Protein AF-A0A3D4RYB7-F1 (afdb_monomer_lite)

Structure (mmCIF, N/CA/C/O backbone):
data_AF-A0A3D4RYB7-F1
#
_entry.id   AF-A0A3D4RYB7-F1
#
loop_
_atom_site.group_PDB
_atom_site.id
_atom_site.type_symbol
_atom_site.label_atom_id
_atom_site.label_alt_id
_atom_site.label_comp_id
_atom_site.label_asym_id
_atom_site.label_entity_id
_atom_site.label_seq_id
_atom_site.pdbx_PDB_ins_code
_atom_site.Cartn_x
_atom_site.Cartn_y
_atom_site.Cartn_z
_atom_site.occupancy
_atom_site.B_iso_or_equiv
_atom_site.auth_seq_id
_atom_site.auth_comp_id
_atom_site.auth_asym_id
_atom_site.auth_atom_id
_atom_site.pdbx_PDB_model_num
ATOM 1 N N . MET A 1 1 ? 25.931 -13.405 -27.107 1.00 57.38 1 MET A N 1
ATOM 2 C CA . MET A 1 1 ? 25.883 -11.993 -26.668 1.00 57.38 1 MET A CA 1
ATOM 3 C C . MET A 1 1 ? 24.471 -11.765 -26.204 1.00 57.38 1 MET A C 1
ATOM 5 O O . MET A 1 1 ? 23.577 -12.276 -26.868 1.00 57.38 1 MET A O 1
ATOM 9 N N . GLU A 1 2 ? 24.285 -11.085 -25.084 1.00 76.81 2 GLU A N 1
ATOM 10 C CA . GLU A 1 2 ? 22.947 -10.789 -24.580 1.00 76.81 2 GLU A CA 1
ATOM 11 C C . GLU A 1 2 ? 22.240 -9.802 -25.528 1.00 76.81 2 GLU A C 1
ATOM 13 O O . GLU A 1 2 ? 22.889 -8.862 -26.001 1.00 76.81 2 GLU A O 1
ATOM 18 N N . PRO A 1 3 ? 20.942 -10.000 -25.831 1.00 80.25 3 PRO A N 1
ATOM 19 C CA . PRO A 1 3 ? 20.140 -9.098 -26.670 1.00 80.25 3 PRO A CA 1
ATOM 20 C C . PRO A 1 3 ? 20.241 -7.623 -26.254 1.00 80.25 3 PRO A C 1
ATOM 22 O O . PRO A 1 3 ? 20.214 -6.730 -27.097 1.00 80.25 3 PRO A O 1
ATOM 25 N N . GLN A 1 4 ? 20.473 -7.387 -24.963 1.00 81.94 4 GLN A N 1
ATOM 26 C CA . GLN A 1 4 ? 20.643 -6.072 -24.350 1.00 81.94 4 GLN A CA 1
ATOM 27 C C . GLN A 1 4 ? 21.801 -5.265 -24.965 1.00 81.94 4 GLN A C 1
ATOM 29 O O . GLN A 1 4 ? 21.706 -4.049 -25.099 1.00 81.94 4 GLN A O 1
ATOM 34 N N . VAL A 1 5 ? 22.880 -5.913 -25.424 1.00 79.75 5 VAL A N 1
ATOM 35 C CA . VAL A 1 5 ? 24.018 -5.196 -26.032 1.00 79.75 5 VAL A CA 1
ATOM 36 C C . VAL A 1 5 ? 23.663 -4.644 -27.416 1.00 79.75 5 VAL A C 1
ATOM 38 O O . VAL A 1 5 ? 24.052 -3.527 -27.752 1.00 79.75 5 VAL A O 1
ATOM 41 N N . LEU A 1 6 ? 22.900 -5.395 -28.218 1.00 78.38 6 LEU A N 1
ATOM 42 C CA . LEU A 1 6 ? 22.401 -4.931 -29.521 1.00 78.38 6 LEU A CA 1
ATOM 43 C C . LEU A 1 6 ? 21.431 -3.760 -29.359 1.00 78.38 6 LEU A C 1
ATOM 45 O O . LEU A 1 6 ? 21.460 -2.826 -30.157 1.00 78.38 6 LEU A O 1
ATOM 49 N N . GLU A 1 7 ? 20.611 -3.797 -28.313 1.00 80.94 7 GLU A N 1
ATOM 50 C CA . GLU A 1 7 ? 19.672 -2.730 -27.988 1.00 80.94 7 GLU A CA 1
ATOM 51 C C . GLU A 1 7 ? 20.396 -1.441 -27.584 1.00 80.94 7 GLU A C 1
ATOM 53 O O . GLU A 1 7 ? 20.100 -0.377 -28.123 1.00 80.94 7 GLU A O 1
ATOM 58 N N . ILE A 1 8 ? 21.396 -1.529 -26.701 1.00 82.94 8 ILE A N 1
ATOM 59 C CA . ILE A 1 8 ? 22.187 -0.370 -26.262 1.00 82.94 8 ILE A CA 1
ATOM 60 C C . ILE A 1 8 ? 22.947 0.245 -27.444 1.00 82.94 8 ILE A C 1
ATOM 62 O O . ILE A 1 8 ? 22.911 1.459 -27.648 1.00 82.94 8 ILE A O 1
ATOM 66 N N . VAL A 1 9 ? 23.597 -0.582 -28.267 1.00 77.75 9 VAL A N 1
ATOM 67 C CA . VAL A 1 9 ? 24.344 -0.105 -29.440 1.00 77.75 9 VAL A CA 1
ATOM 68 C C . VAL A 1 9 ? 23.402 0.485 -30.498 1.00 77.75 9 VAL A C 1
ATOM 70 O O . VAL A 1 9 ? 23.731 1.506 -31.106 1.00 77.75 9 VAL A O 1
ATOM 73 N N . GLY A 1 10 ? 22.215 -0.100 -30.684 1.00 79.62 10 GLY A N 1
ATOM 74 C CA . GLY A 1 10 ? 21.172 0.435 -31.560 1.00 79.62 10 GLY A CA 1
ATOM 75 C C . GLY A 1 10 ? 20.596 1.765 -31.068 1.00 79.62 10 GLY A C 1
ATOM 76 O O . GLY A 1 10 ? 20.387 2.669 -31.873 1.00 79.62 10 GLY A O 1
ATOM 77 N N . LYS A 1 11 ? 20.404 1.927 -29.753 1.00 79.31 11 LYS A N 1
ATOM 78 C CA . LYS A 1 11 ? 19.910 3.170 -29.139 1.00 79.31 11 LYS A CA 1
ATOM 79 C C . LYS A 1 11 ? 20.924 4.313 -29.229 1.00 79.31 11 LYS A C 1
ATOM 81 O O . LYS A 1 11 ? 20.533 5.441 -29.504 1.00 79.31 11 LYS A O 1
ATOM 86 N N . ILE A 1 12 ? 22.215 4.033 -29.031 1.00 80.75 12 ILE A N 1
ATOM 87 C CA . ILE A 1 12 ? 23.261 5.072 -28.992 1.00 80.75 12 ILE A CA 1
ATOM 88 C C . ILE A 1 12 ? 23.711 5.488 -30.397 1.00 80.75 12 ILE A C 1
ATOM 90 O O . ILE A 1 12 ? 23.893 6.673 -30.660 1.00 80.75 12 ILE A O 1
ATOM 94 N N . ALA A 1 13 ? 23.910 4.531 -31.305 1.00 80.75 13 ALA A N 1
ATOM 95 C CA . ALA A 1 13 ? 24.503 4.788 -32.620 1.00 80.75 13 ALA A CA 1
ATOM 96 C C . ALA A 1 13 ? 23.501 4.647 -33.785 1.00 80.75 13 ALA A C 1
ATOM 98 O O . ALA A 1 13 ? 23.887 4.702 -34.958 1.00 80.75 13 ALA A O 1
ATOM 99 N N . GLY A 1 14 ? 22.213 4.471 -33.476 1.00 81.31 14 GLY A N 1
ATOM 100 C CA . GLY A 1 14 ? 21.137 4.353 -34.454 1.00 81.31 14 GLY A CA 1
ATOM 101 C C . GLY A 1 14 ? 21.316 3.160 -35.397 1.00 81.31 14 GLY A C 1
ATOM 102 O O . GLY A 1 14 ? 21.902 2.129 -35.055 1.00 81.31 14 GLY A O 1
ATOM 103 N N . ILE A 1 15 ? 20.844 3.317 -36.637 1.00 75.38 15 ILE A N 1
ATOM 104 C CA . ILE A 1 15 ? 20.946 2.287 -37.688 1.00 75.38 15 ILE A CA 1
ATOM 105 C C . ILE A 1 15 ? 22.419 1.942 -37.997 1.00 75.38 15 ILE A C 1
ATOM 107 O O . ILE A 1 15 ? 22.744 0.788 -38.293 1.00 75.38 15 ILE A O 1
ATOM 111 N N . GLY A 1 16 ? 23.332 2.913 -37.864 1.00 74.88 16 GLY A N 1
ATOM 112 C CA . GLY A 1 16 ? 24.773 2.690 -38.013 1.00 74.88 16 GLY A CA 1
ATOM 113 C C . GLY A 1 16 ? 25.332 1.769 -36.926 1.00 74.88 16 GLY A C 1
ATOM 114 O O . GLY A 1 16 ? 26.042 0.811 -37.230 1.00 74.88 16 GLY A O 1
ATOM 115 N N . GLY A 1 17 ? 24.936 1.998 -35.673 1.00 78.06 17 GLY A N 1
ATOM 116 C CA . GLY A 1 17 ? 25.278 1.145 -34.534 1.00 78.06 17 GLY A CA 1
ATOM 117 C C . GLY A 1 17 ? 24.810 -0.292 -34.705 1.00 78.06 17 GLY A C 1
ATOM 118 O O . GLY A 1 17 ? 25.594 -1.225 -34.537 1.00 78.06 17 GLY A O 1
ATOM 119 N N . LEU A 1 18 ? 23.551 -0.470 -35.108 1.00 77.50 18 LEU A N 1
ATOM 120 C CA . LEU A 1 18 ? 22.979 -1.788 -35.391 1.00 77.50 18 LEU A CA 1
ATOM 121 C C . LEU A 1 18 ? 23.767 -2.534 -36.475 1.00 77.50 18 LEU A C 1
ATOM 123 O O . LEU A 1 18 ? 24.083 -3.712 -36.309 1.00 77.50 18 LEU A O 1
ATOM 127 N N . SER A 1 19 ? 24.159 -1.836 -37.541 1.00 78.19 19 SER A N 1
ATOM 128 C CA . SER A 1 19 ? 24.955 -2.409 -38.635 1.00 78.19 19 SER A CA 1
ATOM 129 C C . SER A 1 19 ? 26.329 -2.891 -38.152 1.00 78.19 19 SER A C 1
ATOM 131 O O . SER A 1 19 ? 26.753 -4.002 -38.479 1.00 78.19 19 SER A O 1
ATOM 133 N N . VAL A 1 20 ? 27.004 -2.097 -37.312 1.00 78.75 20 VAL A N 1
ATOM 134 C CA . VAL A 1 20 ? 28.292 -2.465 -36.698 1.00 78.75 20 VAL A CA 1
ATOM 135 C C . VAL A 1 20 ? 28.127 -3.630 -35.717 1.00 78.75 20 VAL A C 1
ATOM 137 O O . VAL A 1 20 ? 28.936 -4.558 -35.721 1.00 78.75 20 VAL A O 1
ATOM 140 N N . GLY A 1 21 ? 27.063 -3.627 -34.911 1.00 82.12 21 GLY A N 1
ATOM 141 C CA . GLY A 1 21 ? 26.754 -4.701 -33.968 1.00 82.12 21 GLY A CA 1
ATOM 142 C C . GLY A 1 21 ? 26.536 -6.045 -34.667 1.00 82.12 21 GLY A C 1
ATOM 143 O O . GLY A 1 21 ? 27.146 -7.046 -34.287 1.00 82.12 21 GLY A O 1
ATOM 144 N N . VAL A 1 22 ? 25.735 -6.067 -35.737 1.00 82.62 22 VAL A N 1
ATOM 145 C CA . VAL A 1 22 ? 25.503 -7.272 -36.553 1.00 82.62 22 VAL A CA 1
ATOM 146 C C . VAL A 1 22 ? 26.794 -7.740 -37.226 1.00 82.62 22 VAL A C 1
ATOM 148 O O . VAL A 1 22 ? 27.094 -8.935 -37.212 1.00 82.62 22 VAL A O 1
ATOM 151 N N . PHE A 1 23 ? 27.601 -6.816 -37.753 1.00 81.12 23 PHE A N 1
ATOM 152 C CA . PHE A 1 23 ? 28.894 -7.150 -38.346 1.00 81.12 23 PHE A CA 1
ATOM 153 C C . PHE A 1 23 ? 29.835 -7.830 -37.338 1.00 81.12 23 PHE A C 1
ATOM 155 O O . PHE A 1 23 ? 30.382 -8.896 -37.627 1.00 81.12 23 PHE A O 1
ATOM 162 N N . LEU A 1 24 ? 29.979 -7.273 -36.131 1.00 83.00 24 LEU A N 1
ATOM 163 C CA . LEU A 1 24 ? 30.813 -7.855 -35.074 1.00 83.00 24 LEU A CA 1
ATOM 164 C C . LEU A 1 24 ? 30.310 -9.230 -34.620 1.00 83.00 24 LEU A C 1
ATOM 166 O O . LEU A 1 24 ? 31.121 -10.105 -34.312 1.00 83.00 24 LEU A O 1
ATOM 170 N N . LEU A 1 25 ? 28.992 -9.448 -34.604 1.00 84.56 25 LEU A N 1
ATOM 171 C CA . LEU A 1 25 ? 28.405 -10.749 -34.282 1.00 84.56 25 LEU A CA 1
ATOM 172 C C . LEU A 1 25 ? 28.756 -11.807 -35.324 1.00 84.56 25 LEU A C 1
ATOM 174 O O . LEU A 1 25 ? 29.249 -12.876 -34.959 1.00 84.56 25 LEU A O 1
ATOM 178 N N . LEU A 1 26 ? 28.574 -11.488 -36.607 1.00 82.06 26 LEU A N 1
ATOM 179 C CA . LEU A 1 26 ? 28.946 -12.387 -37.698 1.00 82.06 26 LEU A CA 1
ATOM 180 C C . LEU A 1 26 ? 30.447 -12.688 -37.668 1.00 82.06 26 LEU A C 1
ATOM 182 O O . LEU A 1 26 ? 30.847 -13.847 -37.770 1.00 82.06 26 LEU A O 1
ATOM 186 N N . PHE A 1 27 ? 31.280 -11.668 -37.457 1.00 81.94 27 PHE A N 1
ATOM 187 C CA . PHE A 1 27 ? 32.730 -11.832 -37.414 1.00 81.94 27 PHE A CA 1
ATOM 188 C C . PHE A 1 27 ? 33.175 -12.694 -36.227 1.00 81.94 27 PHE A C 1
ATOM 190 O O . PHE A 1 27 ? 34.000 -13.596 -36.387 1.00 81.94 27 PHE A O 1
ATOM 197 N N . ARG A 1 28 ? 32.579 -12.490 -35.045 1.00 83.56 28 ARG A N 1
ATOM 198 C CA . ARG A 1 28 ? 32.852 -13.312 -33.861 1.00 83.56 28 ARG A CA 1
ATOM 199 C C . ARG A 1 28 ? 32.491 -14.773 -34.101 1.00 83.56 28 ARG A C 1
ATOM 201 O O . ARG A 1 28 ? 33.277 -15.651 -33.753 1.00 83.56 28 ARG A O 1
ATOM 208 N N . ASP A 1 29 ? 31.328 -15.044 -34.680 1.00 82.50 29 ASP A N 1
ATOM 209 C CA . ASP A 1 29 ? 30.861 -16.416 -34.875 1.00 82.50 29 ASP A CA 1
ATOM 210 C C . ASP A 1 29 ? 31.656 -17.136 -35.978 1.00 82.50 29 ASP A C 1
ATOM 212 O O . ASP A 1 29 ? 31.912 -18.337 -35.870 1.00 82.50 29 ASP A O 1
ATOM 216 N N . VAL A 1 30 ? 32.136 -16.405 -36.990 1.00 78.19 30 VAL A N 1
ATOM 217 C CA . VAL A 1 30 ? 33.059 -16.928 -38.010 1.00 78.19 30 VAL A CA 1
ATOM 218 C C . VAL A 1 30 ? 34.447 -17.212 -37.424 1.00 78.19 30 VAL A C 1
ATOM 220 O O . VAL A 1 30 ? 34.991 -18.282 -37.684 1.00 78.19 30 VAL A O 1
ATOM 223 N N . ILE A 1 31 ? 34.998 -16.322 -36.587 1.00 76.94 31 ILE A N 1
ATOM 224 C CA . ILE A 1 31 ? 36.290 -16.535 -35.903 1.00 76.94 31 ILE A CA 1
ATOM 225 C C . ILE A 1 31 ? 36.221 -17.689 -34.903 1.00 76.94 31 ILE A C 1
ATOM 227 O O . ILE A 1 31 ? 37.175 -18.453 -34.763 1.00 76.94 31 ILE A O 1
ATOM 231 N N . ARG A 1 32 ? 35.097 -17.827 -34.193 1.00 78.31 32 ARG A N 1
ATOM 232 C CA . ARG A 1 32 ? 34.934 -18.857 -33.161 1.00 78.31 32 ARG A CA 1
ATOM 233 C C . ARG A 1 32 ? 34.784 -20.257 -33.752 1.00 78.31 32 ARG A C 1
ATOM 235 O O . ARG A 1 32 ? 35.137 -21.238 -33.095 1.00 78.31 32 ARG A O 1
ATOM 242 N N . LYS A 1 33 ? 34.281 -20.379 -34.982 1.00 77.06 33 LYS A N 1
ATOM 243 C CA . LYS A 1 33 ? 34.305 -21.654 -35.703 1.00 77.06 33 LYS A CA 1
ATOM 244 C C . LYS A 1 33 ? 35.766 -22.001 -36.015 1.00 77.06 33 LYS A C 1
ATOM 246 O O . LYS A 1 33 ? 36.517 -21.176 -36.523 1.00 77.06 33 LYS A O 1
ATOM 251 N N . LYS A 1 34 ? 36.184 -23.244 -35.743 1.00 73.94 34 LYS A N 1
ATOM 252 C CA . LYS A 1 34 ? 37.563 -23.745 -35.962 1.00 73.94 34 LYS A CA 1
ATOM 253 C C . LYS A 1 34 ? 37.965 -23.856 -37.448 1.00 73.94 34 LYS A C 1
ATOM 255 O O . LYS A 1 34 ? 38.830 -24.652 -37.794 1.00 73.94 34 LYS A O 1
ATOM 260 N N . ILE A 1 35 ? 37.358 -23.069 -38.333 1.00 75.25 35 ILE A N 1
ATOM 261 C CA . ILE A 1 35 ? 37.630 -23.058 -39.775 1.00 75.25 35 ILE A CA 1
ATOM 262 C C . ILE A 1 35 ? 39.085 -22.647 -40.036 1.00 75.25 35 ILE A C 1
ATOM 264 O O . ILE A 1 35 ? 39.760 -23.230 -40.876 1.00 75.25 35 ILE A O 1
ATOM 268 N N . PHE A 1 36 ? 39.607 -21.715 -39.232 1.00 67.69 36 PHE A N 1
ATOM 269 C CA . PHE A 1 36 ? 40.999 -21.265 -39.312 1.00 67.69 36 PHE A CA 1
ATOM 270 C C . PHE A 1 36 ? 42.022 -22.322 -38.885 1.00 67.69 36 PHE A C 1
ATOM 272 O O . PHE A 1 36 ? 43.172 -22.246 -39.299 1.00 67.69 36 PHE A O 1
ATOM 279 N N . ALA A 1 37 ? 41.625 -23.330 -38.101 1.00 77.75 37 ALA A N 1
ATOM 280 C CA . ALA A 1 37 ? 42.531 -24.412 -37.716 1.00 77.75 37 ALA A CA 1
ATOM 281 C C . ALA A 1 37 ? 42.775 -25.416 -38.858 1.00 77.75 37 ALA A C 1
ATOM 283 O O . ALA A 1 37 ? 43.719 -26.195 -38.784 1.00 77.75 37 ALA A O 1
ATOM 284 N N . GLN A 1 38 ? 41.930 -25.410 -39.897 1.00 86.00 38 GLN A N 1
ATOM 285 C CA . GLN A 1 38 ? 42.027 -26.318 -41.046 1.00 86.00 38 GLN A CA 1
ATOM 286 C C . GLN A 1 38 ? 42.657 -25.665 -42.286 1.00 86.00 38 GLN A C 1
ATOM 288 O O . GLN A 1 38 ? 42.946 -26.357 -43.258 1.00 86.00 38 GLN A O 1
ATOM 293 N N . LEU A 1 39 ? 42.874 -24.348 -42.262 1.00 86.44 39 LEU A N 1
ATOM 294 C CA . LEU A 1 39 ? 43.415 -23.580 -43.382 1.00 86.44 39 LEU A CA 1
ATOM 295 C C . LEU A 1 39 ? 44.903 -23.305 -43.167 1.00 86.44 39 LEU A C 1
ATOM 297 O O . LEU A 1 39 ? 45.350 -23.027 -42.054 1.00 86.44 39 LEU A O 1
ATOM 301 N N . THR A 1 40 ? 45.687 -23.328 -44.244 1.00 93.69 40 THR A N 1
ATOM 302 C CA . THR A 1 40 ? 47.087 -22.896 -44.159 1.00 93.69 40 THR A CA 1
ATOM 303 C C . THR A 1 40 ? 47.158 -21.393 -43.849 1.00 93.69 40 THR A C 1
ATOM 305 O O . THR A 1 40 ? 46.203 -20.640 -44.079 1.00 93.69 40 THR A O 1
ATOM 308 N N . LYS A 1 41 ? 48.293 -20.920 -43.315 1.00 90.94 41 LYS A N 1
ATOM 309 C CA . LYS A 1 41 ? 48.488 -19.490 -42.995 1.00 90.94 41 LYS A CA 1
ATOM 310 C C . LYS A 1 41 ? 48.241 -18.587 -44.210 1.00 90.94 41 LYS A C 1
ATOM 312 O O . LYS A 1 41 ? 47.644 -17.523 -44.073 1.00 90.94 41 LYS A O 1
ATOM 317 N N . GLU A 1 42 ? 48.648 -19.042 -45.391 1.00 94.75 42 GLU A N 1
ATOM 318 C CA . GLU A 1 42 ? 48.470 -18.326 -46.656 1.00 94.75 42 GLU A CA 1
ATOM 319 C C . GLU A 1 42 ? 46.993 -18.252 -47.072 1.00 94.75 42 GLU A C 1
ATOM 321 O O . GLU A 1 42 ? 46.484 -17.176 -47.386 1.00 94.75 42 GLU A O 1
ATOM 326 N N . GLN A 1 43 ? 46.259 -19.364 -46.969 1.00 91.06 43 GLN A N 1
ATOM 327 C CA . GLN A 1 43 ? 44.821 -19.391 -47.252 1.00 91.06 43 GLN A CA 1
ATOM 328 C C . GLN A 1 43 ? 44.025 -18.518 -46.277 1.00 91.06 43 GLN A C 1
ATOM 330 O O . GLN A 1 43 ? 43.112 -17.803 -46.689 1.00 91.06 43 GLN A O 1
ATOM 335 N N . SER A 1 44 ? 44.403 -18.525 -44.997 1.00 86.94 44 SER A N 1
ATOM 336 C CA . SER A 1 44 ? 43.775 -17.686 -43.970 1.00 86.94 44 SER A CA 1
ATOM 337 C C . SER A 1 44 ? 43.980 -16.196 -44.253 1.00 86.94 44 SER A C 1
ATOM 339 O O . SER A 1 44 ? 43.043 -15.409 -44.119 1.00 86.94 44 SER A O 1
ATOM 341 N N . TYR A 1 45 ? 45.178 -15.811 -44.706 1.00 90.81 45 TYR A N 1
ATOM 342 C CA . TYR A 1 45 ? 45.472 -14.439 -45.116 1.00 90.81 45 TYR A CA 1
ATOM 343 C C . TYR A 1 45 ? 44.637 -14.012 -46.331 1.00 90.81 45 TYR A C 1
ATOM 345 O O . TYR A 1 45 ? 44.015 -12.947 -46.309 1.00 90.81 45 TYR A O 1
ATOM 353 N N . HIS A 1 46 ? 44.562 -14.852 -47.369 1.00 92.56 46 HIS A N 1
ATOM 354 C CA . HIS A 1 46 ? 43.744 -14.561 -48.548 1.00 92.56 46 HIS A CA 1
ATOM 355 C C . HIS A 1 46 ? 42.257 -14.442 -48.210 1.00 92.56 46 HIS A C 1
ATOM 357 O O . HIS A 1 46 ? 41.601 -13.511 -48.675 1.00 92.56 46 HIS A O 1
ATOM 363 N N . LEU A 1 47 ? 41.734 -15.336 -47.371 1.00 88.06 47 LEU A N 1
ATOM 364 C CA . LEU A 1 47 ? 40.345 -15.294 -46.925 1.00 88.06 47 LEU A CA 1
ATOM 365 C C . LEU A 1 47 ? 40.042 -14.002 -46.154 1.00 88.06 47 LEU A C 1
ATOM 367 O O . LEU A 1 47 ? 39.065 -13.321 -46.461 1.00 88.06 47 LEU A O 1
ATOM 371 N N . LEU A 1 48 ? 40.908 -13.617 -45.211 1.00 87.44 48 LEU A N 1
ATOM 372 C CA . LEU A 1 48 ? 40.751 -12.373 -44.455 1.00 87.44 48 LEU A CA 1
ATOM 373 C C . LEU A 1 48 ? 40.773 -11.145 -45.378 1.00 87.44 48 LEU A C 1
ATOM 375 O O . LEU A 1 48 ? 39.947 -10.244 -45.229 1.00 87.44 48 LEU A O 1
ATOM 379 N N . LYS A 1 49 ? 41.670 -11.133 -46.372 1.00 92.31 49 LYS A N 1
ATOM 380 C CA . LYS A 1 49 ? 41.755 -10.066 -47.376 1.00 92.31 49 LYS A CA 1
ATOM 381 C C . LYS A 1 49 ? 40.461 -9.944 -48.188 1.00 92.31 49 LYS A C 1
ATOM 383 O O . LYS A 1 49 ? 39.986 -8.829 -48.391 1.00 92.31 49 LYS A O 1
ATOM 388 N N . TRP A 1 50 ? 39.863 -11.059 -48.612 1.00 93.62 50 TRP A N 1
ATOM 389 C CA . TRP A 1 50 ? 38.588 -11.047 -49.340 1.00 93.62 50 TRP A CA 1
ATOM 390 C C . TRP A 1 50 ? 37.426 -10.541 -48.487 1.00 93.62 50 TRP A C 1
ATOM 392 O O . TRP A 1 50 ? 36.649 -9.713 -48.957 1.00 93.62 50 TRP A O 1
ATOM 402 N N . VAL A 1 51 ? 37.330 -10.979 -47.229 1.00 85.38 51 VAL A N 1
ATOM 403 C CA . VAL A 1 51 ? 36.289 -10.505 -46.302 1.00 85.38 51 VAL A CA 1
ATOM 404 C C . VAL A 1 51 ? 36.410 -9.000 -46.068 1.00 85.38 51 VAL A C 1
ATOM 406 O O . VAL A 1 51 ? 35.400 -8.294 -46.083 1.00 85.38 51 VAL A O 1
ATOM 409 N N . LEU A 1 52 ? 37.635 -8.490 -45.912 1.00 86.56 52 LEU A N 1
ATOM 410 C CA . LEU A 1 52 ? 37.882 -7.061 -45.732 1.00 86.56 52 LEU A CA 1
ATOM 411 C C . LEU A 1 52 ? 37.437 -6.248 -46.957 1.00 86.56 52 LEU A C 1
ATOM 413 O O . LEU A 1 52 ? 36.731 -5.253 -46.804 1.00 86.56 52 LEU A O 1
ATOM 417 N N . ILE A 1 53 ? 37.798 -6.698 -48.165 1.00 93.12 53 ILE A N 1
ATOM 418 C CA . ILE A 1 53 ? 37.408 -6.037 -49.421 1.00 93.12 53 ILE A CA 1
ATOM 419 C C . ILE A 1 53 ? 35.883 -6.049 -49.588 1.00 93.12 53 ILE A C 1
ATOM 421 O O . ILE A 1 53 ? 35.300 -5.005 -49.862 1.00 93.12 53 ILE A O 1
ATOM 425 N N . LEU A 1 54 ? 35.227 -7.193 -49.363 1.00 87.31 54 LEU A N 1
ATOM 426 C CA . LEU A 1 54 ? 33.768 -7.307 -49.470 1.00 87.31 54 LEU A CA 1
ATOM 427 C C . LEU A 1 54 ? 33.043 -6.390 -48.482 1.00 87.31 54 LEU A C 1
ATOM 429 O O . LEU A 1 54 ? 32.090 -5.710 -48.857 1.00 87.31 54 LEU A O 1
ATOM 433 N N . THR A 1 55 ? 33.517 -6.337 -47.236 1.00 82.75 55 THR A N 1
ATOM 434 C CA . THR A 1 55 ? 32.937 -5.473 -46.197 1.00 82.75 55 THR A CA 1
ATOM 435 C C . THR A 1 55 ? 33.071 -4.000 -46.576 1.00 82.75 55 THR A C 1
ATOM 437 O O . THR A 1 55 ? 32.108 -3.241 -46.481 1.00 82.75 55 THR A O 1
ATOM 440 N N . TRP A 1 56 ? 34.249 -3.599 -47.056 1.00 89.00 56 TRP A N 1
ATOM 441 C CA . TRP A 1 56 ? 34.504 -2.234 -47.505 1.00 89.00 56 TRP A CA 1
ATOM 442 C C . TRP A 1 56 ? 33.626 -1.844 -48.703 1.00 89.00 56 TRP A C 1
ATOM 444 O O . TRP A 1 56 ? 33.020 -0.773 -48.700 1.00 89.00 56 TRP A O 1
ATOM 454 N N . SER A 1 57 ? 33.476 -2.729 -49.694 1.00 90.81 57 SER A N 1
ATOM 455 C CA . SER A 1 57 ? 32.591 -2.494 -50.840 1.00 90.81 57 SER A CA 1
ATOM 456 C C . SER A 1 57 ? 31.126 -2.358 -50.422 1.00 90.81 57 SER A C 1
ATOM 458 O O . SER A 1 57 ? 30.435 -1.464 -50.908 1.00 90.81 57 SER A O 1
ATOM 460 N N . LEU A 1 58 ? 30.658 -3.194 -49.492 1.00 86.00 58 LEU A N 1
ATOM 461 C CA . LEU A 1 58 ? 29.289 -3.125 -48.985 1.00 86.00 58 LEU A CA 1
ATOM 462 C C . LEU A 1 58 ? 29.022 -1.800 -48.254 1.00 86.00 58 LEU A C 1
ATOM 464 O O . LEU A 1 58 ? 27.969 -1.194 -48.444 1.00 86.00 58 LEU A O 1
ATOM 468 N N . ALA A 1 59 ? 29.995 -1.315 -47.477 1.00 82.31 59 ALA A N 1
ATOM 469 C CA . ALA A 1 59 ? 29.900 -0.025 -46.800 1.00 82.31 59 ALA A CA 1
ATOM 470 C C . ALA A 1 59 ? 29.770 1.140 -47.797 1.00 82.31 59 ALA A C 1
ATOM 472 O O . ALA A 1 59 ? 28.921 2.011 -47.612 1.00 82.31 59 ALA A O 1
ATOM 473 N N . ILE A 1 60 ? 30.546 1.133 -48.887 1.00 90.31 60 ILE A N 1
ATOM 474 C CA . ILE A 1 60 ? 30.453 2.163 -49.935 1.00 90.31 60 ILE A CA 1
ATOM 475 C C . ILE A 1 60 ? 29.090 2.138 -50.624 1.00 90.31 60 ILE A C 1
ATOM 477 O O . ILE A 1 60 ? 28.503 3.198 -50.834 1.00 90.31 60 ILE A O 1
ATOM 481 N N . VAL A 1 61 ? 28.561 0.953 -50.943 1.00 91.12 61 VAL A N 1
ATOM 482 C CA . VAL A 1 61 ? 27.222 0.826 -51.541 1.00 91.12 61 VAL A CA 1
ATOM 483 C C . VAL A 1 61 ? 26.150 1.354 -50.587 1.00 91.12 61 VAL A C 1
ATOM 485 O O . VAL A 1 61 ? 25.259 2.079 -51.023 1.00 91.12 61 VAL A O 1
ATOM 488 N N . GLY A 1 62 ? 26.260 1.062 -49.288 1.00 84.44 62 GLY A N 1
ATOM 489 C CA . GLY A 1 62 ? 25.348 1.586 -48.269 1.00 84.44 62 GLY A CA 1
ATOM 490 C C . GLY A 1 62 ? 25.369 3.114 -48.179 1.00 84.44 62 GLY A C 1
ATOM 491 O O . GLY A 1 62 ? 24.314 3.748 -48.212 1.00 84.44 62 GLY A O 1
ATOM 492 N N . ILE A 1 63 ? 26.561 3.719 -48.139 1.00 85.31 63 ILE A N 1
ATOM 493 C CA . ILE A 1 63 ? 26.719 5.183 -48.131 1.00 85.31 63 ILE A CA 1
ATOM 494 C C . ILE A 1 63 ? 26.174 5.789 -49.432 1.00 85.31 63 ILE A C 1
ATOM 496 O O . ILE A 1 63 ? 25.427 6.765 -49.391 1.00 85.31 63 ILE A O 1
ATOM 500 N N . GLY A 1 64 ? 26.483 5.188 -50.585 1.00 91.12 64 GLY A N 1
ATOM 501 C CA . GLY A 1 64 ? 25.987 5.634 -51.887 1.00 91.12 64 GLY A CA 1
ATOM 502 C C . GLY A 1 64 ? 24.461 5.588 -51.988 1.00 91.12 64 GLY A C 1
ATOM 503 O O . GLY A 1 64 ? 23.846 6.555 -52.435 1.00 91.12 64 GLY A O 1
ATOM 504 N N . ALA A 1 65 ? 23.834 4.512 -51.506 1.00 89.19 65 ALA A N 1
ATOM 505 C CA . ALA A 1 65 ? 22.380 4.381 -51.452 1.00 89.19 65 ALA A CA 1
ATOM 506 C C . ALA A 1 65 ? 21.739 5.440 -50.540 1.00 89.19 65 ALA A C 1
ATOM 508 O O . ALA A 1 65 ? 20.712 6.022 -50.893 1.00 89.19 65 ALA A O 1
ATOM 509 N N . MET A 1 66 ? 22.365 5.743 -49.397 1.00 86.12 66 MET A N 1
ATOM 510 C CA . MET A 1 66 ? 21.900 6.794 -48.490 1.00 86.12 66 MET A CA 1
ATOM 511 C C . MET A 1 66 ? 21.992 8.184 -49.132 1.00 86.12 66 MET A C 1
ATOM 513 O O . MET A 1 66 ? 21.027 8.945 -49.074 1.00 86.12 66 MET A O 1
ATOM 517 N N . MET A 1 67 ? 23.112 8.508 -49.784 1.00 89.81 67 MET A N 1
ATOM 518 C CA . MET A 1 67 ? 23.273 9.786 -50.489 1.00 89.81 67 MET A CA 1
ATOM 519 C C . MET A 1 67 ? 22.282 9.927 -51.650 1.00 89.81 67 MET A C 1
ATOM 521 O O . MET A 1 67 ? 21.719 11.002 -51.850 1.00 89.81 67 MET A O 1
ATOM 525 N N . TYR A 1 68 ? 22.026 8.839 -52.382 1.00 91.56 68 TYR A N 1
ATOM 526 C CA . TYR A 1 68 ? 21.030 8.816 -53.451 1.00 91.56 68 TYR A CA 1
ATOM 527 C C . TYR A 1 68 ? 19.603 9.023 -52.920 1.00 91.56 68 TYR A C 1
ATOM 529 O O . TYR A 1 68 ? 18.836 9.798 -53.481 1.00 91.56 68 TYR A O 1
ATOM 537 N N . SER A 1 69 ? 19.252 8.391 -51.798 1.00 85.75 69 SER A N 1
ATOM 538 C CA . SER A 1 69 ? 17.952 8.601 -51.149 1.00 85.75 69 SER A CA 1
ATOM 539 C C . SER A 1 69 ? 17.753 10.068 -50.743 1.00 85.75 69 SER A C 1
ATOM 541 O O . SER A 1 69 ? 16.712 10.664 -51.027 1.00 85.75 69 SER A O 1
ATOM 543 N N . GLN A 1 70 ? 18.781 10.702 -50.168 1.00 85.94 70 GLN A N 1
ATOM 544 C CA . GLN A 1 70 ? 18.706 12.111 -49.770 1.00 85.94 70 GLN A CA 1
ATOM 545 C C . GLN A 1 70 ? 18.565 13.067 -50.961 1.00 85.94 70 GLN A C 1
ATOM 547 O O . GLN A 1 70 ? 17.816 14.041 -50.869 1.00 85.94 70 GLN A O 1
ATOM 552 N N . SER A 1 71 ? 19.230 12.801 -52.089 1.00 86.75 71 SER A N 1
ATOM 553 C CA . SER A 1 71 ? 19.129 13.666 -53.273 1.00 86.75 71 SER A CA 1
ATOM 554 C C . SER A 1 71 ? 17.754 13.588 -53.945 1.00 86.75 71 SER A C 1
ATOM 556 O O . SER A 1 71 ? 17.225 14.611 -54.394 1.00 86.75 71 SER A O 1
ATOM 558 N N . VAL A 1 72 ? 17.126 12.407 -53.947 1.00 85.69 72 VAL A N 1
ATOM 559 C CA . VAL A 1 72 ? 15.747 12.223 -54.427 1.00 85.69 72 VAL A CA 1
ATOM 560 C C . VAL A 1 72 ? 14.754 12.973 -53.536 1.00 85.69 72 VAL A C 1
ATOM 562 O O . VAL A 1 72 ? 13.888 13.684 -54.048 1.00 85.69 72 VAL A O 1
ATOM 565 N N . ILE A 1 73 ? 14.914 12.890 -52.212 1.00 79.31 73 ILE A N 1
ATOM 566 C CA . ILE A 1 73 ? 14.050 13.592 -51.249 1.00 79.31 73 ILE A CA 1
ATOM 567 C C . ILE A 1 73 ? 14.195 15.115 -51.389 1.00 79.31 73 ILE A C 1
ATOM 569 O O . ILE A 1 73 ? 13.195 15.834 -51.406 1.00 79.31 73 ILE A O 1
ATOM 573 N N . HIS A 1 74 ? 15.419 15.624 -51.558 1.00 75.62 74 HIS A N 1
ATOM 574 C CA . HIS A 1 74 ? 15.645 17.063 -51.713 1.00 75.62 74 HIS A CA 1
ATOM 575 C C . HIS A 1 74 ? 15.071 17.610 -53.032 1.00 75.62 74 HIS A C 1
ATOM 577 O O . HIS A 1 74 ? 14.556 18.726 -53.068 1.00 75.62 74 HIS A O 1
ATOM 583 N N . SER A 1 75 ? 15.053 16.796 -54.093 1.00 71.69 75 SER A N 1
ATOM 584 C CA . SER A 1 75 ? 14.464 17.170 -55.388 1.00 71.69 75 SER A CA 1
ATOM 585 C C . SER A 1 75 ? 12.929 17.254 -55.354 1.00 71.69 75 SER A C 1
ATOM 587 O O . SER A 1 75 ? 12.337 18.009 -56.123 1.00 71.69 75 SER A O 1
ATOM 589 N N . GLN A 1 76 ? 12.264 16.536 -54.442 1.00 64.75 76 GLN A N 1
ATOM 590 C CA . GLN A 1 76 ? 10.807 16.620 -54.256 1.00 64.75 76 GLN A CA 1
ATOM 591 C C . GLN A 1 76 ? 10.369 17.797 -53.368 1.00 64.75 76 GLN A C 1
ATOM 593 O O . GLN A 1 76 ? 9.206 18.203 -53.412 1.00 64.75 76 GLN A O 1
ATOM 598 N N . ALA A 1 77 ? 11.290 18.399 -52.608 1.00 58.44 77 ALA A N 1
ATOM 599 C CA . ALA A 1 77 ? 10.986 19.510 -51.708 1.00 58.44 77 ALA A CA 1
ATOM 600 C C . ALA A 1 77 ? 10.725 20.849 -52.429 1.00 58.44 77 ALA A C 1
ATOM 602 O O . ALA A 1 77 ? 10.128 21.740 -51.828 1.00 58.44 77 ALA A O 1
ATOM 603 N N . HIS A 1 78 ? 11.119 20.989 -53.701 1.00 58.75 78 HIS A N 1
ATOM 604 C CA . HIS A 1 78 ? 10.959 22.232 -54.469 1.00 58.75 78 HIS A CA 1
ATOM 605 C C . HIS A 1 78 ? 9.720 22.285 -55.380 1.00 58.75 78 HIS A C 1
ATOM 607 O O . HIS A 1 78 ? 9.471 23.330 -55.974 1.00 58.75 78 HIS A O 1
ATOM 613 N N . ASN A 1 79 ? 8.931 21.205 -55.479 1.00 59.22 79 ASN A N 1
ATOM 614 C CA . ASN A 1 79 ? 7.828 21.113 -56.449 1.00 59.22 79 ASN A CA 1
ATOM 615 C C . ASN A 1 79 ? 6.419 20.982 -55.852 1.00 59.22 79 ASN A C 1
ATOM 617 O O . ASN A 1 79 ? 5.462 20.844 -56.607 1.00 59.22 79 ASN A O 1
ATOM 621 N N . ASN A 1 80 ? 6.254 21.050 -54.527 1.00 51.78 80 ASN A N 1
ATOM 622 C CA . ASN A 1 80 ? 4.956 20.798 -53.899 1.00 51.78 80 ASN A CA 1
ATOM 623 C C . ASN A 1 80 ? 4.497 21.951 -52.999 1.00 51.78 80 ASN A C 1
ATOM 625 O O . ASN A 1 80 ? 4.783 21.984 -51.806 1.00 51.78 80 ASN A O 1
ATOM 629 N N . SER A 1 81 ? 3.628 22.801 -53.546 1.00 52.44 81 SER A N 1
ATOM 630 C CA . SER A 1 81 ? 2.652 23.615 -52.803 1.00 52.44 81 SER A CA 1
ATOM 631 C C . SER A 1 81 ? 1.521 22.776 -52.162 1.00 52.44 81 SER A C 1
ATOM 633 O O . SER A 1 81 ? 0.483 23.308 -51.789 1.00 52.44 81 SER A O 1
ATOM 635 N N . GLY A 1 82 ? 1.717 21.458 -52.008 1.00 56.41 82 GLY A N 1
ATOM 636 C CA . GLY A 1 82 ? 0.848 20.531 -51.266 1.00 56.41 82 GLY A CA 1
ATOM 637 C C . GLY A 1 82 ? 1.461 20.004 -49.957 1.00 56.41 82 GLY A C 1
ATOM 638 O O . GLY A 1 82 ? 0.946 19.043 -49.387 1.00 56.41 82 GLY A O 1
ATOM 639 N N . LYS A 1 83 ? 2.574 20.596 -49.498 1.00 50.84 83 LYS A N 1
ATOM 640 C CA . LYS A 1 83 ? 3.412 20.105 -48.387 1.00 50.84 83 LYS A CA 1
ATOM 641 C C . LYS A 1 83 ? 2.729 20.141 -47.011 1.00 50.84 83 LYS A C 1
ATOM 643 O O . LYS A 1 83 ? 2.982 19.254 -46.202 1.00 50.84 83 LYS A O 1
ATOM 648 N N . GLU A 1 84 ? 1.781 21.051 -46.788 1.00 57.00 84 GLU A N 1
ATOM 649 C CA . GLU A 1 84 ? 1.031 21.124 -45.520 1.00 57.00 84 GLU A CA 1
ATOM 650 C C . GLU A 1 84 ? 0.190 19.868 -45.242 1.00 57.00 84 GLU A C 1
ATOM 652 O O . GLU A 1 84 ? -0.064 19.532 -44.090 1.00 57.00 84 GLU A O 1
ATOM 657 N N . ARG A 1 85 ? -0.209 19.112 -46.277 1.00 59.06 85 ARG A N 1
ATOM 658 C CA . ARG A 1 85 ? -1.054 17.924 -46.089 1.00 59.06 85 ARG A CA 1
ATOM 659 C C . ARG A 1 85 ? -0.273 16.650 -45.767 1.00 59.06 85 ARG A C 1
ATOM 661 O O . ARG A 1 85 ? -0.866 15.716 -45.245 1.00 59.06 85 ARG A O 1
ATOM 668 N N . GLN A 1 86 ? 1.021 16.581 -46.087 1.00 59.28 86 GLN A N 1
ATOM 669 C CA . GLN A 1 86 ? 1.848 15.397 -45.808 1.00 59.28 86 GLN A CA 1
ATOM 670 C C . GLN A 1 86 ? 2.600 15.499 -44.480 1.00 59.28 86 GLN A C 1
ATOM 672 O O . GLN A 1 86 ? 2.778 14.481 -43.816 1.00 59.28 86 GLN A O 1
ATOM 677 N N . GLU A 1 87 ? 2.977 16.708 -44.064 1.00 68.62 87 GLU A N 1
ATOM 678 C CA . GLU A 1 87 ? 3.580 16.943 -42.747 1.00 68.62 87 GLU A CA 1
ATOM 679 C C . GLU A 1 87 ? 2.580 16.614 -41.628 1.00 68.62 87 GLU A C 1
ATOM 681 O O . GLU A 1 87 ? 2.906 15.861 -40.714 1.00 68.62 87 GLU A O 1
ATOM 686 N N . HIS A 1 88 ? 1.311 16.996 -41.810 1.00 73.88 88 HIS A N 1
ATOM 687 C CA . HIS A 1 88 ? 0.242 16.649 -40.872 1.00 73.88 88 HIS A CA 1
ATOM 688 C C . HIS A 1 88 ? 0.004 15.130 -40.764 1.00 73.88 88 HIS A C 1
ATOM 690 O O . HIS A 1 88 ? -0.225 14.612 -39.677 1.00 73.88 88 HIS A O 1
ATOM 696 N N . VAL A 1 89 ? 0.116 14.385 -41.873 1.00 80.94 89 VAL A N 1
ATOM 697 C CA . VAL A 1 89 ? -0.067 12.919 -41.870 1.00 80.94 89 VAL A CA 1
ATOM 698 C C . VAL A 1 89 ? 1.096 12.205 -41.173 1.00 80.94 89 VAL A C 1
ATOM 700 O O . VAL A 1 89 ? 0.876 11.207 -40.487 1.00 80.94 89 VAL A O 1
ATOM 703 N N . ALA A 1 90 ? 2.326 12.703 -41.318 1.00 78.81 90 ALA A N 1
ATOM 704 C CA . ALA A 1 90 ? 3.485 12.144 -40.626 1.00 78.81 90 ALA A CA 1
ATOM 705 C C . ALA A 1 90 ? 3.432 12.419 -39.113 1.00 78.81 90 ALA A C 1
ATOM 707 O O . ALA A 1 90 ? 3.692 11.512 -38.321 1.00 78.81 90 ALA A O 1
ATOM 708 N N . GLU A 1 91 ? 3.039 13.629 -38.707 1.00 84.38 91 GLU A N 1
ATOM 709 C CA . GLU A 1 91 ? 2.840 13.971 -37.294 1.00 84.38 91 GLU A CA 1
ATOM 710 C C . GLU A 1 91 ? 1.701 13.161 -36.662 1.00 84.38 91 GLU A C 1
ATOM 712 O O . GLU A 1 91 ? 1.862 12.636 -35.559 1.00 84.38 91 GLU A O 1
ATOM 717 N N . ASP A 1 92 ? 0.585 12.970 -37.373 1.00 88.38 92 ASP A N 1
ATOM 718 C CA . ASP A 1 92 ? -0.529 12.128 -36.917 1.00 88.38 92 ASP A CA 1
ATOM 719 C C . ASP A 1 92 ? -0.111 10.661 -36.746 1.00 88.38 92 ASP A C 1
ATOM 721 O O . ASP A 1 92 ? -0.500 10.007 -35.777 1.00 88.38 92 ASP A O 1
ATOM 725 N N . PHE A 1 93 ? 0.730 10.142 -37.644 1.00 88.62 93 PHE A N 1
ATOM 726 C CA . PHE A 1 93 ? 1.241 8.777 -37.546 1.00 88.62 93 PHE A CA 1
ATOM 727 C C . PHE A 1 93 ? 2.207 8.594 -36.366 1.00 88.62 93 PHE A C 1
ATOM 729 O O . PHE A 1 93 ? 2.079 7.625 -35.617 1.00 88.62 93 PHE A O 1
ATOM 736 N N . ILE A 1 94 ? 3.137 9.533 -36.157 1.00 88.81 94 ILE A N 1
ATOM 737 C CA . ILE A 1 94 ? 4.068 9.497 -35.016 1.00 88.81 94 ILE A CA 1
ATOM 738 C C . ILE A 1 94 ? 3.303 9.618 -33.692 1.00 88.81 94 ILE A C 1
ATOM 740 O O . ILE A 1 94 ? 3.595 8.884 -32.747 1.00 88.81 94 ILE A O 1
ATOM 744 N N . ARG A 1 95 ? 2.294 10.495 -33.630 1.00 88.06 95 ARG A N 1
ATOM 745 C CA . ARG A 1 95 ? 1.414 10.642 -32.463 1.00 88.06 95 ARG A CA 1
ATOM 746 C C . ARG A 1 95 ? 0.687 9.336 -32.145 1.00 88.06 95 ARG A C 1
ATOM 748 O O . ARG A 1 95 ? 0.786 8.860 -31.022 1.00 88.06 95 ARG A O 1
ATOM 755 N N . ASN A 1 96 ? 0.070 8.706 -33.148 1.00 92.31 96 ASN A N 1
ATOM 756 C CA . ASN A 1 96 ? -0.624 7.430 -32.971 1.00 92.31 96 ASN A CA 1
ATOM 757 C C . ASN A 1 96 ? 0.312 6.303 -32.507 1.00 92.31 96 ASN A C 1
ATOM 759 O O . ASN A 1 96 ? -0.088 5.491 -31.679 1.00 92.31 96 ASN A O 1
ATOM 763 N N . ILE A 1 97 ? 1.553 6.237 -33.007 1.00 89.12 97 ILE A N 1
ATOM 764 C CA . ILE A 1 97 ? 2.528 5.242 -32.527 1.00 89.12 97 ILE A CA 1
ATOM 765 C C . ILE A 1 97 ? 2.882 5.492 -31.061 1.00 89.12 97 ILE A C 1
ATOM 767 O O . ILE A 1 97 ? 2.909 4.544 -30.279 1.00 89.12 97 ILE A O 1
ATOM 771 N N . ASN A 1 98 ? 3.135 6.743 -30.673 1.00 87.75 98 ASN A N 1
ATOM 772 C CA . ASN A 1 98 ? 3.433 7.073 -29.281 1.00 87.75 98 ASN A CA 1
ATOM 773 C C . ASN A 1 98 ? 2.247 6.764 -28.360 1.00 87.75 98 ASN A C 1
ATOM 775 O O . ASN A 1 98 ? 2.456 6.219 -27.279 1.00 87.75 98 ASN A O 1
ATOM 779 N N . ASP A 1 99 ? 1.019 7.036 -28.802 1.00 88.56 99 ASP A N 1
ATOM 780 C CA . ASP A 1 99 ? -0.192 6.706 -28.049 1.00 88.56 99 ASP A CA 1
ATOM 781 C C . ASP A 1 99 ? -0.347 5.186 -27.877 1.00 88.56 99 ASP A C 1
ATOM 783 O O . ASP A 1 99 ? -0.639 4.723 -26.775 1.00 88.56 99 ASP A O 1
ATOM 787 N N . LEU A 1 100 ? -0.070 4.394 -28.921 1.00 87.44 100 LEU A N 1
ATOM 788 C CA . LEU A 1 100 ? -0.093 2.927 -28.853 1.00 87.44 100 LEU A CA 1
ATOM 789 C C . LEU A 1 100 ? 0.991 2.367 -27.924 1.00 87.44 100 LEU A C 1
ATOM 791 O O . LEU A 1 100 ? 0.700 1.493 -27.110 1.00 87.44 100 LEU A O 1
ATOM 795 N N . LEU A 1 101 ? 2.221 2.883 -28.005 1.00 85.25 101 LEU A N 1
ATOM 796 C CA . LEU A 1 101 ? 3.318 2.463 -27.127 1.00 85.25 101 LEU A CA 1
ATOM 797 C C . LEU A 1 101 ? 3.029 2.817 -25.663 1.00 85.25 101 LEU A C 1
ATOM 799 O O . LEU A 1 101 ? 3.236 1.991 -24.776 1.00 85.25 101 LEU A O 1
ATOM 803 N N . GLN A 1 102 ? 2.483 4.008 -25.401 1.00 85.19 102 GLN A N 1
ATOM 804 C CA . GLN A 1 102 ? 2.054 4.389 -24.055 1.00 85.19 102 GLN A CA 1
ATOM 805 C C . GLN A 1 102 ? 0.879 3.543 -23.557 1.00 85.19 102 GLN A C 1
ATOM 807 O O . GLN A 1 102 ? 0.770 3.295 -22.355 1.00 85.19 102 GLN A O 1
ATOM 812 N N . GLN A 1 103 ? -0.021 3.117 -24.445 1.00 83.12 103 GLN A N 1
ATOM 813 C CA . GLN A 1 103 ? -1.153 2.273 -24.077 1.00 83.12 103 GLN A CA 1
ATOM 814 C C . GLN A 1 103 ? -0.704 0.857 -23.705 1.00 83.12 103 GLN A C 1
ATOM 816 O O . GLN A 1 103 ? -1.216 0.310 -22.727 1.00 83.12 103 GLN A O 1
ATOM 821 N N . ASP A 1 104 ? 0.266 0.296 -24.427 1.00 80.50 104 ASP A N 1
ATOM 822 C CA . ASP A 1 104 ? 0.823 -1.026 -24.129 1.00 80.50 104 ASP A CA 1
ATOM 823 C C . ASP A 1 104 ? 1.593 -1.014 -22.800 1.00 80.50 104 ASP A C 1
ATOM 825 O O . ASP A 1 104 ? 1.327 -1.831 -21.920 1.00 80.50 104 ASP A O 1
ATOM 829 N N . GLU A 1 105 ? 2.421 0.013 -22.563 1.00 81.25 105 GLU A N 1
ATOM 830 C CA . GLU A 1 105 ? 3.131 0.186 -21.289 1.00 81.25 105 GLU A CA 1
ATOM 831 C C . GLU A 1 105 ? 2.159 0.371 -20.107 1.00 81.25 105 GLU A C 1
ATOM 833 O O . GLU A 1 105 ? 2.346 -0.201 -19.029 1.00 81.25 105 GLU A O 1
ATOM 838 N N . LYS A 1 106 ? 1.076 1.140 -20.296 1.00 78.62 106 LYS A N 1
ATOM 839 C CA . LYS A 1 106 ? 0.020 1.286 -19.280 1.00 78.62 106 LYS A CA 1
ATOM 840 C C . LYS A 1 106 ? -0.721 -0.027 -19.031 1.00 78.62 106 LYS A C 1
ATOM 842 O O . LYS A 1 106 ? -1.059 -0.301 -17.881 1.00 78.62 106 LYS A O 1
ATOM 847 N N . SER A 1 107 ? -0.981 -0.819 -20.071 1.00 77.56 107 SER A N 1
ATOM 848 C CA . SER A 1 107 ? -1.651 -2.122 -19.977 1.00 77.56 107 SER A CA 1
ATOM 849 C C . SER A 1 107 ? -0.788 -3.144 -19.236 1.00 77.56 107 SER A C 1
ATOM 851 O O . SER A 1 107 ? -1.258 -3.807 -18.309 1.00 77.56 107 SER A O 1
ATOM 853 N N . GLU A 1 108 ? 0.501 -3.218 -19.565 1.00 79.75 108 GLU A N 1
ATOM 854 C CA . GLU A 1 108 ? 1.443 -4.118 -18.904 1.00 79.75 108 GLU A CA 1
ATOM 855 C C . GLU A 1 108 ? 1.592 -3.768 -17.416 1.00 79.75 108 GLU A C 1
ATOM 857 O O . GLU A 1 108 ? 1.419 -4.630 -16.550 1.00 79.75 108 GLU A O 1
ATOM 862 N N . LYS A 1 109 ? 1.780 -2.481 -17.091 1.00 75.62 109 LYS A N 1
ATOM 863 C CA . LYS A 1 109 ? 1.830 -2.009 -15.695 1.00 75.62 109 LYS A CA 1
ATOM 864 C C . LYS A 1 109 ? 0.516 -2.234 -14.955 1.00 75.62 109 LYS A C 1
ATOM 866 O O . LYS A 1 109 ? 0.513 -2.587 -13.778 1.00 75.62 109 LYS A O 1
ATOM 871 N N . ALA A 1 110 ? -0.615 -2.061 -15.636 1.00 72.25 110 ALA A N 1
ATOM 872 C CA . ALA A 1 110 ? -1.927 -2.316 -15.063 1.00 72.25 110 ALA A CA 1
ATOM 873 C C . ALA A 1 110 ? -2.114 -3.784 -14.658 1.00 72.25 110 ALA A C 1
ATOM 875 O O . ALA A 1 110 ? -2.714 -4.039 -13.611 1.00 72.25 110 ALA A O 1
ATOM 876 N N . ASN A 1 111 ? -1.595 -4.710 -15.463 1.00 78.56 111 ASN A N 1
ATOM 877 C CA . ASN A 1 111 ? -1.677 -6.146 -15.219 1.00 78.56 111 ASN A CA 1
ATOM 878 C C . ASN A 1 111 ? -0.632 -6.634 -14.209 1.00 78.56 111 ASN A C 1
ATOM 880 O O . ASN A 1 111 ? -0.866 -7.646 -13.546 1.00 78.56 111 ASN A O 1
ATOM 884 N N . PHE A 1 112 ? 0.479 -5.904 -14.041 1.00 81.81 112 PHE A N 1
ATOM 885 C CA . PHE A 1 112 ? 1.556 -6.274 -13.122 1.00 81.81 112 PHE A CA 1
ATOM 886 C C . PHE A 1 112 ? 1.047 -6.531 -11.696 1.00 81.81 112 PHE A C 1
ATOM 888 O O . PHE A 1 112 ? 1.390 -7.541 -11.095 1.00 81.81 112 PHE A O 1
ATOM 895 N N . PHE A 1 113 ? 0.180 -5.671 -11.160 1.00 79.69 113 PHE A N 1
ATOM 896 C CA . PHE A 1 113 ? -0.311 -5.816 -9.783 1.00 79.69 113 PHE A CA 1
ATOM 897 C C . PHE A 1 113 ? -1.430 -6.853 -9.614 1.00 79.69 113 PHE A C 1
ATOM 899 O O . PHE A 1 113 ? -1.631 -7.348 -8.509 1.00 79.69 113 PHE A O 1
ATOM 906 N N . GLN A 1 114 ? -2.172 -7.184 -10.676 1.00 78.25 114 GLN A N 1
ATOM 907 C CA . GLN A 1 114 ? -3.369 -8.033 -10.573 1.00 78.25 114 GLN A CA 1
ATOM 908 C C . GLN A 1 114 ? -3.051 -9.533 -10.550 1.00 78.25 114 GLN A C 1
ATOM 910 O O . GLN A 1 114 ? -3.808 -10.302 -9.967 1.00 78.25 114 GLN A O 1
ATOM 915 N N . ASN A 1 115 ? -1.922 -9.945 -11.134 1.00 86.38 115 ASN A N 1
ATOM 916 C CA . ASN A 1 115 ? -1.548 -11.358 -11.273 1.00 86.38 115 ASN A CA 1
ATOM 917 C C . ASN A 1 115 ? -0.336 -11.749 -10.423 1.00 86.38 115 ASN A C 1
ATOM 919 O O . ASN A 1 115 ? 0.324 -12.755 -10.700 1.00 86.38 115 ASN A O 1
ATOM 923 N N . ARG A 1 116 ? -0.016 -10.944 -9.407 1.00 91.56 116 ARG A N 1
ATOM 924 C CA . ARG A 1 116 ? 1.163 -11.152 -8.573 1.00 91.56 116 ARG A CA 1
ATOM 925 C C . ARG A 1 116 ? 0.812 -11.217 -7.101 1.00 91.56 116 ARG A C 1
ATOM 927 O O . ARG A 1 116 ? -0.010 -10.457 -6.596 1.00 91.56 116 ARG A O 1
ATOM 934 N N . VAL A 1 117 ? 1.492 -12.125 -6.419 1.00 92.31 117 VAL A N 1
ATOM 935 C CA . VAL A 1 117 ? 1.494 -12.241 -4.966 1.00 92.31 117 VAL A CA 1
ATOM 936 C C . VAL A 1 117 ? 2.656 -11.409 -4.453 1.00 92.31 117 VAL A C 1
ATOM 938 O O . VAL A 1 117 ? 3.790 -11.611 -4.885 1.00 92.31 117 VAL A O 1
ATOM 941 N N . PHE A 1 118 ? 2.375 -10.484 -3.541 1.00 93.12 118 PHE A N 1
ATOM 942 C CA . PHE A 1 118 ? 3.393 -9.721 -2.825 1.00 93.12 118 PHE A CA 1
ATOM 943 C C . PHE A 1 118 ? 3.593 -10.335 -1.445 1.00 93.12 118 PHE A C 1
ATOM 945 O O . PHE A 1 118 ? 2.622 -10.688 -0.779 1.00 93.12 118 PHE A O 1
ATOM 952 N N . TYR A 1 119 ? 4.845 -10.482 -1.029 1.00 93.44 119 TYR A N 1
ATOM 953 C CA . TYR A 1 119 ? 5.190 -11.108 0.242 1.00 93.44 119 TYR A CA 1
ATOM 954 C C . TYR A 1 119 ? 6.477 -10.516 0.812 1.00 93.44 119 TYR A C 1
ATOM 956 O O . TYR A 1 119 ? 7.309 -9.970 0.085 1.00 93.44 119 TYR A O 1
ATOM 964 N N . THR A 1 120 ? 6.620 -10.595 2.130 1.00 92.12 120 THR A N 1
ATOM 965 C CA . THR A 1 120 ? 7.844 -10.223 2.827 1.00 92.12 120 THR A CA 1
ATOM 966 C C . THR A 1 120 ? 8.706 -11.462 3.006 1.00 92.12 120 THR A C 1
ATOM 968 O O . THR A 1 120 ? 8.210 -12.538 3.339 1.00 92.12 120 THR A O 1
ATOM 971 N N . ALA A 1 121 ? 10.011 -11.333 2.796 1.00 91.12 121 ALA A N 1
ATOM 972 C CA . ALA A 1 121 ? 10.955 -12.390 3.133 1.00 91.12 121 ALA A CA 1
ATOM 973 C C . ALA A 1 121 ? 12.221 -11.801 3.747 1.00 91.12 121 ALA A C 1
ATOM 975 O O . ALA A 1 121 ? 12.630 -10.686 3.420 1.00 91.12 121 ALA A O 1
ATOM 976 N N . LYS A 1 122 ? 12.832 -12.561 4.657 1.00 88.69 122 LYS A N 1
ATOM 977 C CA . LYS A 1 122 ? 14.135 -12.217 5.226 1.00 88.69 122 LYS A CA 1
ATOM 978 C C . LYS A 1 122 ? 15.194 -12.427 4.149 1.00 88.69 122 LYS A C 1
ATOM 980 O O . LYS A 1 122 ? 15.257 -13.509 3.568 1.00 88.69 122 LYS A O 1
ATOM 985 N N . ALA A 1 123 ? 15.996 -11.404 3.886 1.00 80.38 123 ALA A N 1
ATOM 986 C CA . ALA A 1 123 ? 17.179 -11.552 3.056 1.00 80.38 123 ALA A CA 1
ATOM 987 C C . ALA A 1 123 ? 18.307 -12.138 3.916 1.00 80.38 123 ALA A C 1
ATOM 989 O O . ALA A 1 123 ? 18.612 -11.592 4.979 1.00 80.38 123 ALA A O 1
ATOM 990 N N . ASP A 1 124 ? 18.907 -13.246 3.472 1.00 74.94 124 ASP A N 1
ATOM 991 C CA . ASP A 1 124 ? 20.143 -13.770 4.060 1.00 74.94 124 ASP A CA 1
ATOM 992 C C . ASP A 1 124 ? 21.271 -12.779 3.747 1.00 74.94 124 ASP A C 1
ATOM 994 O O . ASP A 1 124 ? 21.891 -12.826 2.687 1.00 74.94 124 ASP A O 1
ATOM 998 N N . ASN A 1 125 ? 21.501 -11.841 4.662 1.00 72.12 125 ASN A N 1
ATOM 999 C CA . ASN A 1 125 ? 22.730 -11.063 4.716 1.00 72.12 125 ASN A CA 1
ATOM 1000 C C . ASN A 1 125 ? 23.629 -11.690 5.783 1.00 72.12 125 ASN A C 1
ATOM 1002 O O . ASN A 1 125 ? 23.130 -12.080 6.838 1.00 72.12 125 ASN A O 1
ATOM 1006 N N . ASP A 1 126 ? 24.930 -11.784 5.495 1.00 73.88 126 ASP A N 1
ATOM 1007 C CA . ASP A 1 126 ? 25.979 -12.515 6.228 1.00 73.88 126 ASP A CA 1
ATOM 1008 C C . ASP A 1 126 ? 26.204 -12.078 7.701 1.00 73.88 126 ASP A C 1
ATOM 1010 O O . ASP A 1 126 ? 27.306 -11.708 8.101 1.00 73.88 126 ASP A O 1
ATOM 1014 N N . GLY A 1 127 ? 25.179 -12.162 8.548 1.00 68.00 127 GLY A N 1
ATOM 1015 C CA . GLY A 1 127 ? 25.313 -12.171 10.004 1.00 68.00 127 GLY A CA 1
ATOM 1016 C C . GLY A 1 127 ? 24.910 -10.906 10.756 1.00 68.00 127 GLY A C 1
ATOM 1017 O O . GLY A 1 127 ? 24.862 -10.977 11.981 1.00 68.00 127 GLY A O 1
ATOM 1018 N N . GLU A 1 128 ? 24.554 -9.795 10.107 1.00 67.06 128 GLU A N 1
ATOM 1019 C CA . GLU A 1 128 ? 24.102 -8.598 10.833 1.00 67.06 128 GLU A CA 1
ATOM 1020 C C . GLU A 1 128 ? 22.793 -8.025 10.275 1.00 67.06 128 GLU A C 1
ATOM 1022 O O . GLU A 1 128 ? 22.716 -7.548 9.146 1.00 67.06 128 GLU A O 1
ATOM 1027 N N . ASN A 1 129 ? 21.771 -8.079 11.137 1.00 70.12 129 ASN A N 1
ATOM 1028 C CA . ASN A 1 129 ? 20.397 -7.598 10.980 1.00 70.12 129 ASN A CA 1
ATOM 1029 C C . ASN A 1 129 ? 19.563 -8.321 9.908 1.00 70.12 129 ASN A C 1
ATOM 1031 O O . ASN A 1 129 ? 19.792 -8.218 8.706 1.00 70.12 129 ASN A O 1
ATOM 1035 N N . LEU A 1 130 ? 18.529 -9.037 10.371 1.00 69.19 130 LEU A N 1
ATOM 1036 C CA . LEU A 1 130 ? 17.525 -9.691 9.528 1.00 69.19 130 LEU A CA 1
ATOM 1037 C C . LEU A 1 130 ? 16.660 -8.630 8.839 1.00 69.19 130 LEU A C 1
ATOM 1039 O O . LEU A 1 130 ? 15.567 -8.297 9.298 1.00 69.19 130 LEU A O 1
ATOM 1043 N N . LEU A 1 131 ? 17.161 -8.095 7.731 1.00 83.44 131 LEU A N 1
ATOM 1044 C CA . LEU A 1 131 ? 16.407 -7.186 6.887 1.00 83.44 131 LEU A CA 1
ATOM 1045 C C . LEU A 1 131 ? 15.315 -7.973 6.176 1.00 83.44 131 LEU A C 1
ATOM 1047 O O . LEU A 1 131 ? 15.567 -8.978 5.507 1.00 83.44 131 LEU A O 1
ATOM 1051 N N . THR A 1 132 ? 14.082 -7.515 6.344 1.00 88.56 132 THR A N 1
ATOM 1052 C CA . THR A 1 132 ? 12.949 -8.062 5.607 1.00 88.56 132 THR A CA 1
ATOM 1053 C C . THR A 1 132 ? 12.755 -7.212 4.363 1.00 88.56 132 THR A C 1
ATOM 1055 O O . THR A 1 132 ? 12.800 -5.993 4.446 1.00 88.56 132 THR A O 1
ATOM 1058 N N . GLN A 1 133 ? 12.579 -7.834 3.205 1.00 91.31 133 GLN A N 1
ATOM 1059 C CA . GLN A 1 133 ? 12.367 -7.146 1.935 1.00 91.31 133 GLN A CA 1
ATOM 1060 C C . GLN A 1 133 ? 11.014 -7.541 1.351 1.00 91.31 133 GLN A C 1
ATOM 1062 O O . GLN A 1 133 ? 10.500 -8.629 1.620 1.00 91.31 133 GLN A O 1
ATOM 1067 N N . VAL A 1 134 ? 10.442 -6.650 0.548 1.00 92.81 134 VAL A N 1
ATOM 1068 C CA . VAL A 1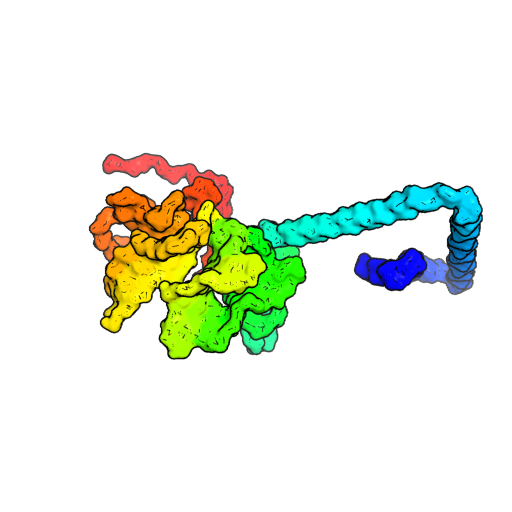 134 ? 9.227 -6.897 -0.222 1.00 92.81 134 VAL A CA 1
ATOM 1069 C C . VAL A 1 134 ? 9.606 -7.538 -1.547 1.00 92.81 134 VAL A C 1
ATOM 1071 O O . VAL A 1 134 ? 10.382 -6.989 -2.335 1.00 92.81 134 VAL A O 1
ATOM 1074 N N . PHE A 1 135 ? 9.009 -8.693 -1.796 1.00 94.06 135 PHE A N 1
ATOM 1075 C CA . PHE A 1 135 ? 9.111 -9.434 -3.038 1.00 94.06 135 PHE A CA 1
ATOM 1076 C C . PHE A 1 135 ? 7.745 -9.519 -3.710 1.00 94.06 135 PHE A C 1
ATOM 1078 O O . PHE A 1 135 ? 6.697 -9.311 -3.095 1.00 94.06 135 PHE A O 1
ATOM 1085 N N . SER A 1 136 ? 7.759 -9.862 -4.991 1.00 94.56 136 SER A N 1
ATOM 1086 C CA . SER A 1 136 ? 6.571 -10.322 -5.696 1.00 94.56 136 SER A CA 1
ATOM 1087 C C . SER A 1 136 ? 6.891 -11.503 -6.590 1.00 94.56 136 SER A C 1
ATOM 1089 O O . SER A 1 136 ? 8.001 -11.598 -7.111 1.00 94.56 136 SER A O 1
ATOM 1091 N N . MET A 1 137 ? 5.897 -12.335 -6.848 1.00 94.75 137 MET A N 1
ATOM 1092 C CA . MET A 1 137 ? 5.966 -13.421 -7.820 1.00 94.75 137 MET A CA 1
ATOM 1093 C C . MET A 1 137 ? 4.629 -13.549 -8.539 1.00 94.75 137 MET A C 1
ATOM 1095 O O . MET A 1 137 ? 3.610 -13.070 -8.041 1.00 94.75 137 MET A O 1
ATOM 1099 N N . ASN A 1 138 ? 4.620 -14.198 -9.696 1.00 91.75 138 ASN A N 1
ATOM 1100 C CA . ASN A 1 138 ? 3.379 -14.613 -10.336 1.00 91.75 138 ASN A CA 1
ATOM 1101 C C . ASN A 1 138 ? 2.616 -15.596 -9.432 1.00 91.75 138 ASN A C 1
ATOM 1103 O O . ASN A 1 138 ? 3.197 -16.248 -8.562 1.00 91.75 138 ASN A O 1
ATOM 1107 N N . THR A 1 139 ? 1.309 -15.735 -9.642 1.00 88.12 139 THR A N 1
ATOM 1108 C CA . THR A 1 139 ? 0.466 -16.670 -8.871 1.00 88.12 139 THR A CA 1
ATOM 1109 C C . THR A 1 139 ? 0.867 -18.143 -9.021 1.00 88.12 139 THR A C 1
ATOM 1111 O O . THR A 1 139 ? 0.525 -18.950 -8.163 1.00 88.12 139 THR A O 1
ATOM 1114 N N . ASP A 1 140 ? 1.623 -18.499 -10.063 1.00 90.50 140 ASP A N 1
ATOM 1115 C CA . ASP A 1 140 ? 2.222 -19.826 -10.262 1.00 90.50 140 ASP A CA 1
ATOM 1116 C C . ASP A 1 140 ? 3.600 -19.999 -9.583 1.00 90.50 140 ASP A C 1
ATOM 1118 O O . ASP A 1 140 ? 4.233 -21.047 -9.713 1.00 90.50 140 ASP A O 1
ATOM 1122 N N . GLY A 1 141 ? 4.071 -18.976 -8.861 1.00 93.19 141 GLY A N 1
ATOM 1123 C CA . GLY A 1 141 ? 5.365 -18.945 -8.179 1.00 93.19 141 GLY A CA 1
ATOM 1124 C C . GLY A 1 141 ? 6.555 -18.555 -9.062 1.00 93.19 141 GLY A C 1
ATOM 1125 O O . GLY A 1 141 ? 7.691 -18.558 -8.585 1.00 93.19 141 GLY A O 1
ATOM 1126 N N . THR A 1 142 ? 6.339 -18.226 -10.339 1.00 93.19 142 THR A N 1
ATOM 1127 C CA . THR A 1 142 ? 7.411 -17.815 -11.260 1.00 93.19 142 THR A CA 1
ATOM 1128 C C . THR A 1 142 ? 7.728 -16.316 -11.170 1.00 93.19 142 THR A C 1
ATOM 1130 O O . THR A 1 142 ? 6.999 -15.543 -10.550 1.00 93.19 142 THR A O 1
ATOM 1133 N N . ASP A 1 143 ? 8.831 -15.895 -11.807 1.00 93.38 143 ASP A N 1
ATOM 1134 C CA . ASP A 1 143 ? 9.247 -14.486 -11.927 1.00 93.38 143 ASP A CA 1
ATOM 1135 C C . ASP A 1 143 ? 9.343 -13.759 -10.575 1.00 93.38 143 ASP A C 1
ATOM 1137 O O . ASP A 1 143 ? 8.739 -12.709 -10.369 1.00 93.38 143 ASP A O 1
ATOM 1141 N N . VAL A 1 144 ? 10.087 -14.329 -9.625 1.00 94.69 144 VAL A N 1
ATOM 1142 C CA . VAL A 1 144 ? 10.332 -13.690 -8.326 1.00 94.69 144 VAL A CA 1
ATOM 1143 C C . VAL A 1 144 ? 11.157 -12.416 -8.523 1.00 94.69 144 VAL A C 1
ATOM 1145 O O . VAL A 1 144 ? 12.251 -12.455 -9.083 1.00 94.69 144 VAL A O 1
ATOM 1148 N N . ARG A 1 145 ? 10.646 -11.284 -8.032 1.00 94.00 145 ARG A N 1
ATOM 1149 C CA . ARG A 1 145 ? 11.304 -9.972 -8.089 1.00 94.00 145 ARG A CA 1
ATOM 1150 C C . ARG A 1 145 ? 11.345 -9.334 -6.713 1.00 94.00 145 ARG A C 1
ATOM 1152 O O . ARG A 1 145 ? 10.330 -9.313 -6.021 1.00 94.00 145 ARG A O 1
ATOM 1159 N N . GLN A 1 146 ? 12.500 -8.793 -6.356 1.00 93.81 146 GLN A N 1
ATOM 1160 C CA . GLN A 1 146 ? 12.687 -7.957 -5.176 1.00 93.81 146 GLN A CA 1
ATOM 1161 C C . GLN A 1 146 ? 12.356 -6.503 -5.524 1.00 93.81 146 GLN A C 1
ATOM 1163 O O . GLN A 1 146 ? 12.819 -6.008 -6.550 1.00 93.81 146 GLN A O 1
ATOM 1168 N N . HIS A 1 147 ? 11.594 -5.825 -4.667 1.00 92.56 147 HIS A N 1
ATOM 1169 C CA . HIS A 1 147 ? 11.173 -4.434 -4.888 1.00 92.56 147 HIS A CA 1
ATOM 1170 C C . HIS A 1 147 ? 11.812 -3.439 -3.928 1.00 92.56 147 HIS A C 1
ATOM 1172 O O . HIS A 1 147 ? 12.013 -2.285 -4.285 1.00 92.56 147 HIS A O 1
ATOM 1178 N N . THR A 1 148 ? 12.164 -3.868 -2.718 1.00 91.69 148 THR A N 1
ATOM 1179 C CA . THR A 1 148 ? 12.763 -2.981 -1.712 1.00 91.69 148 THR A CA 1
ATOM 1180 C C . THR A 1 148 ? 14.182 -3.414 -1.388 1.00 91.69 148 THR A C 1
ATOM 1182 O O . THR A 1 148 ? 14.448 -4.599 -1.172 1.00 91.69 148 THR A O 1
ATOM 1185 N N . THR A 1 149 ? 15.082 -2.447 -1.272 1.00 84.50 149 THR A N 1
ATOM 1186 C CA . THR A 1 149 ? 16.464 -2.645 -0.804 1.00 84.50 149 THR A CA 1
ATOM 1187 C C . THR A 1 149 ? 16.740 -1.921 0.513 1.00 84.50 149 THR A C 1
ATOM 1189 O O . THR A 1 149 ? 17.829 -2.063 1.066 1.00 84.50 149 THR A O 1
ATOM 1192 N N . SER A 1 150 ? 15.774 -1.150 1.027 1.00 79.12 150 SER A N 1
ATOM 1193 C CA . SER A 1 150 ? 15.952 -0.330 2.225 1.00 79.12 150 SER A CA 1
ATOM 1194 C C . SER A 1 150 ? 16.259 -1.188 3.463 1.00 79.12 150 SER A C 1
ATOM 1196 O O . SER A 1 150 ? 15.632 -2.239 3.625 1.00 79.12 150 SER A O 1
ATOM 1198 N N . PRO A 1 151 ? 17.125 -0.725 4.377 1.00 75.50 151 PRO A N 1
ATOM 1199 C CA . PRO A 1 151 ? 17.559 -1.493 5.541 1.00 75.50 151 PRO A CA 1
ATOM 1200 C C . PRO A 1 151 ? 16.594 -1.454 6.742 1.00 75.50 151 PRO A C 1
ATOM 1202 O O . PRO A 1 151 ? 17.044 -1.559 7.877 1.00 75.50 151 PRO A O 1
ATOM 1205 N N . SER A 1 152 ? 15.284 -1.310 6.530 1.00 78.56 152 SER A N 1
ATOM 1206 C CA . SER A 1 152 ? 14.287 -1.340 7.614 1.00 78.56 152 SER A CA 1
ATOM 1207 C C . SER A 1 152 ? 13.553 -2.672 7.684 1.00 78.56 152 SER A C 1
ATOM 1209 O O . SER A 1 152 ? 13.426 -3.385 6.682 1.00 78.56 152 SER A O 1
ATOM 1211 N N . VAL A 1 153 ? 13.061 -3.024 8.874 1.00 78.25 153 VAL A N 1
ATOM 1212 C CA . VAL A 1 153 ? 12.247 -4.229 9.029 1.00 78.25 153 VAL A CA 1
ATOM 1213 C C . VAL A 1 153 ? 10.880 -3.960 8.414 1.00 78.25 153 VAL A C 1
ATOM 1215 O O . VAL A 1 153 ? 10.103 -3.130 8.884 1.00 78.25 153 VAL A O 1
ATOM 1218 N N . LYS A 1 154 ? 10.598 -4.653 7.309 1.00 77.25 154 LYS A N 1
ATOM 1219 C CA . LYS A 1 154 ? 9.296 -4.595 6.652 1.00 77.25 154 LYS A CA 1
ATOM 1220 C C . LYS A 1 154 ? 8.341 -5.579 7.313 1.00 77.25 154 LYS A C 1
ATOM 1222 O O . LYS A 1 154 ? 8.543 -6.790 7.232 1.00 77.25 154 LYS A O 1
ATOM 1227 N N . HIS A 1 155 ? 7.293 -5.064 7.937 1.00 78.75 155 HIS A N 1
ATOM 1228 C CA . HIS A 1 155 ? 6.228 -5.867 8.533 1.00 78.75 155 HIS A CA 1
ATOM 1229 C C . HIS A 1 155 ? 4.953 -5.721 7.711 1.00 78.75 155 HIS A C 1
ATOM 1231 O O . HIS A 1 155 ? 4.645 -4.610 7.297 1.00 78.75 155 HIS A O 1
ATOM 1237 N N . SER A 1 156 ? 4.223 -6.827 7.531 1.00 85.88 156 SER A N 1
ATOM 1238 C CA . SER A 1 156 ? 2.881 -6.913 6.932 1.00 85.88 156 SER A CA 1
ATOM 1239 C C . SER A 1 156 ? 2.705 -6.199 5.583 1.00 85.88 156 SER A C 1
ATOM 1241 O O . SER A 1 156 ? 2.800 -4.983 5.470 1.00 85.88 156 SER A O 1
ATOM 1243 N N . ILE A 1 157 ? 2.372 -6.951 4.537 1.00 88.62 157 ILE A N 1
ATOM 1244 C CA . ILE A 1 157 ? 2.041 -6.371 3.231 1.00 88.62 157 ILE A CA 1
ATOM 1245 C C . ILE A 1 157 ? 0.533 -6.281 3.066 1.00 88.62 157 ILE A C 1
ATOM 1247 O O . ILE A 1 157 ? -0.194 -7.232 3.346 1.00 88.62 157 ILE A O 1
ATOM 1251 N N . TYR A 1 158 ? 0.085 -5.152 2.529 1.00 88.75 158 TYR A N 1
ATOM 1252 C CA . TYR A 1 158 ? -1.313 -4.879 2.248 1.00 88.75 158 TYR A CA 1
ATOM 1253 C C . TYR A 1 158 ? -1.464 -4.519 0.772 1.00 88.75 158 TYR A C 1
ATOM 1255 O O . TYR A 1 158 ? -0.871 -3.554 0.287 1.00 88.75 158 TYR A O 1
ATOM 1263 N N . ASN A 1 159 ? -2.253 -5.306 0.041 1.00 86.62 159 ASN A N 1
ATOM 1264 C CA . ASN A 1 159 ? -2.564 -5.038 -1.359 1.00 86.62 159 ASN A CA 1
ATOM 1265 C C . ASN A 1 159 ? -3.941 -4.380 -1.469 1.00 86.62 159 ASN A C 1
ATOM 1267 O O . ASN A 1 159 ? -4.957 -4.974 -1.099 1.00 86.62 159 ASN A O 1
ATO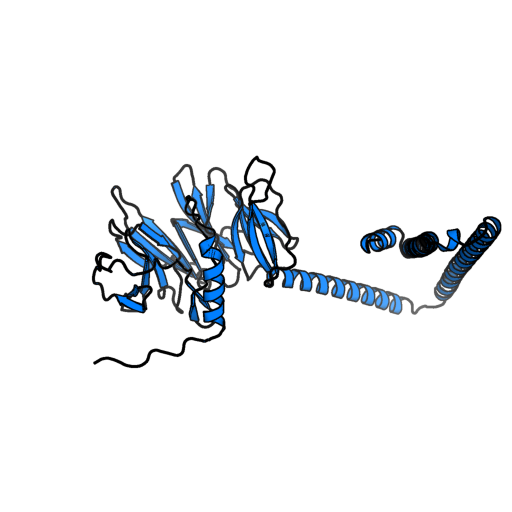M 1271 N N . CYS A 1 160 ? -3.977 -3.164 -2.005 1.00 84.81 160 CYS A N 1
ATOM 1272 C CA . CYS A 1 160 ? -5.216 -2.434 -2.222 1.00 84.81 160 CYS A CA 1
ATOM 1273 C C . CYS A 1 160 ? -5.631 -2.544 -3.686 1.00 84.81 160 CYS A C 1
ATOM 1275 O O . CYS A 1 160 ? -5.192 -1.764 -4.535 1.00 84.81 160 CYS A O 1
ATOM 1277 N N . TYR A 1 161 ? -6.508 -3.514 -3.963 1.00 75.25 161 TYR A N 1
ATOM 1278 C CA . TYR A 1 161 ? -6.942 -3.891 -5.313 1.00 75.25 161 TYR A CA 1
ATOM 1279 C C . TYR A 1 161 ? -7.390 -2.707 -6.183 1.00 75.25 161 TYR A C 1
ATOM 1281 O O . TYR A 1 161 ? -7.104 -2.693 -7.379 1.00 75.25 161 TYR A O 1
ATOM 1289 N N . GLY A 1 162 ? -8.056 -1.705 -5.596 1.00 75.62 162 GLY A N 1
ATOM 1290 C CA . GLY A 1 162 ? -8.567 -0.547 -6.336 1.00 75.62 162 GLY A CA 1
ATOM 1291 C C . GLY A 1 162 ? -7.484 0.392 -6.877 1.00 75.62 162 GLY A C 1
ATOM 1292 O O . GLY A 1 162 ? -7.655 0.941 -7.962 1.00 75.62 162 GLY A O 1
ATOM 1293 N N . ASN A 1 163 ? -6.351 0.538 -6.177 1.00 74.00 163 ASN A N 1
ATOM 1294 C CA . ASN A 1 163 ? -5.336 1.548 -6.509 1.00 74.00 163 ASN A CA 1
ATOM 1295 C C . ASN A 1 163 ? -3.993 0.954 -6.966 1.00 74.00 163 ASN A C 1
ATOM 1297 O O . ASN A 1 163 ? -3.015 1.683 -7.109 1.00 74.00 163 ASN A O 1
ATOM 1301 N N . LYS A 1 164 ? -3.920 -0.373 -7.176 1.00 82.00 164 LYS A N 1
ATOM 1302 C CA . LYS A 1 164 ? -2.698 -1.085 -7.620 1.00 82.00 164 LYS A CA 1
ATOM 1303 C C . LYS A 1 164 ? -1.456 -0.680 -6.819 1.00 82.00 164 LYS A C 1
ATOM 1305 O O . LYS A 1 164 ? -0.372 -0.519 -7.363 1.00 82.00 164 LYS A O 1
ATOM 1310 N N . THR A 1 165 ? -1.652 -0.457 -5.528 1.00 86.75 165 THR A N 1
ATOM 1311 C CA . THR A 1 165 ? -0.620 0.031 -4.622 1.00 86.75 165 THR A CA 1
ATOM 1312 C C . THR A 1 165 ? -0.420 -1.014 -3.540 1.00 86.75 165 THR A C 1
ATOM 1314 O O . THR A 1 165 ? -1.389 -1.554 -2.996 1.00 86.75 165 THR A O 1
ATOM 1317 N N . VAL A 1 166 ? 0.844 -1.306 -3.255 1.00 89.62 166 VAL A N 1
ATOM 1318 C CA . VAL A 1 166 ? 1.241 -2.266 -2.228 1.00 89.62 166 VAL A CA 1
ATOM 1319 C C . VAL A 1 166 ? 1.825 -1.486 -1.074 1.00 89.62 166 VAL A C 1
ATOM 1321 O O . VAL A 1 166 ? 2.853 -0.838 -1.244 1.00 89.62 166 VAL A O 1
ATOM 1324 N N . PHE A 1 167 ? 1.167 -1.550 0.076 1.00 92.06 167 PHE A N 1
ATOM 1325 C CA . PHE A 1 167 ? 1.591 -0.887 1.301 1.00 92.06 167 PHE A CA 1
ATOM 1326 C C . PHE A 1 167 ? 2.311 -1.871 2.211 1.00 92.06 167 PHE A C 1
ATOM 1328 O O . PHE A 1 167 ? 2.018 -3.068 2.209 1.00 92.06 167 PHE A O 1
ATOM 1335 N N . PHE A 1 168 ? 3.244 -1.362 3.001 1.00 92.56 168 PHE A N 1
ATOM 1336 C CA . PHE A 1 168 ? 3.966 -2.144 3.992 1.00 92.56 168 PHE A CA 1
ATOM 1337 C C . PHE A 1 168 ? 4.471 -1.250 5.121 1.00 92.56 168 PHE A C 1
ATOM 1339 O O . PHE A 1 168 ? 4.812 -0.081 4.913 1.00 92.56 168 PHE A O 1
ATOM 1346 N N . ASN A 1 169 ? 4.537 -1.806 6.326 1.00 91.19 169 ASN A N 1
ATOM 1347 C CA . ASN A 1 169 ? 5.036 -1.081 7.488 1.00 91.19 169 ASN A CA 1
ATOM 1348 C C . ASN A 1 169 ? 6.561 -1.153 7.504 1.00 91.19 169 ASN A C 1
ATOM 1350 O O . ASN A 1 169 ? 7.131 -2.211 7.247 1.00 91.19 169 ASN A O 1
ATOM 1354 N N . SER A 1 170 ? 7.220 -0.043 7.819 1.00 89.56 170 SER A N 1
ATOM 1355 C CA . SER A 1 170 ? 8.675 0.046 7.964 1.00 89.56 170 SER A CA 1
ATOM 1356 C C . SER A 1 170 ? 8.992 0.871 9.202 1.00 89.56 170 SER A C 1
ATOM 1358 O O . SER A 1 170 ? 8.738 2.066 9.163 1.00 89.56 170 SER A O 1
ATOM 1360 N N . ASP A 1 171 ? 9.495 0.264 10.277 1.00 87.00 171 ASP A N 1
ATOM 1361 C CA . ASP A 1 171 ? 9.997 0.924 11.502 1.00 87.00 171 ASP A CA 1
ATOM 1362 C C . ASP A 1 171 ? 9.398 2.324 11.795 1.00 87.00 171 ASP A C 1
ATOM 1364 O O . ASP A 1 171 ? 10.045 3.351 11.598 1.00 87.00 171 ASP A O 1
ATOM 1368 N N . GLY A 1 172 ? 8.126 2.378 12.214 1.00 90.38 172 GLY A N 1
ATOM 1369 C CA . GLY A 1 172 ? 7.442 3.644 12.545 1.00 90.38 172 GLY A CA 1
ATOM 1370 C C . GLY A 1 172 ? 6.891 4.438 11.351 1.00 90.38 172 GLY A C 1
ATOM 1371 O O . GLY A 1 172 ? 6.437 5.571 11.501 1.00 90.38 172 GLY A O 1
ATOM 1372 N N . SER A 1 173 ? 6.889 3.856 10.154 1.00 94.56 173 SER A N 1
ATOM 1373 C CA . SER A 1 173 ? 6.337 4.459 8.942 1.00 94.56 173 SER A CA 1
ATOM 1374 C C . SER A 1 173 ? 5.471 3.479 8.150 1.00 94.56 173 SER A C 1
ATOM 1376 O O . SER A 1 173 ? 5.634 2.259 8.231 1.00 94.56 173 SER A O 1
ATOM 1378 N N . ILE A 1 174 ? 4.543 4.022 7.366 1.00 94.88 174 ILE A N 1
ATOM 1379 C CA . ILE A 1 174 ? 3.866 3.293 6.292 1.00 94.88 174 ILE A CA 1
ATOM 1380 C C . ILE A 1 174 ? 4.521 3.710 4.989 1.00 94.88 174 ILE A C 1
ATOM 1382 O O . ILE A 1 174 ? 4.528 4.898 4.661 1.00 94.88 174 ILE A O 1
ATOM 1386 N N . SER A 1 175 ? 5.014 2.740 4.233 1.00 94.94 175 SER A N 1
ATOM 1387 C CA . SER A 1 175 ? 5.533 2.935 2.883 1.00 94.94 175 SER A CA 1
ATOM 1388 C C . SER A 1 175 ? 4.654 2.213 1.866 1.00 94.94 175 SER A C 1
ATOM 1390 O O . SER A 1 175 ? 3.835 1.361 2.218 1.00 94.94 175 SER A O 1
ATOM 1392 N N . TYR A 1 176 ? 4.812 2.562 0.596 1.00 94.06 176 TYR A N 1
ATOM 1393 C CA . TYR A 1 176 ? 4.173 1.884 -0.518 1.00 94.06 176 TYR A CA 1
ATOM 1394 C C . TYR A 1 176 ? 5.093 1.778 -1.731 1.00 94.06 176 TYR A C 1
ATOM 1396 O O . TYR A 1 176 ? 6.034 2.555 -1.871 1.00 94.06 176 TYR A O 1
ATOM 1404 N N . LEU A 1 177 ? 4.813 0.811 -2.605 1.00 92.44 177 LEU A N 1
ATOM 1405 C CA . LEU A 1 177 ? 5.382 0.754 -3.951 1.00 92.44 177 LEU A CA 1
ATOM 1406 C C . LEU A 1 177 ? 4.484 1.542 -4.898 1.00 92.44 177 LEU A C 1
ATOM 1408 O O . LEU A 1 177 ? 3.297 1.226 -5.023 1.00 92.44 177 LEU A O 1
ATOM 1412 N N . ASP A 1 178 ? 5.040 2.555 -5.556 1.00 88.75 178 ASP A N 1
ATOM 1413 C CA . ASP A 1 178 ? 4.315 3.307 -6.575 1.00 88.75 178 ASP A CA 1
ATOM 1414 C C . ASP A 1 178 ? 4.180 2.517 -7.895 1.00 88.75 178 ASP A C 1
ATOM 1416 O O . ASP A 1 178 ? 4.600 1.364 -8.029 1.00 88.75 178 ASP A O 1
ATOM 1420 N N . GLN A 1 179 ? 3.579 3.142 -8.910 1.00 84.06 179 GLN A N 1
ATOM 1421 C CA . GLN A 1 179 ? 3.386 2.536 -10.235 1.00 84.06 179 GLN A CA 1
ATOM 1422 C C . GLN A 1 179 ? 4.696 2.185 -10.971 1.00 84.06 179 GLN A C 1
ATOM 1424 O O . GLN A 1 179 ? 4.664 1.461 -11.968 1.00 84.06 179 GLN A O 1
ATOM 1429 N N . HIS A 1 180 ? 5.831 2.728 -10.524 1.00 86.69 180 HIS A N 1
ATOM 1430 C CA . HIS A 1 180 ? 7.172 2.437 -11.025 1.00 86.69 180 HIS A CA 1
ATOM 1431 C C . HIS A 1 180 ? 7.913 1.427 -10.142 1.00 86.69 180 HIS A C 1
ATOM 1433 O O . HIS A 1 180 ? 9.081 1.152 -10.405 1.00 86.69 180 HIS A O 1
ATOM 1439 N N . LEU A 1 181 ? 7.228 0.840 -9.152 1.00 88.56 181 LEU A N 1
ATOM 1440 C CA . LEU A 1 181 ? 7.800 -0.052 -8.144 1.00 88.56 181 LEU A CA 1
ATOM 1441 C C . LEU A 1 181 ? 8.856 0.633 -7.274 1.00 88.56 181 LEU A C 1
ATOM 1443 O O . LEU A 1 181 ? 9.691 -0.038 -6.670 1.00 88.56 181 LEU A O 1
ATOM 1447 N N . GLU A 1 182 ? 8.815 1.961 -7.190 1.00 90.88 182 GLU A N 1
ATOM 1448 C CA . GLU A 1 182 ? 9.689 2.709 -6.303 1.00 90.88 182 GLU A CA 1
ATOM 1449 C C . GLU A 1 182 ? 9.051 2.800 -4.918 1.00 90.88 182 GLU A C 1
ATOM 1451 O O . GLU A 1 182 ? 7.854 3.064 -4.769 1.00 90.88 182 GLU A O 1
ATOM 1456 N N . GLU A 1 183 ? 9.864 2.578 -3.889 1.00 93.56 183 GLU A N 1
ATOM 1457 C CA . GLU A 1 183 ? 9.438 2.741 -2.507 1.00 93.56 183 GLU A CA 1
ATOM 1458 C C . GLU A 1 183 ? 9.230 4.226 -2.178 1.00 93.56 183 GLU A C 1
ATOM 1460 O O . GLU A 1 183 ? 10.116 5.066 -2.357 1.00 93.56 183 GLU A O 1
ATOM 1465 N N . ARG A 1 184 ? 8.048 4.542 -1.649 1.00 93.38 184 ARG A N 1
ATOM 1466 C CA . ARG A 1 184 ? 7.644 5.874 -1.200 1.00 93.38 184 ARG A CA 1
ATOM 1467 C C . ARG A 1 184 ? 7.115 5.787 0.226 1.00 93.38 184 ARG A C 1
ATOM 1469 O O . ARG A 1 184 ? 6.309 4.916 0.535 1.00 93.38 184 ARG A O 1
ATOM 1476 N N . THR A 1 185 ? 7.510 6.714 1.089 1.00 94.94 185 THR A N 1
ATOM 1477 C CA . THR A 1 185 ? 6.932 6.827 2.435 1.00 94.94 185 THR A CA 1
ATOM 1478 C C . THR A 1 185 ? 5.607 7.582 2.365 1.00 94.94 185 THR A C 1
ATOM 1480 O O . THR A 1 185 ? 5.562 8.714 1.885 1.00 94.94 185 THR A O 1
ATOM 1483 N N . LEU A 1 186 ? 4.529 6.958 2.840 1.00 94.56 186 LEU A N 1
ATOM 1484 C CA . LEU A 1 186 ? 3.200 7.558 2.948 1.00 94.56 186 LEU A CA 1
ATOM 1485 C C . LEU A 1 186 ? 3.053 8.345 4.250 1.00 94.56 186 LEU A C 1
ATOM 1487 O O . LEU A 1 186 ? 2.649 9.504 4.237 1.00 94.56 186 LEU A O 1
ATOM 1491 N N . LEU A 1 187 ? 3.363 7.698 5.375 1.00 95.88 187 LEU A N 1
ATOM 1492 C CA . LEU A 1 187 ? 3.194 8.242 6.719 1.00 95.88 187 LEU A CA 1
ATOM 1493 C C . LEU A 1 187 ? 4.461 7.997 7.516 1.00 95.88 187 LEU A C 1
ATOM 1495 O O . LEU A 1 187 ? 4.959 6.879 7.543 1.00 95.88 187 LEU A O 1
ATOM 1499 N N . SER A 1 188 ? 4.953 9.033 8.180 1.00 96.00 188 SER A N 1
ATOM 1500 C CA . SER A 1 188 ? 6.055 8.944 9.129 1.00 96.00 188 SER A CA 1
ATOM 1501 C C . SER A 1 188 ? 5.886 10.069 10.132 1.00 96.00 188 SER A C 1
ATOM 1503 O O . SER A 1 188 ? 5.717 11.228 9.745 1.00 96.00 188 SER A O 1
ATOM 1505 N N . LYS A 1 189 ? 5.907 9.734 11.417 1.00 96.25 189 LYS A N 1
ATOM 1506 C CA . LYS A 1 189 ? 5.815 10.711 12.496 1.00 96.25 189 LYS A CA 1
ATOM 1507 C C . LYS A 1 189 ? 6.611 10.196 13.682 1.00 96.25 189 LYS A C 1
ATOM 1509 O O . LYS A 1 189 ? 6.456 9.044 14.076 1.00 96.25 189 LYS A O 1
ATOM 1514 N N . ASP A 1 190 ? 7.429 11.069 14.258 1.00 95.88 190 ASP A N 1
ATOM 1515 C CA . ASP A 1 190 ? 8.214 10.735 15.441 1.00 95.88 190 ASP A CA 1
ATOM 1516 C C . ASP A 1 190 ? 7.304 10.235 16.569 1.00 95.88 190 ASP A C 1
ATOM 1518 O O . ASP A 1 190 ? 6.211 10.771 16.794 1.00 95.88 190 ASP A O 1
ATOM 1522 N N . ASN A 1 191 ? 7.769 9.208 17.281 1.00 95.62 191 ASN A N 1
ATOM 1523 C CA . ASN A 1 191 ? 7.044 8.568 18.382 1.00 95.62 191 ASN A CA 1
ATOM 1524 C C . ASN A 1 191 ? 5.657 8.037 17.990 1.00 95.62 191 ASN A C 1
ATOM 1526 O O . ASN A 1 191 ? 4.749 7.987 18.815 1.00 95.62 191 ASN A O 1
ATOM 1530 N N . THR A 1 192 ? 5.450 7.706 16.717 1.00 95.88 192 THR A N 1
ATOM 1531 C CA . THR A 1 192 ? 4.204 7.106 16.245 1.00 95.88 192 THR A CA 1
ATOM 1532 C C . THR A 1 192 ? 4.523 5.817 15.508 1.00 95.88 192 THR A C 1
ATOM 1534 O O . THR A 1 192 ? 5.244 5.817 14.516 1.00 95.88 192 THR A O 1
ATOM 1537 N N . GLU A 1 193 ? 3.962 4.715 15.983 1.00 95.00 193 GLU A N 1
ATOM 1538 C CA . GLU A 1 193 ? 3.984 3.439 15.284 1.00 95.00 193 GLU A CA 1
ATOM 1539 C C . GLU A 1 193 ? 2.710 3.294 14.461 1.00 95.00 193 GLU A C 1
ATOM 1541 O O . GLU A 1 193 ? 1.613 3.603 14.926 1.00 95.00 193 GLU A O 1
ATOM 1546 N N . TYR A 1 194 ? 2.846 2.823 13.226 1.00 95.06 194 TYR A N 1
ATOM 1547 C CA . TYR A 1 194 ? 1.706 2.569 12.357 1.00 95.06 194 TYR A CA 1
ATOM 1548 C C . TYR A 1 194 ? 1.527 1.068 12.142 1.00 95.06 194 TYR A C 1
ATOM 1550 O O . TYR A 1 194 ? 2.483 0.339 11.874 1.00 95.06 194 TYR A O 1
ATOM 1558 N N . SER A 1 195 ? 0.287 0.601 12.248 1.00 92.25 195 SER A N 1
ATOM 1559 C CA . SER A 1 195 ? -0.091 -0.798 12.065 1.00 92.25 195 SER A CA 1
ATOM 1560 C C . SER A 1 195 ? -1.487 -0.927 11.441 1.00 92.25 195 SER A C 1
ATOM 1562 O O . SER A 1 195 ? -2.154 0.075 11.182 1.00 92.25 195 SER A O 1
ATOM 1564 N N . GLN A 1 196 ? -1.905 -2.165 11.144 1.00 89.31 196 GLN A N 1
ATOM 1565 C CA . GLN A 1 196 ? -3.251 -2.505 10.654 1.00 89.31 196 GLN A CA 1
ATOM 1566 C C . GLN A 1 196 ? -3.750 -1.608 9.510 1.00 89.31 196 GLN A C 1
ATOM 1568 O O . GLN A 1 196 ? -4.782 -0.936 9.602 1.00 89.31 196 GLN A O 1
ATOM 1573 N N . PHE A 1 197 ? -2.993 -1.586 8.417 1.00 92.94 197 PHE A N 1
ATOM 1574 C CA . PHE A 1 197 ? -3.390 -0.850 7.229 1.00 92.94 197 PHE A CA 1
ATOM 1575 C C . PHE A 1 197 ? -4.516 -1.600 6.508 1.00 92.94 197 PHE A C 1
ATOM 1577 O O . PHE A 1 197 ? -4.364 -2.762 6.144 1.00 92.94 197 PHE A O 1
ATOM 1584 N N . ASN A 1 198 ? -5.653 -0.952 6.282 1.00 92.62 198 ASN A N 1
ATOM 1585 C CA . ASN A 1 198 ? -6.782 -1.570 5.597 1.00 92.62 198 ASN A CA 1
ATOM 1586 C C . ASN A 1 198 ? -7.330 -0.646 4.512 1.00 92.62 198 ASN A C 1
ATOM 1588 O O . ASN A 1 198 ? -7.459 0.560 4.712 1.00 92.62 198 ASN A O 1
ATOM 1592 N N . CYS A 1 199 ? -7.713 -1.221 3.375 1.00 93.06 199 CYS A N 1
ATOM 1593 C CA . CYS A 1 199 ? -8.299 -0.483 2.262 1.00 93.06 199 CYS A CA 1
ATOM 1594 C C . CYS A 1 199 ? -9.791 -0.756 2.121 1.00 93.06 199 CYS A C 1
ATOM 1596 O O . CYS A 1 199 ? -10.259 -1.884 2.276 1.00 93.06 199 CYS A O 1
ATOM 1598 N N . SER A 1 200 ? -10.519 0.295 1.758 1.00 93.38 200 SER A N 1
ATOM 1599 C CA . SER A 1 200 ? -11.887 0.193 1.250 1.00 93.38 200 SER A CA 1
ATOM 1600 C C . SER A 1 200 ? -11.961 -0.719 0.021 1.00 93.38 200 SER A C 1
ATOM 1602 O O . SER A 1 200 ? -10.998 -0.842 -0.741 1.00 93.38 200 SER A O 1
ATOM 1604 N N . GLY A 1 201 ? -13.118 -1.354 -0.190 1.00 87.38 201 GLY A N 1
ATOM 1605 C CA . GLY A 1 201 ? -13.314 -2.296 -1.298 1.00 87.38 201 GLY A CA 1
ATOM 1606 C C . GLY A 1 201 ? -13.126 -1.678 -2.688 1.00 87.38 201 GLY A C 1
ATOM 1607 O O . GLY A 1 201 ? -12.701 -2.373 -3.608 1.00 87.38 201 GLY A O 1
ATOM 1608 N N . ASP A 1 202 ? -13.387 -0.377 -2.838 1.00 89.81 202 ASP A N 1
ATOM 1609 C CA . ASP A 1 202 ? -13.158 0.368 -4.082 1.00 89.81 202 ASP A CA 1
ATOM 1610 C C . ASP A 1 202 ? -11.774 1.044 -4.152 1.00 89.81 202 ASP A C 1
ATOM 1612 O O . ASP A 1 202 ? -11.411 1.608 -5.183 1.00 89.81 202 ASP A O 1
ATOM 1616 N N . GLY A 1 203 ? -10.983 0.965 -3.077 1.00 91.31 203 GLY A N 1
ATOM 1617 C CA . GLY A 1 203 ? -9.655 1.560 -2.975 1.00 91.31 203 GLY A CA 1
ATOM 1618 C C . GLY A 1 203 ? -9.631 3.087 -2.884 1.00 91.31 203 GLY A C 1
ATOM 1619 O O . GLY A 1 203 ? -8.541 3.650 -2.964 1.00 91.31 203 GLY A O 1
ATOM 1620 N N . ARG A 1 204 ? -10.775 3.769 -2.711 1.00 93.31 204 ARG A N 1
ATOM 1621 C CA . ARG A 1 204 ? -10.824 5.238 -2.557 1.00 93.31 204 ARG A CA 1
ATOM 1622 C C . ARG A 1 204 ? -10.315 5.718 -1.206 1.00 93.31 204 ARG A C 1
ATOM 1624 O O . ARG A 1 204 ? -9.868 6.853 -1.089 1.00 93.31 204 ARG A O 1
ATOM 1631 N N . TYR A 1 205 ? -10.379 4.862 -0.197 1.00 94.81 205 TYR A N 1
ATOM 1632 C CA . TYR A 1 205 ? -10.008 5.176 1.177 1.00 94.81 205 TYR A CA 1
ATOM 1633 C C . TYR A 1 205 ? -9.100 4.107 1.770 1.00 94.81 205 TYR A C 1
ATOM 1635 O O . TYR A 1 205 ? -9.244 2.917 1.461 1.00 94.81 205 TYR A O 1
ATOM 1643 N N . TYR A 1 206 ? -8.237 4.530 2.688 1.00 95.19 206 TYR A N 1
ATOM 1644 C CA . TYR A 1 206 ? -7.495 3.633 3.564 1.00 95.19 206 TYR A CA 1
ATOM 1645 C C . TYR A 1 206 ? -7.605 4.075 5.023 1.00 95.19 206 TYR A C 1
ATOM 1647 O O . TYR A 1 206 ? -7.708 5.266 5.331 1.00 95.19 206 TYR A O 1
ATOM 1655 N N . SER A 1 207 ? -7.605 3.094 5.921 1.00 95.88 207 SER A N 1
ATOM 1656 C CA . SER A 1 207 ? -7.487 3.287 7.360 1.00 95.88 207 SER A CA 1
ATOM 1657 C C . SER A 1 207 ? -6.167 2.726 7.862 1.00 95.88 207 SER A C 1
ATOM 1659 O O . SER A 1 207 ? -5.659 1.732 7.347 1.00 95.88 207 SER A O 1
ATOM 1661 N N . VAL A 1 208 ? -5.611 3.381 8.871 1.00 96.19 208 VAL A N 1
ATOM 1662 C CA . VAL A 1 208 ? -4.381 2.960 9.541 1.00 96.19 208 VAL A CA 1
ATOM 1663 C C . VAL A 1 208 ? -4.549 3.147 11.040 1.00 96.19 208 VAL A C 1
ATOM 1665 O O . VAL A 1 208 ? -5.120 4.148 11.482 1.00 96.19 208 VAL A O 1
ATOM 1668 N N . LEU A 1 209 ? -4.057 2.192 11.821 1.00 95.62 209 LEU A N 1
ATOM 1669 C CA . LEU A 1 209 ? -3.917 2.346 13.260 1.00 95.62 209 LEU A CA 1
ATOM 1670 C C . LEU A 1 209 ? -2.595 3.062 13.542 1.00 95.62 209 LEU A C 1
ATOM 1672 O O . LEU A 1 209 ? -1.528 2.559 13.200 1.00 95.62 209 LEU A O 1
ATOM 1676 N N . SER A 1 210 ? -2.662 4.232 14.166 1.00 96.81 210 SER A N 1
ATOM 1677 C CA . SER A 1 210 ? -1.502 4.933 14.710 1.00 96.81 210 SER A CA 1
ATOM 1678 C C . SER A 1 210 ? -1.467 4.777 16.226 1.00 96.81 210 SER A C 1
ATOM 1680 O O . SER A 1 210 ? -2.461 5.079 16.888 1.00 96.81 210 SER A O 1
ATOM 1682 N N . PHE A 1 211 ? -0.330 4.362 16.766 1.00 95.94 211 PHE A N 1
ATOM 1683 C CA . PHE A 1 211 ? -0.066 4.261 18.194 1.00 95.94 211 PHE A CA 1
ATOM 1684 C C . PHE A 1 211 ? 1.025 5.260 18.576 1.00 95.94 211 PHE A C 1
ATOM 1686 O O . PHE A 1 211 ? 2.159 5.166 18.112 1.00 95.94 211 PHE A O 1
ATOM 1693 N N . ASP A 1 212 ? 0.671 6.254 19.383 1.00 96.69 212 ASP A N 1
ATOM 1694 C CA . ASP A 1 212 ? 1.626 7.232 19.895 1.00 96.69 212 ASP A CA 1
ATOM 1695 C C . ASP A 1 212 ? 2.367 6.626 21.095 1.00 96.69 212 ASP A C 1
ATOM 1697 O O . ASP A 1 212 ? 1.767 6.359 22.135 1.00 96.69 212 ASP A O 1
ATOM 1701 N N . THR A 1 213 ? 3.670 6.390 20.950 1.00 95.00 213 THR A N 1
ATOM 1702 C CA . THR A 1 213 ? 4.477 5.641 21.928 1.00 95.00 213 THR A CA 1
ATOM 1703 C C . THR A 1 213 ? 4.771 6.426 23.204 1.00 95.00 213 THR A C 1
ATOM 1705 O O . THR A 1 213 ? 5.218 5.847 24.189 1.00 95.00 213 THR A O 1
ATOM 1708 N N . VAL A 1 214 ? 4.523 7.740 23.210 1.00 95.50 214 VAL A N 1
ATOM 1709 C CA . VAL A 1 214 ? 4.724 8.604 24.382 1.00 95.50 214 VAL A CA 1
ATOM 1710 C C . VAL A 1 214 ? 3.448 8.700 25.207 1.00 95.50 214 VAL A C 1
ATOM 1712 O O . VAL A 1 214 ? 3.498 8.682 26.434 1.00 95.50 214 VAL A O 1
ATOM 1715 N N . THR A 1 215 ? 2.304 8.844 24.541 1.00 95.94 215 THR A N 1
ATOM 1716 C CA . THR A 1 215 ? 0.999 8.997 25.204 1.00 95.94 215 THR A CA 1
ATOM 1717 C C . THR A 1 215 ? 0.235 7.684 25.361 1.00 95.94 215 THR A C 1
ATOM 1719 O O . THR A 1 215 ? -0.820 7.683 25.995 1.00 95.94 215 THR A O 1
ATOM 1722 N N . GLU A 1 216 ? 0.739 6.600 24.765 1.00 94.12 216 GLU A N 1
ATOM 1723 C CA . GLU A 1 216 ? 0.086 5.288 24.652 1.00 94.12 216 GLU A CA 1
ATOM 1724 C C . GLU A 1 216 ? -1.318 5.377 24.023 1.00 94.12 216 GLU A C 1
ATOM 1726 O O . GLU A 1 216 ? -2.208 4.559 24.268 1.00 94.12 216 GLU A O 1
ATOM 1731 N N . ALA A 1 217 ? -1.545 6.409 23.204 1.00 94.00 217 ALA A N 1
ATOM 1732 C CA . ALA A 1 217 ? -2.826 6.660 22.570 1.00 94.00 217 ALA A CA 1
ATOM 1733 C C . ALA A 1 217 ? -2.908 5.955 21.211 1.00 94.00 217 ALA A C 1
ATOM 1735 O O . ALA A 1 217 ? -2.117 6.217 20.305 1.00 94.00 217 ALA A O 1
ATOM 1736 N N . ALA A 1 218 ? -3.923 5.105 21.063 1.00 94.88 218 ALA A N 1
ATOM 1737 C CA . ALA A 1 218 ? -4.279 4.456 19.810 1.00 94.88 218 ALA A CA 1
ATOM 1738 C C . ALA A 1 218 ? -5.379 5.246 19.075 1.00 94.88 218 ALA A C 1
ATOM 1740 O O . ALA A 1 218 ? -6.454 5.527 19.627 1.00 94.88 218 ALA A O 1
ATOM 1741 N N . GLU A 1 219 ? -5.114 5.602 17.820 1.00 96.69 219 GLU A N 1
ATOM 1742 C CA . GLU A 1 219 ? -6.067 6.262 16.931 1.00 96.69 219 GLU A CA 1
ATOM 1743 C C . GLU A 1 219 ? -6.168 5.534 15.593 1.00 96.69 219 GLU A C 1
ATOM 1745 O O . GLU A 1 219 ? -5.165 5.207 14.966 1.00 96.69 219 GLU A O 1
ATOM 1750 N N . ILE A 1 220 ? -7.393 5.363 15.108 1.00 96.06 220 ILE A N 1
ATOM 1751 C CA . ILE A 1 220 ? -7.655 4.975 13.728 1.00 96.06 220 ILE A CA 1
ATOM 1752 C C . ILE A 1 220 ? -7.741 6.252 12.902 1.00 96.06 220 ILE A C 1
ATOM 1754 O O . ILE A 1 220 ? -8.596 7.114 13.131 1.00 96.06 220 ILE A O 1
ATOM 1758 N N . GLN A 1 221 ? -6.857 6.361 11.921 1.00 96.94 221 GLN A N 1
ATOM 1759 C CA . GLN A 1 221 ? -6.785 7.487 11.005 1.00 96.94 221 GLN A CA 1
ATOM 1760 C C . GLN A 1 221 ? -7.322 7.060 9.643 1.00 96.94 221 GLN A C 1
ATOM 1762 O O . GLN A 1 221 ? -6.952 6.007 9.124 1.00 96.94 221 GLN A O 1
ATOM 1767 N N . LEU A 1 222 ? -8.199 7.881 9.067 1.00 95.94 222 LEU A N 1
ATOM 1768 C CA . LEU A 1 222 ? -8.766 7.669 7.741 1.00 95.94 222 LEU A CA 1
ATOM 1769 C C . LEU A 1 222 ? -8.201 8.678 6.754 1.00 95.94 222 LEU A C 1
ATOM 1771 O O . LEU A 1 222 ? -8.183 9.879 7.035 1.00 95.94 222 LEU A O 1
ATOM 1775 N N . TYR A 1 223 ? -7.849 8.196 5.571 1.00 95.88 223 TYR A N 1
ATOM 1776 C CA . TYR A 1 223 ? -7.305 8.999 4.493 1.00 95.88 223 TYR A CA 1
ATOM 1777 C C . TYR A 1 223 ? -8.036 8.762 3.175 1.00 95.88 223 TYR A C 1
ATOM 1779 O O . TYR A 1 223 ? -8.526 7.665 2.898 1.00 95.88 223 TYR A O 1
ATOM 1787 N N . ASP A 1 224 ? -8.051 9.803 2.351 1.00 94.31 224 ASP A N 1
ATOM 1788 C CA . ASP A 1 224 ? -8.427 9.727 0.944 1.00 94.31 224 ASP A CA 1
ATOM 1789 C C . ASP A 1 224 ? -7.235 9.219 0.118 1.00 94.31 224 ASP A C 1
ATOM 1791 O O . ASP A 1 224 ? -6.136 9.767 0.199 1.00 94.31 224 ASP A O 1
ATOM 1795 N N . ALA A 1 225 ? -7.438 8.166 -0.673 1.00 92.19 225 ALA A N 1
ATOM 1796 C CA . ALA A 1 225 ? -6.367 7.487 -1.398 1.00 92.19 225 ALA A CA 1
ATOM 1797 C C . ALA A 1 225 ? -5.782 8.308 -2.550 1.00 92.19 225 ALA A C 1
ATOM 1799 O O . ALA A 1 225 ? -4.608 8.146 -2.879 1.00 92.19 225 ALA A O 1
ATOM 1800 N N . ALA A 1 226 ? -6.583 9.184 -3.159 1.00 90.62 226 ALA A N 1
ATOM 1801 C CA . ALA A 1 226 ? -6.155 9.989 -4.297 1.00 90.62 226 ALA A CA 1
ATOM 1802 C C . ALA A 1 226 ? -5.318 11.199 -3.860 1.00 90.62 226 ALA A C 1
ATOM 1804 O O . ALA A 1 226 ? -4.307 11.518 -4.481 1.00 90.62 226 ALA A O 1
ATOM 1805 N N . SER A 1 227 ? -5.743 11.878 -2.795 1.00 92.56 227 SER A N 1
ATOM 1806 C CA . SER A 1 227 ? -5.093 13.087 -2.279 1.00 92.56 227 SER A CA 1
ATOM 1807 C C . SER A 1 227 ? -4.104 12.822 -1.147 1.00 92.56 227 SER A C 1
ATOM 1809 O O . SER A 1 227 ? -3.344 13.724 -0.795 1.00 92.56 227 SER A O 1
ATOM 1811 N N . ILE A 1 228 ? -4.130 11.623 -0.549 1.00 90.31 228 ILE A N 1
ATOM 1812 C CA . ILE A 1 228 ? -3.357 11.254 0.651 1.00 90.31 228 ILE A CA 1
ATOM 1813 C C . ILE A 1 228 ? -3.728 12.153 1.855 1.00 90.31 228 ILE A C 1
ATOM 1815 O O . ILE A 1 228 ? -3.068 12.179 2.895 1.00 90.31 228 ILE A O 1
ATOM 1819 N N . ALA A 1 229 ? -4.832 12.900 1.764 1.00 94.56 229 ALA A N 1
ATOM 1820 C CA . ALA A 1 229 ? -5.267 13.796 2.821 1.00 94.56 229 ALA A CA 1
ATOM 1821 C C . ALA A 1 229 ? -5.949 13.009 3.944 1.00 94.56 229 ALA A C 1
ATOM 1823 O O . ALA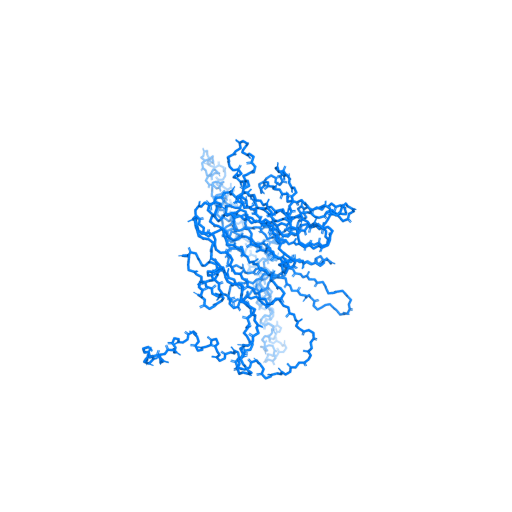 A 1 229 ? -6.861 12.211 3.708 1.00 94.56 229 ALA A O 1
ATOM 1824 N N . LYS A 1 230 ? -5.547 13.280 5.191 1.00 96.00 230 LYS A N 1
ATOM 1825 C CA . LYS A 1 230 ? -6.242 12.751 6.369 1.00 96.00 230 LYS A CA 1
ATOM 1826 C C . LYS A 1 230 ? -7.638 13.367 6.447 1.00 96.00 230 LYS A C 1
ATOM 1828 O O . LYS A 1 230 ? -7.773 14.577 6.617 1.00 96.00 230 LYS A O 1
ATOM 1833 N N . MET A 1 231 ? -8.664 12.530 6.366 1.00 94.94 231 MET A N 1
ATOM 1834 C CA . MET A 1 231 ? -10.067 12.941 6.426 1.00 94.94 231 MET A CA 1
ATOM 1835 C C . MET A 1 231 ? -10.578 12.983 7.864 1.00 94.94 231 MET A C 1
ATOM 1837 O O . MET A 1 231 ? -11.236 13.937 8.276 1.00 94.94 231 MET A O 1
ATOM 1841 N N . TYR A 1 232 ? -10.272 11.943 8.638 1.00 95.25 232 TYR A N 1
ATOM 1842 C CA . TYR A 1 232 ? -10.779 11.772 9.995 1.00 95.25 232 TYR A CA 1
ATOM 1843 C C . TYR A 1 232 ? -9.741 11.073 10.877 1.00 95.25 232 TYR A C 1
ATOM 1845 O O . TYR A 1 232 ? -8.879 10.348 10.388 1.00 95.25 232 TYR A O 1
ATOM 1853 N N . SER A 1 233 ? -9.853 11.280 12.187 1.00 95.38 233 SER A N 1
ATOM 1854 C CA . SER A 1 233 ? -9.175 10.475 13.203 1.00 95.38 233 SER A CA 1
ATOM 1855 C C . SER A 1 233 ? -10.145 10.221 14.348 1.00 95.38 233 SER A C 1
ATOM 1857 O O . SER A 1 233 ? -10.951 11.097 14.685 1.00 95.38 233 SER A O 1
ATOM 1859 N N . TRP A 1 234 ? -10.094 9.034 14.933 1.00 94.50 234 TRP A N 1
ATOM 1860 C CA . TRP A 1 234 ? -10.853 8.697 16.129 1.00 94.50 234 TRP A CA 1
ATOM 1861 C C . TRP A 1 234 ? -10.086 7.699 16.987 1.00 94.50 234 TRP A C 1
ATOM 1863 O O . TRP A 1 234 ? -9.281 6.920 16.490 1.00 94.50 234 TRP A O 1
ATOM 1873 N N . LYS A 1 235 ? -10.369 7.692 18.292 1.00 95.50 235 LYS A N 1
ATOM 1874 C CA . LYS A 1 235 ? -9.828 6.673 19.196 1.00 95.50 235 LYS A CA 1
ATOM 1875 C C . LYS A 1 235 ? -10.312 5.293 18.768 1.00 95.50 235 LYS A C 1
ATOM 1877 O O . LYS A 1 235 ? -11.507 5.126 18.519 1.00 95.50 235 LYS A O 1
ATOM 1882 N N . GLY A 1 236 ? -9.403 4.334 18.731 1.00 92.69 236 GLY A N 1
ATOM 1883 C CA . GLY A 1 236 ? -9.695 2.952 18.386 1.00 92.69 236 GLY A CA 1
ATOM 1884 C C . GLY A 1 236 ? -8.420 2.141 18.226 1.00 92.69 236 GLY A C 1
ATOM 1885 O O . GLY A 1 236 ? -7.337 2.709 18.140 1.00 92.69 236 GLY A O 1
ATOM 1886 N N . ASP A 1 237 ? -8.571 0.825 18.221 1.00 91.00 237 ASP A N 1
ATOM 1887 C CA . ASP A 1 237 ? -7.462 -0.131 18.281 1.00 91.00 237 ASP A CA 1
ATOM 1888 C C . ASP A 1 237 ? -7.571 -1.266 17.248 1.00 91.00 237 ASP A C 1
ATOM 1890 O O . ASP A 1 237 ? -6.685 -2.110 17.171 1.00 91.00 237 ASP A O 1
ATOM 1894 N N . ASP A 1 238 ? -8.653 -1.292 16.464 1.00 90.12 238 ASP A N 1
ATOM 1895 C CA . ASP A 1 238 ? -8.808 -2.161 15.294 1.00 90.12 238 ASP A CA 1
ATOM 1896 C C . ASP A 1 238 ? -9.781 -1.531 14.284 1.00 90.12 238 ASP A C 1
ATOM 1898 O O . ASP A 1 238 ? -10.694 -0.788 14.667 1.00 90.12 238 ASP A O 1
ATOM 1902 N N . SER A 1 239 ? -9.610 -1.813 12.992 1.00 90.31 239 SER A N 1
ATOM 1903 C CA . SER A 1 239 ? -10.544 -1.385 11.946 1.00 90.31 239 SER A CA 1
ATOM 1904 C C . SER A 1 239 ? -10.630 -2.360 10.776 1.00 90.31 239 SER A C 1
ATOM 1906 O O . SER A 1 239 ? -9.673 -3.044 10.436 1.00 90.31 239 SER A O 1
ATOM 1908 N N . SER A 1 240 ? -11.794 -2.393 10.135 1.00 88.81 240 SER A N 1
ATOM 1909 C CA . SER A 1 240 ? -12.094 -3.234 8.979 1.00 88.81 240 SER A CA 1
ATOM 1910 C C . SER A 1 240 ? -13.089 -2.533 8.054 1.00 88.81 240 SER A C 1
ATOM 1912 O O . SER A 1 240 ? -13.867 -1.675 8.484 1.00 88.81 240 SER A O 1
ATOM 1914 N N . TRP A 1 241 ? -13.079 -2.899 6.775 1.00 89.12 241 TRP A N 1
ATOM 1915 C CA . TRP A 1 241 ? -13.935 -2.308 5.746 1.00 89.12 241 TRP A CA 1
ATOM 1916 C C . TRP A 1 241 ? -15.011 -3.273 5.260 1.00 89.12 241 TRP A C 1
ATOM 1918 O O . TRP A 1 241 ? -14.779 -4.471 5.086 1.00 89.12 241 TRP A O 1
ATOM 1928 N N . MET A 1 242 ? -16.190 -2.732 4.943 1.00 84.12 242 MET A N 1
ATOM 1929 C CA . MET A 1 242 ? -17.167 -3.457 4.132 1.00 84.12 242 MET A CA 1
ATOM 1930 C C . MET A 1 242 ? -16.643 -3.624 2.703 1.00 84.12 242 MET A C 1
ATOM 1932 O O . MET A 1 242 ? -16.189 -2.672 2.075 1.00 84.12 242 MET A O 1
ATOM 1936 N N . ARG A 1 243 ? -16.765 -4.834 2.143 1.00 79.75 243 ARG A N 1
ATOM 1937 C CA . ARG A 1 243 ? -16.331 -5.108 0.759 1.00 79.75 243 ARG A CA 1
ATOM 1938 C C . ARG A 1 243 ? -17.139 -4.331 -0.286 1.00 79.75 243 ARG A C 1
ATOM 1940 O O . ARG A 1 243 ? -16.608 -3.987 -1.332 1.00 79.75 243 ARG A O 1
ATOM 1947 N N . THR A 1 244 ? -18.425 -4.091 -0.029 1.00 82.88 244 THR A N 1
ATOM 1948 C CA . THR A 1 244 ? -19.373 -3.553 -1.024 1.00 82.88 244 THR A CA 1
ATOM 1949 C C . THR A 1 244 ? -19.717 -2.078 -0.834 1.00 82.88 244 THR A C 1
ATOM 1951 O O . THR A 1 244 ? -20.439 -1.519 -1.656 1.00 82.88 244 THR A O 1
ATOM 1954 N N . ARG A 1 245 ? -19.279 -1.457 0.265 1.00 87.06 245 ARG A N 1
ATOM 1955 C CA . ARG A 1 245 ? -19.593 -0.068 0.627 1.00 87.06 245 ARG A CA 1
ATOM 1956 C C . ARG A 1 245 ? -18.415 0.550 1.362 1.00 87.06 245 ARG A C 1
ATOM 1958 O O . ARG A 1 245 ? -17.700 -0.162 2.059 1.00 87.06 245 ARG A O 1
ATOM 1965 N N . ASN A 1 246 ? -18.296 1.872 1.328 1.00 91.94 246 ASN A N 1
ATOM 1966 C CA . ASN A 1 246 ? -17.289 2.598 2.108 1.00 91.94 246 ASN A CA 1
ATOM 1967 C C . ASN A 1 246 ? -17.735 2.817 3.542 1.00 91.94 246 ASN A C 1
ATOM 1969 O O . ASN A 1 246 ? -17.778 3.935 4.050 1.00 91.94 246 ASN A O 1
ATOM 1973 N N . ILE A 1 247 ? -18.085 1.710 4.187 1.00 91.75 247 ILE A N 1
ATOM 1974 C CA . ILE A 1 247 ? -18.378 1.683 5.603 1.00 91.75 247 ILE A CA 1
ATOM 1975 C C . ILE A 1 247 ? -17.180 1.073 6.302 1.00 91.75 247 ILE A C 1
ATOM 1977 O O . ILE A 1 247 ? -16.825 -0.083 6.056 1.00 91.75 247 ILE A O 1
ATOM 1981 N N . ILE A 1 248 ? -16.591 1.861 7.190 1.00 92.69 248 ILE A N 1
ATOM 1982 C CA . ILE A 1 248 ? -15.564 1.402 8.111 1.00 92.69 248 ILE A CA 1
ATOM 1983 C C . ILE A 1 248 ? -16.227 0.969 9.413 1.00 92.69 248 ILE A C 1
ATOM 1985 O O . ILE A 1 248 ? -17.070 1.680 9.967 1.00 92.69 248 ILE A O 1
ATOM 1989 N N . VAL A 1 249 ? -15.845 -0.205 9.901 1.00 91.44 249 VAL A N 1
ATOM 1990 C CA . VAL A 1 249 ? -16.166 -0.674 11.245 1.00 91.44 249 VAL A CA 1
ATOM 1991 C C . VAL A 1 249 ? -14.886 -0.660 12.053 1.00 91.44 249 VAL A C 1
ATOM 1993 O O . VAL A 1 249 ? -13.865 -1.169 11.605 1.00 91.44 249 VAL A O 1
ATOM 1996 N N . TYR A 1 250 ? -14.928 -0.067 13.236 1.00 92.88 250 TYR A N 1
ATOM 1997 C CA . TYR A 1 250 ? -13.756 0.037 14.092 1.00 92.88 250 TYR A CA 1
ATOM 1998 C C . TYR A 1 250 ? -14.081 -0.285 15.542 1.00 92.88 250 TYR A C 1
ATOM 2000 O O . TYR A 1 250 ? -15.215 -0.116 16.007 1.00 92.88 250 TYR A O 1
ATOM 2008 N N . ARG A 1 251 ? -13.057 -0.763 16.242 1.00 92.06 251 ARG A N 1
ATOM 2009 C CA . ARG A 1 251 ? -13.097 -1.187 17.633 1.00 92.06 251 ARG A CA 1
ATOM 2010 C C . ARG A 1 251 ? -12.532 -0.102 18.533 1.00 92.06 251 ARG A C 1
ATOM 2012 O O . ARG A 1 251 ? -11.593 0.605 18.176 1.00 92.06 251 ARG A O 1
ATOM 2019 N N . VAL A 1 252 ? -13.151 0.036 19.698 1.00 92.56 252 VAL A N 1
ATOM 2020 C CA . VAL A 1 252 ? -12.638 0.811 20.822 1.00 92.56 252 VAL A CA 1
ATOM 2021 C C . VAL A 1 252 ? -12.654 -0.096 22.040 1.00 92.56 252 VAL A C 1
ATOM 2023 O O . VAL A 1 252 ? -13.706 -0.287 22.661 1.00 92.56 252 VAL A O 1
ATOM 2026 N N . ALA A 1 253 ? -11.498 -0.662 22.375 1.00 88.94 253 ALA A N 1
ATOM 2027 C CA . ALA A 1 253 ? -11.301 -1.330 23.651 1.00 88.94 253 ALA A CA 1
ATOM 2028 C C . ALA A 1 253 ? -11.024 -0.302 24.757 1.00 88.94 253 ALA A C 1
ATOM 2030 O O . ALA A 1 253 ? -10.242 0.636 24.599 1.00 88.94 253 ALA A O 1
ATOM 2031 N N . LYS A 1 254 ? -11.695 -0.468 25.896 1.00 88.75 254 LYS A N 1
ATOM 2032 C CA . LYS A 1 254 ? -11.430 0.283 27.124 1.00 88.75 254 LYS A CA 1
ATOM 2033 C C . LYS A 1 254 ? -11.019 -0.707 28.190 1.00 88.75 254 LYS A C 1
ATOM 2035 O O . LYS A 1 254 ? -11.885 -1.404 28.707 1.00 88.75 254 LYS A O 1
ATOM 2040 N N . PHE A 1 255 ? -9.736 -0.755 28.508 1.00 83.31 255 PHE A N 1
ATOM 2041 C CA . PHE A 1 255 ? -9.217 -1.578 29.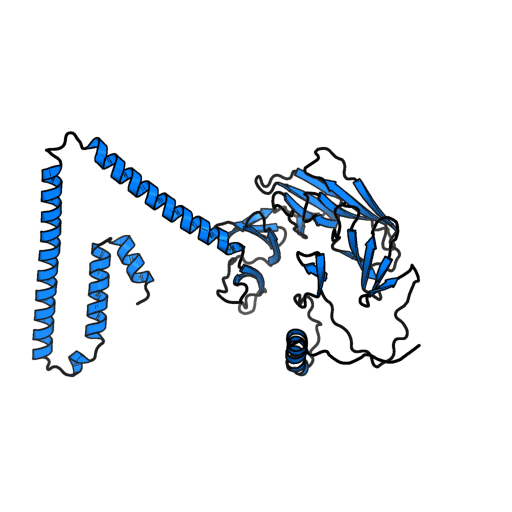595 1.00 83.31 255 PHE A CA 1
ATOM 2042 C C . PHE A 1 255 ? -9.485 -0.891 30.942 1.00 83.31 255 PHE A C 1
ATOM 2044 O O . PHE A 1 255 ? -9.461 0.339 31.028 1.00 83.31 255 PHE A O 1
ATOM 2051 N N . GLN A 1 256 ? -9.808 -1.673 31.971 1.00 83.69 256 GLN A N 1
ATOM 2052 C CA . GLN A 1 256 ? -9.929 -1.196 33.352 1.00 83.69 256 GLN A CA 1
ATOM 2053 C C . GLN A 1 256 ? -8.765 -1.766 34.168 1.00 83.69 256 GLN A C 1
ATOM 2055 O O . GLN A 1 256 ? -8.238 -2.827 33.836 1.00 83.69 256 GLN A O 1
ATOM 2060 N N . GLU A 1 257 ? -8.346 -1.070 35.228 1.00 79.06 257 GLU A N 1
ATOM 2061 C CA . GLU A 1 257 ? -7.360 -1.618 36.166 1.00 79.06 257 GLU A CA 1
ATOM 2062 C C . GLU A 1 257 ? -7.903 -2.932 36.753 1.00 79.06 257 GLU A C 1
ATOM 2064 O O . GLU A 1 257 ? -8.917 -2.926 37.449 1.00 79.06 257 GLU A O 1
ATOM 2069 N N . GLY A 1 258 ? -7.252 -4.057 36.437 1.00 75.12 258 GLY A N 1
ATOM 2070 C CA . GLY A 1 258 ? -7.625 -5.387 36.931 1.00 75.12 258 GLY A CA 1
ATOM 2071 C C . GLY A 1 258 ? -8.205 -6.364 35.903 1.00 75.12 258 GLY A C 1
ATOM 2072 O O . GLY A 1 258 ? -8.487 -7.491 36.286 1.00 75.12 258 GLY A O 1
ATOM 2073 N N . GLY A 1 259 ? -8.355 -6.004 34.622 1.00 68.06 259 GLY A N 1
ATOM 2074 C CA . GLY A 1 259 ? -8.755 -6.984 33.605 1.00 68.06 259 GLY A CA 1
ATOM 2075 C C . GLY A 1 259 ? -9.266 -6.401 32.291 1.00 68.06 259 GLY A C 1
ATOM 2076 O O . GLY A 1 259 ? -9.179 -5.196 32.023 1.00 68.06 259 GLY A O 1
ATOM 2077 N N . PHE A 1 260 ? -9.815 -7.284 31.454 1.00 64.06 260 PHE A N 1
ATOM 2078 C CA . PHE A 1 260 ? -10.482 -6.893 30.216 1.00 64.06 260 PHE A CA 1
ATOM 2079 C C . PHE A 1 260 ? -11.707 -6.042 30.535 1.00 64.06 260 PHE A C 1
ATOM 2081 O O . PHE A 1 260 ? -12.469 -6.323 31.454 1.00 64.06 260 PHE A O 1
ATOM 2088 N N . GLY A 1 261 ? -11.854 -4.938 29.809 1.00 83.44 261 GLY A N 1
ATOM 2089 C CA . GLY A 1 261 ? -12.922 -3.987 30.073 1.00 83.44 261 GLY A CA 1
ATOM 2090 C C . GLY A 1 261 ? -14.020 -4.031 29.019 1.00 83.44 261 GLY A C 1
ATOM 2091 O O . GLY A 1 261 ? -14.632 -5.058 28.737 1.00 83.44 261 GLY A O 1
ATOM 2092 N N . LYS A 1 262 ? -14.345 -2.867 28.468 1.00 89.00 262 LYS A N 1
ATOM 2093 C CA . LYS A 1 262 ? -15.501 -2.684 27.591 1.00 89.00 262 LYS A CA 1
ATOM 2094 C C . LYS A 1 262 ? -15.053 -2.616 26.139 1.00 89.00 262 LYS A C 1
ATOM 2096 O O . LYS A 1 262 ? -14.241 -1.755 25.803 1.00 89.00 262 LYS A O 1
ATOM 2101 N N . ILE A 1 263 ? -15.627 -3.454 25.279 1.00 88.12 263 ILE A N 1
ATOM 2102 C CA . ILE A 1 263 ? -15.421 -3.378 23.829 1.00 88.12 263 ILE A CA 1
ATOM 2103 C C . ILE A 1 263 ? -16.640 -2.729 23.187 1.00 88.12 263 ILE A C 1
ATOM 2105 O O . ILE A 1 263 ? -17.769 -3.202 23.319 1.00 88.12 263 ILE A O 1
ATOM 2109 N N . GLU A 1 264 ? -16.404 -1.637 22.468 1.00 91.75 264 GLU A N 1
ATOM 2110 C CA . GLU A 1 264 ? -17.412 -0.937 21.677 1.00 91.75 264 GLU A CA 1
ATOM 2111 C C . GLU A 1 264 ? -17.021 -1.020 20.194 1.00 91.75 264 GLU A C 1
ATOM 2113 O O . GLU A 1 264 ? -15.880 -0.724 19.843 1.00 91.75 264 GLU A O 1
ATOM 2118 N N . LEU A 1 265 ? -17.956 -1.409 19.320 1.00 91.06 265 LEU A N 1
ATOM 2119 C CA . LEU A 1 265 ? -17.772 -1.315 17.869 1.00 91.06 265 LEU A CA 1
ATOM 2120 C C . LEU A 1 265 ? -18.631 -0.191 17.314 1.00 91.06 265 LEU A C 1
ATOM 2122 O O . LEU A 1 265 ? -19.808 -0.031 17.668 1.00 91.06 265 LEU A O 1
ATOM 2126 N N . PHE A 1 266 ? -18.039 0.544 16.390 1.00 93.19 266 PHE A N 1
ATOM 2127 C CA . PHE A 1 266 ? -18.671 1.645 15.694 1.00 93.19 266 PHE A CA 1
ATOM 2128 C C . PHE A 1 266 ? -18.623 1.386 14.197 1.00 93.19 266 PHE A C 1
ATOM 2130 O O . PHE A 1 266 ? -17.647 0.840 13.696 1.00 93.19 266 PHE A O 1
ATOM 2137 N N . ALA A 1 267 ? -19.672 1.790 13.495 1.00 92.75 267 ALA A N 1
ATOM 2138 C CA . ALA A 1 267 ? -19.713 1.826 12.045 1.00 92.75 267 ALA A CA 1
ATOM 2139 C C . ALA A 1 267 ? -19.813 3.273 11.579 1.00 92.75 267 ALA A C 1
ATOM 2141 O O . ALA A 1 267 ? -20.494 4.094 12.201 1.00 92.75 267 ALA A O 1
ATOM 2142 N N . ARG A 1 268 ? -19.159 3.584 10.465 1.00 93.06 268 ARG A N 1
ATOM 2143 C CA . ARG A 1 268 ? -19.277 4.886 9.824 1.00 93.06 268 ARG A CA 1
ATOM 2144 C C . ARG A 1 268 ? -19.300 4.734 8.317 1.00 93.06 268 ARG A C 1
ATOM 2146 O O . ARG A 1 268 ? -18.364 4.181 7.750 1.00 93.06 268 ARG A O 1
ATOM 2153 N N . ASP A 1 269 ? -20.349 5.252 7.691 1.00 93.69 269 ASP A N 1
ATOM 2154 C CA . ASP A 1 269 ? -20.405 5.405 6.242 1.00 93.69 269 ASP A CA 1
ATOM 2155 C C . ASP A 1 269 ? -19.671 6.689 5.841 1.00 93.69 269 ASP A C 1
ATOM 2157 O O . ASP A 1 269 ? -20.004 7.781 6.301 1.00 93.69 269 ASP A O 1
ATOM 2161 N N . ILE A 1 270 ? -18.618 6.542 5.042 1.00 93.81 270 ILE A N 1
ATOM 2162 C CA . ILE A 1 270 ? -17.760 7.653 4.624 1.00 93.81 270 ILE A CA 1
ATOM 2163 C C . ILE A 1 270 ? -18.415 8.468 3.506 1.00 93.81 270 ILE A C 1
ATOM 2165 O O . ILE A 1 270 ? -18.226 9.684 3.452 1.00 93.81 270 ILE A O 1
ATOM 2169 N N . ASP A 1 271 ? -19.233 7.830 2.665 1.00 90.44 271 ASP A N 1
ATOM 2170 C CA . ASP A 1 271 ? -19.921 8.501 1.560 1.00 90.44 271 ASP A CA 1
ATOM 2171 C C . ASP A 1 271 ? -21.114 9.351 2.069 1.00 90.44 271 ASP A C 1
ATOM 2173 O O . ASP A 1 271 ? -21.547 10.289 1.398 1.00 90.44 271 ASP A O 1
ATOM 2177 N N . LEU A 1 272 ? -21.627 9.083 3.280 1.00 88.25 272 LEU A N 1
ATOM 2178 C CA . LEU A 1 272 ? -22.723 9.830 3.915 1.00 88.25 272 LEU A CA 1
ATOM 2179 C C . LEU A 1 272 ? -22.186 10.899 4.884 1.00 88.25 272 LEU A C 1
ATOM 2181 O O . LEU A 1 272 ? -22.227 10.774 6.110 1.00 88.25 272 LEU A O 1
ATOM 2185 N N . THR A 1 273 ? -21.644 11.989 4.343 1.00 75.62 273 THR A N 1
ATOM 2186 C CA . THR A 1 273 ? -21.140 13.106 5.161 1.00 75.62 273 THR A CA 1
ATOM 2187 C C . THR A 1 273 ? -22.282 14.024 5.647 1.00 75.62 273 THR A C 1
ATOM 2189 O O . THR A 1 273 ? -23.131 14.384 4.832 1.00 75.62 273 THR A O 1
ATOM 2192 N N . PRO A 1 274 ? -22.301 14.514 6.911 1.00 69.69 274 PRO A N 1
ATOM 2193 C CA . PRO A 1 274 ? -21.455 14.191 8.059 1.00 69.69 274 PRO A CA 1
ATOM 2194 C C . PRO A 1 274 ? -22.201 13.300 9.070 1.00 69.69 274 PRO A C 1
ATOM 2196 O O . PRO A 1 274 ? -22.583 13.761 10.150 1.00 69.69 274 PRO A O 1
ATOM 2199 N N . GLU A 1 275 ? -22.410 12.020 8.768 1.00 76.38 275 GLU A N 1
ATOM 2200 C CA . GLU A 1 275 ? -22.945 11.119 9.787 1.00 76.38 275 GLU A CA 1
ATOM 2201 C C . GLU A 1 275 ? -21.903 10.865 10.888 1.00 76.38 275 GLU A C 1
ATOM 2203 O O . GLU A 1 275 ? -20.716 10.596 10.648 1.00 76.38 275 GLU A O 1
ATOM 2208 N N . LYS A 1 276 ? -22.355 11.014 12.139 1.00 88.25 276 LYS A N 1
ATOM 2209 C CA . LYS A 1 276 ? -21.589 10.604 13.319 1.00 88.25 276 LYS A CA 1
ATOM 2210 C C . LYS A 1 276 ? -21.445 9.078 13.293 1.00 88.25 276 LYS A C 1
ATOM 2212 O O . LYS A 1 276 ? -22.395 8.415 12.887 1.00 88.25 276 LYS A O 1
ATOM 2217 N N . PRO A 1 277 ? -20.325 8.514 13.779 1.00 92.25 277 PRO A N 1
ATOM 2218 C CA . PRO A 1 277 ? -20.204 7.068 13.926 1.00 92.25 277 PRO A CA 1
ATOM 2219 C C . PRO A 1 277 ? -21.382 6.481 14.721 1.00 92.25 277 PRO A C 1
ATOM 2221 O O . PRO A 1 277 ? -21.696 6.958 15.817 1.00 92.25 277 PRO A O 1
ATOM 2224 N N . GLU A 1 278 ? -22.027 5.445 14.185 1.00 93.25 278 GLU A N 1
ATOM 2225 C CA . GLU A 1 278 ? -23.082 4.695 14.869 1.00 93.25 278 GLU A CA 1
ATOM 2226 C C . GLU A 1 278 ? -22.427 3.621 15.735 1.00 93.25 278 GLU A C 1
ATOM 2228 O O . GLU A 1 278 ? -21.660 2.794 15.246 1.00 93.25 278 GLU A O 1
ATOM 2233 N N . LYS A 1 279 ? -22.748 3.585 17.029 1.00 93.88 279 LYS A N 1
ATOM 2234 C CA . LYS A 1 279 ? -22.361 2.457 17.880 1.00 93.88 279 LYS A CA 1
ATOM 2235 C C . LYS A 1 279 ? -23.231 1.252 17.529 1.00 93.88 279 LYS A C 1
ATOM 2237 O O . LYS A 1 279 ? -24.419 1.239 17.844 1.00 93.88 279 LYS A O 1
ATOM 2242 N N . ILE A 1 280 ? -22.636 0.239 16.913 1.00 90.56 280 ILE A N 1
ATOM 2243 C CA . ILE A 1 280 ? -23.351 -0.952 16.430 1.00 90.56 280 ILE A CA 1
ATOM 2244 C C . ILE A 1 280 ? -23.278 -2.128 17.410 1.00 90.56 280 ILE A C 1
ATOM 2246 O O . ILE A 1 280 ? -24.148 -3.006 17.407 1.00 90.56 280 ILE A O 1
ATOM 2250 N N . PHE A 1 281 ? -22.264 -2.144 18.276 1.00 87.56 281 PHE A N 1
ATOM 2251 C CA . PHE A 1 281 ? -22.056 -3.205 19.251 1.00 87.56 281 PHE A CA 1
ATOM 2252 C C . PHE A 1 281 ? -21.360 -2.676 20.502 1.00 87.56 281 PHE A C 1
ATOM 2254 O O . PHE A 1 281 ? -20.585 -1.721 20.458 1.00 87.56 281 PHE A O 1
ATOM 2261 N N . ASN A 1 282 ? -21.679 -3.292 21.632 1.00 90.31 282 ASN A N 1
ATOM 2262 C CA . ASN A 1 282 ? -21.065 -3.004 22.912 1.00 90.31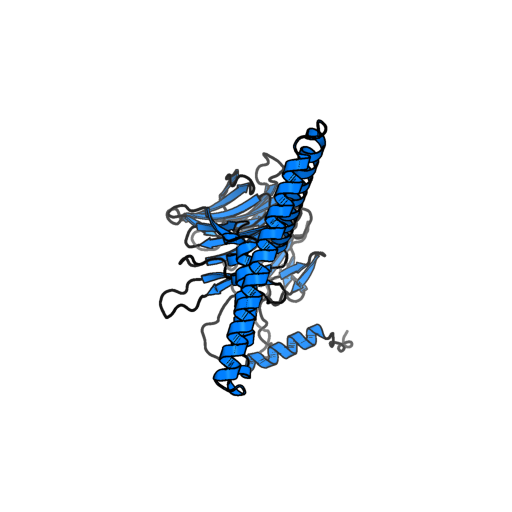 282 ASN A CA 1
ATOM 2263 C C . ASN A 1 282 ? -21.218 -4.230 23.811 1.00 90.31 282 ASN A C 1
ATOM 2265 O O . ASN A 1 282 ? -22.346 -4.678 24.027 1.00 90.31 282 ASN A O 1
ATOM 2269 N N . ILE A 1 283 ? -20.110 -4.720 24.350 1.00 86.50 283 ILE A N 1
ATOM 2270 C CA . ILE A 1 283 ? -20.086 -5.813 25.314 1.00 86.50 283 ILE A CA 1
ATOM 2271 C C . ILE A 1 283 ? -19.087 -5.495 26.428 1.00 86.50 283 ILE A C 1
ATOM 2273 O O . ILE A 1 283 ? -18.034 -4.900 26.191 1.00 86.50 283 ILE A O 1
ATOM 2277 N N . ASN A 1 284 ? -19.440 -5.886 27.650 1.00 85.06 284 ASN A N 1
ATOM 2278 C CA . ASN A 1 284 ? -18.473 -5.965 28.736 1.00 85.06 284 ASN A CA 1
ATOM 2279 C C . ASN A 1 284 ? -17.797 -7.325 28.618 1.00 85.06 284 ASN A C 1
ATOM 2281 O O . ASN A 1 284 ? -18.476 -8.351 28.621 1.00 85.06 284 ASN A O 1
ATOM 2285 N N . VAL A 1 285 ? -16.487 -7.306 28.450 1.00 80.62 285 VAL A N 1
ATOM 2286 C CA . VAL A 1 285 ? -15.681 -8.501 28.263 1.00 80.62 285 VAL A CA 1
ATOM 2287 C C . VAL A 1 285 ? -15.248 -8.977 29.645 1.00 80.62 285 VAL A C 1
ATOM 2289 O O . VAL A 1 285 ? -14.822 -8.163 30.457 1.00 80.62 285 VAL A O 1
ATOM 2292 N N . GLY A 1 286 ? -15.457 -10.259 29.947 1.00 74.44 286 GLY A N 1
ATOM 2293 C CA . GLY A 1 286 ? -15.025 -10.844 31.219 1.00 74.44 286 GLY A CA 1
ATOM 2294 C C . GLY A 1 286 ? -13.513 -11.072 31.262 1.00 74.44 286 GLY A C 1
ATOM 2295 O O . GLY A 1 286 ? -12.840 -10.948 30.243 1.00 74.44 286 GLY A O 1
ATOM 2296 N N . GLU A 1 287 ? -12.997 -11.459 32.431 1.00 64.81 287 GLU A N 1
ATOM 2297 C CA . GLU A 1 287 ? -11.561 -11.696 32.677 1.00 64.81 287 GLU A CA 1
ATOM 2298 C C . GLU A 1 287 ? -10.915 -12.718 31.724 1.00 64.81 287 GLU A C 1
ATOM 2300 O O . GLU A 1 287 ? -9.707 -12.669 31.520 1.00 64.81 287 GLU A O 1
ATOM 2305 N N . TYR A 1 288 ? -11.714 -13.589 31.108 1.00 61.62 288 TYR A N 1
ATOM 2306 C CA . TYR A 1 288 ? -11.239 -14.715 30.304 1.00 61.62 288 TYR A CA 1
ATOM 2307 C C . TYR A 1 288 ? -11.134 -14.440 28.802 1.00 61.62 288 TYR A C 1
ATOM 2309 O O . TYR A 1 288 ? -10.588 -15.252 28.071 1.00 61.62 288 TYR A O 1
ATOM 2317 N N . VAL A 1 289 ? -11.618 -13.299 28.303 1.00 62.50 289 VAL A N 1
ATOM 2318 C CA . VAL A 1 289 ? -11.569 -13.004 26.861 1.00 62.50 289 VAL A CA 1
ATOM 2319 C C . VAL A 1 289 ? -10.434 -12.032 26.556 1.00 62.50 289 VAL A C 1
ATOM 2321 O O . VAL A 1 289 ? -10.517 -10.844 26.860 1.00 62.50 289 VAL A O 1
ATOM 2324 N N . TYR A 1 290 ? -9.398 -12.546 25.895 1.00 58.34 290 TYR A N 1
ATOM 2325 C CA . TYR A 1 290 ? -8.120 -11.875 25.676 1.00 58.34 290 TYR A CA 1
ATOM 2326 C C . TYR A 1 290 ? -8.107 -10.923 24.490 1.00 58.34 290 TYR A C 1
ATOM 2328 O O . TYR A 1 290 ? -7.404 -9.912 24.510 1.00 58.34 290 TYR A O 1
ATOM 2336 N N . ASP A 1 291 ? -8.853 -11.242 23.433 1.00 64.81 291 ASP A N 1
ATOM 2337 C CA . ASP A 1 291 ? -8.837 -10.430 22.220 1.00 64.81 291 ASP A CA 1
ATOM 2338 C C . ASP A 1 291 ? -10.085 -10.636 21.358 1.00 64.81 291 ASP A C 1
ATOM 2340 O O . ASP A 1 291 ? -10.652 -11.727 21.297 1.00 64.81 291 ASP A O 1
ATOM 2344 N N . ILE A 1 292 ? -10.490 -9.582 20.647 1.00 64.25 292 ILE A N 1
ATOM 2345 C CA . ILE A 1 292 ? -11.548 -9.623 19.632 1.00 64.25 292 ILE A CA 1
ATOM 2346 C C . ILE A 1 292 ? -11.017 -9.068 18.309 1.00 64.25 292 ILE A C 1
ATOM 2348 O O . ILE A 1 292 ? -11.229 -7.894 18.008 1.00 64.25 292 ILE A O 1
ATOM 2352 N N . ARG A 1 293 ? -10.307 -9.870 17.515 1.00 69.31 293 ARG A N 1
ATOM 2353 C CA . ARG A 1 293 ? -9.641 -9.374 16.294 1.00 69.31 293 ARG A CA 1
ATOM 2354 C C . ARG A 1 293 ? -10.516 -9.454 15.053 1.00 69.31 293 ARG A C 1
ATOM 2356 O O . ARG A 1 293 ? -11.340 -10.363 14.920 1.00 69.31 293 ARG A O 1
ATOM 2363 N N . ASN A 1 294 ? -10.222 -8.564 14.104 1.00 68.94 294 ASN A N 1
ATOM 2364 C CA . ASN A 1 294 ? -10.634 -8.647 12.705 1.00 68.94 294 ASN A CA 1
ATOM 2365 C C . ASN A 1 294 ? -12.156 -8.790 12.538 1.00 68.94 294 ASN A C 1
ATOM 2367 O O . ASN A 1 294 ? -12.627 -9.831 12.064 1.00 68.94 294 ASN A O 1
ATOM 2371 N N . PRO A 1 295 ? -12.955 -7.773 12.917 1.00 70.44 295 PRO A N 1
ATOM 2372 C CA . PRO A 1 295 ? -14.380 -7.792 12.633 1.00 70.44 295 PRO A CA 1
ATOM 2373 C C . PRO A 1 295 ? -14.600 -7.907 11.118 1.00 70.44 295 PRO A C 1
ATOM 2375 O O . PRO A 1 295 ? -14.259 -7.025 10.331 1.00 70.44 295 PRO A O 1
ATOM 2378 N N . LEU A 1 296 ? -15.171 -9.029 10.707 1.00 69.38 296 LEU A N 1
ATOM 2379 C CA . LEU A 1 296 ? -15.476 -9.389 9.336 1.00 69.38 296 LEU A CA 1
ATOM 2380 C C . LEU A 1 296 ? -16.961 -9.145 9.097 1.00 69.38 296 LEU A C 1
ATOM 2382 O O . LEU A 1 296 ? -17.828 -9.713 9.761 1.00 69.38 296 LEU A O 1
ATOM 2386 N N . ILE A 1 297 ? -17.271 -8.267 8.152 1.00 69.31 297 ILE A N 1
ATOM 2387 C CA . ILE A 1 297 ? -18.656 -7.933 7.831 1.00 69.31 297 ILE A CA 1
ATOM 2388 C C . ILE A 1 297 ? -19.140 -8.941 6.794 1.00 69.31 297 ILE A C 1
ATOM 2390 O O . ILE A 1 297 ? -18.613 -9.007 5.684 1.00 69.31 297 ILE A O 1
ATOM 2394 N N . VAL A 1 298 ? -20.120 -9.755 7.180 1.00 72.75 298 VAL A N 1
ATOM 2395 C CA . VAL A 1 298 ? -20.596 -10.901 6.389 1.00 72.75 298 VAL A CA 1
ATOM 2396 C C . VAL A 1 298 ? -21.941 -10.646 5.711 1.00 72.75 298 VAL A C 1
ATOM 2398 O O . VAL A 1 298 ? -22.389 -11.465 4.911 1.00 72.75 298 VAL A O 1
ATOM 2401 N N . GLY A 1 299 ? -22.603 -9.528 6.024 1.00 74.25 299 GLY A N 1
ATOM 2402 C CA . GLY A 1 299 ? -23.899 -9.164 5.452 1.00 74.25 299 GLY A CA 1
ATOM 2403 C C . GLY A 1 299 ? -23.927 -7.808 4.752 1.00 74.25 299 GLY A C 1
ATOM 2404 O O . GLY A 1 299 ? -22.907 -7.169 4.505 1.00 74.25 299 GLY A O 1
ATOM 2405 N N . LEU A 1 300 ? -25.143 -7.388 4.397 1.00 78.75 300 LEU A N 1
ATOM 2406 C CA . LEU A 1 300 ? -25.402 -6.149 3.653 1.00 78.75 300 LEU A CA 1
ATOM 2407 C C . LEU A 1 300 ? -25.453 -4.916 4.561 1.00 78.75 300 LEU A C 1
ATOM 2409 O O . LEU A 1 300 ? -25.452 -3.787 4.066 1.00 78.75 300 LEU A O 1
ATOM 2413 N N . THR A 1 301 ? -25.528 -5.126 5.876 1.00 80.56 301 THR A N 1
ATOM 2414 C CA . THR A 1 301 ? -25.582 -4.053 6.865 1.00 80.56 301 THR A CA 1
ATOM 2415 C C . THR A 1 301 ? -24.355 -4.094 7.774 1.00 80.56 301 THR A C 1
ATOM 2417 O O . THR A 1 301 ? -23.826 -5.174 8.038 1.00 80.56 301 THR A O 1
ATOM 2420 N N . PRO A 1 302 ? -23.937 -2.955 8.354 1.00 76.94 302 PRO A N 1
ATOM 2421 C CA . PRO A 1 302 ? -22.824 -2.928 9.309 1.00 76.94 302 PRO A CA 1
ATOM 2422 C C . PRO A 1 302 ? -23.096 -3.720 10.595 1.00 76.94 302 PRO A C 1
ATOM 2424 O O . PRO A 1 302 ? -22.197 -3.921 11.401 1.00 76.94 302 PRO A O 1
ATOM 2427 N N . LYS A 1 303 ? -24.346 -4.148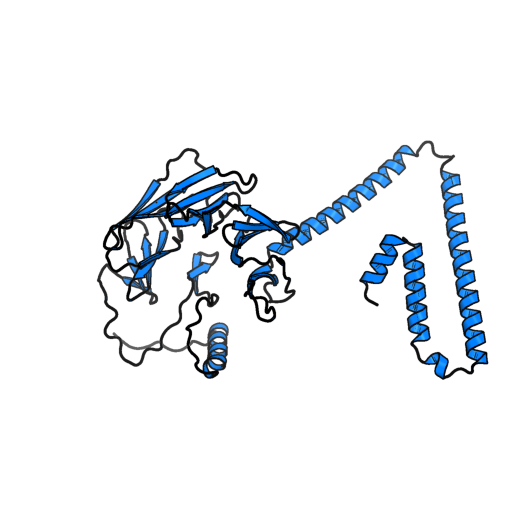 10.815 1.00 81.00 303 LYS A N 1
ATOM 2428 C CA . LYS A 1 303 ? -24.769 -4.940 11.977 1.00 81.00 303 LYS A CA 1
ATOM 2429 C C . LYS A 1 303 ? -24.557 -6.440 11.767 1.00 81.00 303 LYS A C 1
ATOM 2431 O O . LYS A 1 303 ? -24.597 -7.185 12.744 1.00 81.00 303 LYS A O 1
ATOM 2436 N N . ASP A 1 304 ? -24.312 -6.864 10.529 1.00 77.94 304 ASP A N 1
ATOM 2437 C CA . ASP A 1 304 ? -24.044 -8.252 10.155 1.00 77.94 304 ASP A CA 1
ATOM 2438 C C . ASP A 1 304 ? -22.536 -8.531 10.233 1.00 77.94 304 ASP A C 1
ATOM 2440 O O . ASP A 1 304 ? -21.848 -8.683 9.220 1.00 77.94 304 ASP A O 1
ATOM 2444 N N . ILE A 1 305 ? -22.020 -8.546 11.460 1.00 72.69 305 ILE A N 1
ATOM 2445 C CA . ILE A 1 305 ? -20.598 -8.724 11.765 1.00 72.69 305 ILE A CA 1
ATOM 2446 C C . ILE A 1 305 ? -20.318 -10.089 12.384 1.00 72.69 305 ILE A C 1
ATOM 2448 O O . ILE A 1 305 ? -21.119 -10.633 13.150 1.00 72.69 305 ILE A O 1
ATOM 2452 N N . VAL A 1 306 ? -19.138 -10.602 12.061 1.00 70.56 306 VAL A N 1
ATOM 2453 C CA . VAL A 1 306 ? -18.500 -11.751 12.689 1.00 70.56 306 VAL A CA 1
ATOM 2454 C C . VAL A 1 306 ? -17.164 -11.284 13.218 1.00 70.56 306 VAL A C 1
ATOM 2456 O O . VAL A 1 306 ? -16.434 -10.596 12.520 1.00 70.56 306 VAL A O 1
ATOM 2459 N N . PHE A 1 307 ? -16.824 -11.636 14.442 1.00 73.44 307 PHE A N 1
ATOM 2460 C CA . PHE A 1 307 ? -15.494 -11.369 14.972 1.00 73.44 307 PHE A CA 1
ATOM 2461 C C . PHE A 1 307 ? -14.970 -12.613 15.666 1.00 73.44 307 PHE A C 1
ATOM 2463 O O . PHE A 1 307 ? -15.742 -13.448 16.154 1.00 73.44 307 PHE A O 1
ATOM 2470 N N . ARG A 1 308 ? -13.646 -12.739 15.660 1.00 71.62 308 ARG A N 1
ATOM 2471 C CA . ARG A 1 308 ? -12.948 -13.828 16.326 1.00 71.62 308 ARG A CA 1
ATOM 2472 C C . ARG A 1 308 ? -12.689 -13.410 17.763 1.00 71.62 308 ARG A C 1
ATOM 2474 O O . ARG A 1 308 ? -12.070 -12.374 17.983 1.00 71.62 308 ARG A O 1
ATOM 2481 N N . VAL A 1 309 ? -13.175 -14.202 18.707 1.00 68.31 309 VAL A N 1
ATOM 2482 C CA . VAL A 1 309 ? -12.953 -14.010 20.139 1.00 68.31 309 VAL A CA 1
ATOM 2483 C C . VAL A 1 309 ? -11.946 -15.045 20.612 1.00 68.31 309 VAL A C 1
ATOM 2485 O O . VAL A 1 309 ? -12.078 -16.226 20.290 1.00 68.31 309 VAL A O 1
ATOM 2488 N N . TYR A 1 310 ? -10.942 -14.574 21.338 1.00 70.19 310 TYR A N 1
ATOM 2489 C CA . TYR A 1 310 ? -9.897 -15.385 21.943 1.00 70.19 310 TYR A CA 1
ATOM 2490 C C . TYR A 1 310 ? -10.167 -15.482 23.440 1.00 70.19 310 TYR A C 1
ATOM 2492 O O . TYR A 1 310 ? -10.260 -14.446 24.097 1.00 70.19 310 TYR A O 1
ATOM 2500 N N . ASP A 1 311 ? -10.295 -16.699 23.954 1.00 70.19 311 ASP A N 1
ATOM 2501 C CA . ASP A 1 311 ? -10.347 -17.004 25.388 1.00 70.19 311 ASP A CA 1
ATOM 2502 C C . ASP A 1 311 ? -9.046 -17.734 25.806 1.00 70.19 311 ASP A C 1
ATOM 2504 O O . ASP A 1 311 ? -8.237 -18.083 24.944 1.00 70.19 311 ASP A O 1
ATOM 2508 N N . GLU A 1 312 ? -8.807 -17.949 27.103 1.00 66.88 312 GLU A N 1
ATOM 2509 C CA . GLU A 1 312 ? -7.653 -18.693 27.649 1.00 66.88 312 GLU A CA 1
ATOM 2510 C C . GLU A 1 312 ? -7.609 -20.129 27.133 1.00 66.88 312 GLU A C 1
ATOM 2512 O O . GLU A 1 312 ? -6.532 -20.718 27.036 1.00 66.88 312 GLU A O 1
ATOM 2517 N N . HIS A 1 313 ? -8.773 -20.672 26.778 1.00 59.75 313 HIS A N 1
ATOM 2518 C CA . HIS A 1 313 ? -8.922 -22.081 26.455 1.00 59.75 313 HIS A CA 1
ATOM 2519 C C . HIS A 1 313 ? -9.252 -22.361 24.978 1.00 59.75 313 HIS A C 1
ATOM 2521 O O . HIS A 1 313 ? -8.848 -23.412 24.492 1.00 59.75 313 HIS A O 1
ATOM 2527 N N . GLU A 1 314 ? -9.914 -21.463 24.226 1.00 59.62 314 GLU A N 1
ATOM 2528 C CA . GLU A 1 314 ? -10.377 -21.753 22.849 1.00 59.62 314 GLU A CA 1
ATOM 2529 C C . GLU A 1 314 ? -10.609 -20.508 21.955 1.00 59.62 314 GLU A C 1
ATOM 2531 O O . GLU A 1 314 ? -10.621 -19.356 22.402 1.00 59.62 314 GLU A O 1
ATOM 2536 N N . TYR A 1 315 ? -10.818 -20.759 20.652 1.00 59.78 315 TYR A N 1
ATOM 2537 C CA . TYR A 1 315 ? -11.209 -19.776 19.636 1.00 59.78 315 TYR A CA 1
ATOM 2538 C C . TYR A 1 315 ? -12.713 -19.856 19.367 1.00 59.78 315 TYR A C 1
ATOM 2540 O O . TYR A 1 315 ? -13.211 -20.896 18.940 1.00 59.78 315 TYR A O 1
ATOM 2548 N N . PHE A 1 316 ? -13.428 -18.735 19.475 1.00 61.38 316 PHE A N 1
ATOM 2549 C CA . PHE A 1 316 ? -14.852 -18.685 19.138 1.00 61.38 316 PHE A CA 1
ATOM 2550 C C . PHE A 1 316 ? -15.137 -17.687 18.019 1.00 61.38 316 PHE A C 1
ATOM 2552 O O . PHE A 1 316 ? -14.642 -16.557 18.012 1.00 61.38 316 PHE A O 1
ATOM 2559 N N . TYR A 1 317 ? -16.005 -18.079 17.085 1.00 57.28 317 TYR A N 1
ATOM 2560 C CA . TYR A 1 317 ? -16.580 -17.161 16.106 1.00 57.28 317 TYR A CA 1
ATOM 2561 C C . TYR A 1 317 ? -17.942 -16.692 16.595 1.00 57.28 317 TYR A C 1
ATOM 2563 O O . TYR A 1 317 ? -18.880 -17.482 16.712 1.00 57.28 317 TYR A O 1
ATOM 2571 N N . TYR A 1 318 ? -18.062 -15.393 16.855 1.00 61.41 318 TYR A N 1
ATOM 2572 C CA . TYR A 1 318 ? -19.335 -14.793 17.229 1.00 61.41 318 TYR A CA 1
ATOM 2573 C C . TYR A 1 318 ? -20.079 -14.337 15.984 1.00 61.41 318 TYR A C 1
ATOM 2575 O O . TYR A 1 318 ? -19.666 -13.391 15.319 1.00 61.41 318 TYR A O 1
ATOM 2583 N N . PHE A 1 319 ? -21.206 -14.985 15.692 1.00 53.56 319 PHE A N 1
ATOM 2584 C CA . PHE A 1 319 ? -22.094 -14.590 14.608 1.00 53.56 319 PHE A CA 1
ATOM 2585 C C . PHE A 1 319 ? -23.268 -13.805 15.175 1.00 53.56 319 PHE A C 1
ATOM 2587 O O . PHE A 1 319 ? -24.065 -14.318 15.969 1.00 53.56 319 PHE A O 1
ATOM 2594 N N . ARG A 1 320 ? -23.423 -12.558 14.723 1.00 55.19 320 ARG A N 1
ATOM 2595 C CA . ARG A 1 320 ? -24.648 -11.800 14.961 1.00 55.19 320 ARG A CA 1
ATOM 2596 C C . ARG A 1 320 ? -25.398 -11.638 13.648 1.00 55.19 320 ARG A C 1
ATOM 2598 O O . ARG A 1 320 ? -25.078 -10.780 12.836 1.00 55.19 320 ARG A O 1
ATOM 2605 N N . LYS A 1 321 ? -26.450 -12.438 13.474 1.00 45.28 321 LYS A N 1
ATOM 2606 C CA . LYS A 1 321 ? -27.559 -12.097 12.575 1.00 45.28 321 LYS A CA 1
ATOM 2607 C C . LYS A 1 321 ? -28.701 -11.580 13.449 1.00 45.28 321 LYS A C 1
ATOM 2609 O O . LYS A 1 321 ? -28.926 -12.124 14.530 1.00 45.28 321 LYS A O 1
ATOM 2614 N N . LEU A 1 322 ? -29.379 -10.513 13.015 1.00 34.38 322 LEU A N 1
ATOM 2615 C CA . LEU A 1 322 ? -30.512 -9.866 13.703 1.00 34.38 322 LEU A CA 1
ATOM 2616 C C . LEU A 1 322 ? -31.301 -10.821 14.632 1.00 34.38 322 LEU A C 1
ATOM 2618 O O . LEU A 1 322 ? -31.994 -11.723 14.168 1.00 34.38 322 LEU A O 1
ATOM 2622 N N . GLY A 1 323 ? -31.190 -10.607 15.949 1.00 35.31 323 GLY A N 1
ATOM 2623 C CA . GLY A 1 323 ? -32.036 -11.243 16.968 1.00 35.31 323 GLY A CA 1
ATOM 2624 C C . GLY A 1 323 ? -31.545 -12.556 17.592 1.00 35.31 323 GLY A C 1
ATOM 2625 O O . GLY A 1 323 ? -32.171 -12.999 18.550 1.00 35.31 323 GLY A O 1
ATOM 2626 N N . LYS A 1 324 ? -30.448 -13.170 17.122 1.00 41.09 324 LYS A N 1
ATOM 2627 C CA . LYS A 1 324 ? -29.835 -14.341 17.781 1.00 41.09 324 LYS A CA 1
ATOM 2628 C C . LYS A 1 324 ? -28.309 -14.253 17.702 1.00 41.09 324 LYS A C 1
ATOM 2630 O O . LYS A 1 324 ? -27.752 -14.322 16.611 1.00 41.09 324 LYS A O 1
ATOM 2635 N N . SER A 1 325 ? -27.652 -14.091 18.849 1.00 42.34 325 SER A N 1
ATOM 2636 C CA . SER A 1 325 ? -26.211 -14.330 18.975 1.00 42.34 325 SER A CA 1
ATOM 2637 C C . SER A 1 325 ? -26.004 -15.838 19.038 1.00 42.34 325 SER A C 1
ATOM 2639 O O . SER A 1 325 ? -26.656 -16.500 19.842 1.00 42.34 325 SER A O 1
ATOM 2641 N N . PHE A 1 326 ? -25.144 -16.392 18.197 1.00 44.44 326 PHE A N 1
ATOM 2642 C CA . PHE A 1 326 ? -24.679 -17.764 18.361 1.00 44.44 326 PHE A CA 1
ATOM 2643 C C . PHE A 1 326 ? -23.172 -17.776 18.142 1.00 44.44 326 PHE A C 1
ATOM 2645 O O . PHE A 1 326 ? -22.679 -17.221 17.157 1.00 44.44 326 PHE A O 1
ATOM 2652 N N . ALA A 1 327 ? -22.450 -18.374 19.085 1.00 46.12 327 ALA A N 1
ATOM 2653 C CA . ALA A 1 327 ? -21.103 -18.828 18.802 1.00 46.12 327 ALA A CA 1
ATOM 2654 C C . ALA A 1 327 ? -21.236 -20.126 17.993 1.00 46.12 327 ALA A C 1
ATOM 2656 O O . ALA A 1 327 ? -22.141 -20.928 18.239 1.00 46.12 327 ALA A O 1
ATOM 2657 N N . ILE A 1 328 ? -20.415 -20.293 16.966 1.00 44.50 328 ILE A N 1
ATOM 2658 C CA . ILE A 1 328 ? -20.268 -21.592 16.311 1.00 44.50 328 ILE A CA 1
ATOM 2659 C C . ILE A 1 328 ? -18.851 -22.041 16.616 1.00 44.50 328 ILE A C 1
ATOM 2661 O O . ILE A 1 328 ? -17.910 -21.275 16.388 1.00 44.50 328 ILE A O 1
ATOM 2665 N N . THR A 1 329 ? -18.717 -23.241 17.174 1.00 46.72 329 THR A N 1
ATOM 2666 C CA . THR A 1 329 ? -17.408 -23.885 17.279 1.00 46.72 329 THR A CA 1
ATOM 2667 C C . THR A 1 329 ? -16.896 -24.225 15.878 1.00 46.72 329 THR A C 1
ATOM 2669 O O . THR A 1 329 ? -17.649 -24.259 14.900 1.00 46.72 329 THR A O 1
ATOM 2672 N N . ASP A 1 330 ? -15.609 -24.497 15.758 1.00 40.06 330 ASP A N 1
ATOM 2673 C CA . ASP A 1 330 ? -14.993 -25.078 14.558 1.00 40.06 330 ASP A CA 1
ATOM 2674 C C . ASP A 1 330 ? -15.727 -26.325 14.002 1.00 40.06 330 ASP A C 1
ATOM 2676 O O . ASP A 1 330 ? -15.703 -26.572 12.798 1.00 40.06 330 ASP A O 1
ATOM 2680 N N . HIS A 1 331 ? -16.474 -27.056 14.834 1.00 41.72 331 HIS A N 1
ATOM 2681 C CA . HIS A 1 331 ? -17.292 -28.211 14.444 1.00 41.72 331 HIS A CA 1
ATOM 2682 C C . HIS A 1 331 ? -18.713 -27.892 13.938 1.00 41.72 331 HIS A C 1
ATOM 2684 O O . HIS A 1 331 ? -19.521 -28.802 13.739 1.00 41.72 331 HIS A O 1
ATOM 2690 N N . GLY A 1 332 ? -19.069 -26.621 13.725 1.00 41.97 332 GLY A N 1
ATOM 2691 C CA . GLY A 1 332 ? -20.387 -26.260 13.184 1.00 41.97 332 GLY A CA 1
ATOM 2692 C C . GLY A 1 332 ? -21.542 -26.393 14.187 1.00 41.97 332 GLY A C 1
ATOM 2693 O O . GLY A 1 332 ? -22.710 -26.265 13.805 1.00 41.97 332 GLY A O 1
ATOM 2694 N N . LEU A 1 333 ? -21.237 -26.634 15.466 1.00 38.97 333 LEU A N 1
ATOM 2695 C CA . LEU A 1 333 ? -22.229 -26.725 16.530 1.00 38.97 333 LEU A CA 1
ATOM 2696 C C . LEU A 1 333 ? -22.641 -25.328 16.981 1.00 38.97 333 LEU A C 1
ATOM 2698 O O . LEU A 1 333 ? -21.820 -24.442 17.210 1.00 38.97 333 LEU A O 1
ATOM 2702 N N . LYS A 1 334 ? -23.951 -25.135 17.112 1.00 41.78 334 LYS A N 1
ATOM 2703 C CA . LYS A 1 334 ? -24.539 -23.894 17.602 1.00 41.78 334 LYS A CA 1
ATOM 2704 C C . LYS A 1 334 ? -24.377 -23.855 19.123 1.00 41.78 334 LYS A C 1
ATOM 2706 O O . LYS A 1 334 ? -25.064 -24.595 19.821 1.00 41.78 334 LYS A O 1
ATOM 2711 N N . LEU A 1 335 ? -23.507 -22.991 19.638 1.00 39.62 335 LEU A N 1
ATOM 2712 C CA . LEU A 1 335 ? -23.440 -22.699 21.069 1.00 39.62 335 LEU A CA 1
ATOM 2713 C C . LEU A 1 335 ? -24.639 -21.815 21.432 1.00 39.62 335 LEU A C 1
ATOM 2715 O O . LEU A 1 335 ? -24.618 -20.589 21.277 1.00 39.62 335 LEU A O 1
ATOM 2719 N N . GLU A 1 336 ? -25.715 -22.443 21.902 1.00 34.31 336 GLU A N 1
ATOM 2720 C CA . GLU A 1 336 ? -26.725 -21.752 22.700 1.00 34.31 336 GLU A CA 1
ATOM 2721 C C . GLU A 1 336 ? -26.121 -21.484 24.078 1.00 34.31 336 GLU A C 1
ATOM 2723 O O . GLU A 1 336 ? -26.192 -22.340 24.942 1.00 34.31 336 GLU A O 1
ATOM 2728 N N . HIS A 1 337 ? -25.456 -20.334 24.240 1.00 30.95 337 HIS A N 1
ATOM 2729 C CA . HIS A 1 337 ? -25.009 -19.729 25.507 1.00 30.95 337 HIS A CA 1
ATOM 2730 C C . HIS A 1 337 ? -24.885 -20.703 26.700 1.00 30.95 337 HIS A C 1
ATOM 2732 O O . HIS A 1 337 ? -25.564 -20.558 27.714 1.00 30.95 337 HIS A O 1
ATOM 2738 N N . THR A 1 338 ? -24.026 -21.712 26.569 1.00 26.00 338 THR A N 1
ATOM 2739 C CA . THR A 1 338 ? -23.643 -22.591 27.672 1.00 26.00 338 THR A CA 1
ATOM 2740 C C . THR A 1 338 ? -22.127 -22.558 27.710 1.00 26.00 338 THR A C 1
ATOM 2742 O O . THR A 1 338 ? -21.492 -22.847 26.699 1.00 26.00 338 THR A O 1
ATOM 2745 N N . ASN A 1 339 ? -21.558 -22.119 28.833 1.00 26.66 339 ASN A N 1
ATOM 2746 C CA . ASN A 1 339 ? -20.120 -22.185 29.068 1.00 26.66 339 ASN A CA 1
ATOM 2747 C C . ASN A 1 339 ? -19.719 -23.662 28.993 1.00 26.66 339 ASN A C 1
ATOM 2749 O O . ASN A 1 339 ? -20.158 -24.447 29.834 1.00 26.66 339 ASN A O 1
ATOM 2753 N N . ILE A 1 340 ? -18.954 -24.046 27.976 1.00 25.20 340 ILE A N 1
ATOM 2754 C CA . ILE A 1 340 ? -18.350 -25.373 27.886 1.00 25.20 340 ILE A CA 1
ATOM 2755 C C . ILE A 1 340 ? -16.857 -25.151 28.088 1.00 25.20 340 ILE A C 1
ATOM 2757 O O . ILE A 1 340 ? -16.222 -24.460 27.299 1.00 25.20 340 ILE A O 1
ATOM 2761 N N . TYR A 1 341 ? -16.343 -25.671 29.200 1.00 27.11 341 TYR A N 1
ATOM 2762 C CA . TYR A 1 341 ? -14.913 -25.778 29.444 1.00 27.11 341 TYR A CA 1
ATOM 2763 C C . TYR A 1 341 ? -14.377 -26.947 28.619 1.00 27.11 341 TYR A C 1
ATOM 2765 O O . TYR A 1 341 ? -14.998 -28.011 28.589 1.00 27.11 341 TYR A O 1
ATOM 2773 N N . ALA A 1 342 ? -13.231 -26.745 27.976 1.00 27.31 342 ALA A N 1
ATOM 2774 C CA . ALA A 1 342 ? -12.447 -27.804 27.361 1.00 27.31 342 ALA A CA 1
ATOM 2775 C C . ALA A 1 342 ? -11.710 -28.597 28.453 1.00 27.31 342 ALA A C 1
ATOM 2777 O O . ALA A 1 342 ? -10.501 -28.485 28.604 1.00 27.31 342 ALA A O 1
ATOM 2778 N N . ASP A 1 343 ? -12.451 -29.364 29.245 1.00 29.11 343 ASP A N 1
ATOM 2779 C CA . ASP A 1 343 ? -11.902 -30.452 30.052 1.00 29.11 343 ASP A CA 1
ATOM 2780 C C . ASP A 1 343 ? -12.766 -31.691 29.775 1.00 29.11 343 ASP A C 1
ATOM 2782 O O . ASP A 1 343 ? -13.992 -31.606 29.764 1.00 29.11 343 ASP A O 1
ATOM 2786 N N . ASP A 1 344 ? -12.109 -32.824 29.527 1.00 35.03 344 ASP A N 1
ATOM 2787 C CA . ASP A 1 344 ? -12.647 -34.128 29.093 1.00 35.03 344 ASP A CA 1
ATOM 2788 C C . ASP A 1 344 ? -12.988 -34.308 27.600 1.00 35.03 344 ASP A C 1
ATOM 2790 O O . ASP A 1 344 ? -14.099 -34.690 27.221 1.00 35.03 344 ASP A O 1
ATOM 2794 N N . VAL A 1 345 ? -11.969 -34.227 26.735 1.00 31.38 345 VAL A N 1
ATOM 2795 C CA . VAL A 1 345 ? -11.953 -35.071 25.525 1.00 31.38 345 VAL A CA 1
ATOM 2796 C C . VAL A 1 345 ? -10.672 -35.905 25.523 1.00 31.38 345 VAL A C 1
ATOM 2798 O O . VAL A 1 345 ? -9.573 -35.365 25.547 1.00 31.38 345 VAL A O 1
ATOM 2801 N N . GLY A 1 346 ? -10.840 -37.229 25.611 1.00 32.44 346 GLY A N 1
ATOM 2802 C CA . GLY A 1 346 ? -9.798 -38.199 25.965 1.00 32.44 346 GLY A CA 1
ATOM 2803 C C . GLY A 1 346 ? -8.569 -38.250 25.049 1.00 32.44 346 GLY A C 1
ATOM 2804 O O . GLY A 1 346 ? -8.571 -37.725 23.938 1.00 32.44 346 GLY A O 1
ATOM 2805 N N . GLU A 1 347 ? -7.541 -38.949 25.544 1.00 34.66 347 GLU A N 1
ATOM 2806 C CA . GLU A 1 347 ? -6.135 -39.011 25.089 1.00 34.66 347 GLU A CA 1
ATOM 2807 C C . GLU A 1 347 ? -5.872 -39.380 23.605 1.00 34.66 347 GLU A C 1
ATOM 2809 O O . GLU A 1 347 ? -4.716 -39.434 23.195 1.00 34.66 347 GLU A O 1
ATOM 2814 N N . ASP A 1 348 ? -6.900 -39.572 22.772 1.00 34.09 348 ASP A N 1
ATOM 2815 C CA . ASP A 1 348 ? -6.779 -40.078 21.395 1.00 34.09 348 ASP A CA 1
ATOM 2816 C C . ASP A 1 348 ? -7.084 -39.048 20.285 1.00 34.09 348 ASP A C 1
ATOM 2818 O O . ASP A 1 348 ? -7.105 -39.402 19.101 1.00 34.09 348 ASP A O 1
ATOM 2822 N N . LEU A 1 349 ? -7.310 -37.767 20.605 1.00 30.33 349 LEU A N 1
ATOM 2823 C CA . LEU A 1 349 ? -7.575 -36.743 19.585 1.00 30.33 349 LEU A CA 1
ATOM 2824 C C . LEU A 1 349 ? -6.321 -35.946 19.207 1.00 30.33 349 LEU A C 1
ATOM 2826 O O . LEU A 1 349 ? -5.741 -35.197 19.989 1.00 30.33 349 LEU A O 1
ATOM 2830 N N . VAL A 1 350 ? -5.929 -36.122 17.945 1.00 30.58 350 VAL A N 1
ATOM 2831 C CA . VAL A 1 350 ? -4.858 -35.409 17.245 1.00 30.58 350 VAL A CA 1
ATOM 2832 C C . VAL A 1 350 ? -5.076 -33.896 17.341 1.00 30.58 350 VAL A C 1
ATOM 2834 O O . VAL A 1 350 ? -6.117 -33.390 16.928 1.00 30.58 350 VAL A O 1
ATOM 2837 N N . HIS A 1 351 ? -4.068 -33.176 17.839 1.00 28.08 351 HIS A N 1
ATOM 2838 C CA . HIS A 1 351 ? -4.019 -31.714 17.837 1.00 28.08 351 HIS A CA 1
ATOM 2839 C C . HIS A 1 351 ? -4.285 -31.156 16.426 1.00 28.08 351 HIS A C 1
ATOM 2841 O O . HIS A 1 351 ? -3.539 -31.447 15.488 1.00 28.08 351 HIS A O 1
ATOM 2847 N N . LEU A 1 352 ? -5.351 -30.367 16.271 1.00 26.28 352 LEU A N 1
ATOM 2848 C CA . LEU A 1 352 ? -5.767 -29.782 14.994 1.00 26.28 352 LEU A CA 1
ATOM 2849 C C . LEU A 1 352 ? -5.191 -28.372 14.801 1.00 26.28 352 LEU A C 1
ATOM 2851 O O . LEU A 1 352 ? -5.142 -27.557 15.721 1.00 26.28 352 LEU A O 1
ATOM 2855 N N . GLU A 1 353 ? -4.727 -28.110 13.577 1.00 30.98 353 GLU A N 1
ATOM 2856 C CA . GLU A 1 353 ? -4.046 -26.879 13.168 1.00 30.98 353 GLU A CA 1
ATOM 2857 C C . GLU A 1 353 ? -5.002 -25.747 12.764 1.00 30.98 353 GLU A C 1
ATOM 2859 O O . GLU A 1 353 ? -6.070 -25.955 12.194 1.00 30.98 353 GLU A O 1
ATOM 2864 N N . GLN A 1 354 ? -4.540 -24.527 13.045 1.00 32.78 354 GLN A N 1
ATOM 2865 C CA . GLN A 1 354 ? -5.207 -23.234 12.906 1.00 32.78 354 GLN A CA 1
ATOM 2866 C C . GLN A 1 354 ? -5.351 -22.792 11.435 1.00 32.78 354 GLN A C 1
ATOM 2868 O O . GLN A 1 354 ? -4.369 -22.771 10.694 1.00 32.78 354 GLN A O 1
ATOM 2873 N N . GLY A 1 355 ? -6.552 -22.356 11.033 1.00 30.28 355 GLY A N 1
ATOM 2874 C CA . GLY A 1 355 ? -6.833 -21.769 9.713 1.00 30.28 355 GLY A CA 1
ATOM 2875 C C . GLY A 1 355 ? -7.325 -20.314 9.776 1.00 30.28 355 GLY A C 1
ATOM 2876 O O . GLY A 1 355 ? -8.018 -19.898 10.714 1.00 30.28 355 GLY A O 1
ATOM 2877 N N . GLN A 1 356 ? -6.973 -19.510 8.766 1.00 34.69 356 GLN A N 1
ATOM 2878 C CA . GLN A 1 356 ? -7.632 -18.227 8.501 1.00 34.69 356 GLN A CA 1
ATOM 2879 C C . GLN A 1 356 ? -8.938 -18.479 7.740 1.00 34.69 356 GLN A C 1
ATOM 2881 O O . GLN A 1 356 ? -8.978 -19.207 6.751 1.00 34.69 356 GLN A O 1
ATOM 2886 N N . LEU A 1 357 ? -10.022 -17.876 8.227 1.00 32.06 357 LEU A N 1
ATOM 2887 C CA . LEU A 1 357 ? -11.351 -18.034 7.655 1.00 32.06 357 LEU A CA 1
ATOM 2888 C C . LEU A 1 357 ? -11.539 -16.967 6.567 1.00 32.06 357 LEU A C 1
ATOM 2890 O O . LEU A 1 357 ? -11.917 -15.831 6.857 1.00 32.06 357 LEU A O 1
ATOM 2894 N N . THR A 1 358 ? -11.245 -17.320 5.315 1.00 34.78 358 THR A N 1
ATOM 2895 C CA . THR A 1 358 ? -11.435 -16.426 4.165 1.00 34.78 358 THR A CA 1
ATOM 2896 C C . THR A 1 358 ? -12.799 -16.692 3.526 1.00 34.78 358 THR A C 1
ATOM 2898 O O . THR A 1 358 ? -13.132 -17.806 3.121 1.00 34.78 358 THR A O 1
ATOM 2901 N N . LEU A 1 359 ? -13.629 -15.650 3.415 1.00 33.03 359 LEU A N 1
ATOM 2902 C CA . LEU A 1 359 ? -14.860 -15.714 2.624 1.00 33.03 359 LEU A CA 1
ATOM 2903 C C . LEU A 1 359 ? -14.509 -15.668 1.138 1.00 33.03 359 LEU A C 1
ATOM 2905 O O . LEU A 1 359 ? -14.087 -14.616 0.633 1.00 33.03 359 LEU A O 1
ATOM 2909 N N . SER A 1 360 ? -14.743 -16.779 0.440 1.00 29.59 360 SER A N 1
ATOM 2910 C CA . SER A 1 360 ? -14.652 -16.821 -1.018 1.00 29.59 360 SER A CA 1
ATOM 2911 C C . SER A 1 360 ? -15.654 -15.835 -1.658 1.00 29.59 360 SER A C 1
ATOM 2913 O O . SER A 1 360 ? -16.675 -15.498 -1.044 1.00 29.59 360 SER A O 1
ATOM 2915 N N . PRO A 1 361 ? -15.415 -15.358 -2.896 1.00 29.91 361 PRO A N 1
ATOM 2916 C CA . PRO A 1 361 ? -16.260 -14.350 -3.552 1.00 29.91 361 PRO A CA 1
ATOM 2917 C C . PRO A 1 361 ? -17.752 -14.709 -3.679 1.00 29.91 361 PRO A C 1
ATOM 2919 O O . PRO A 1 361 ? -18.572 -13.829 -3.917 1.00 29.91 361 PRO A O 1
ATOM 2922 N N . ASN A 1 362 ? -18.123 -15.983 -3.514 1.00 32.81 362 ASN A N 1
ATOM 2923 C CA . ASN A 1 362 ? -19.508 -16.460 -3.588 1.00 32.81 362 ASN A CA 1
ATOM 2924 C C . ASN A 1 362 ? -20.199 -16.604 -2.211 1.00 32.81 362 ASN A C 1
ATOM 2926 O O . ASN A 1 362 ? -21.299 -17.151 -2.140 1.00 32.81 362 ASN A O 1
ATOM 2930 N N . GLY A 1 363 ? -19.565 -16.147 -1.125 1.00 29.00 363 GLY A N 1
ATOM 2931 C CA . GLY A 1 363 ? -20.122 -16.206 0.230 1.00 29.00 363 GLY A CA 1
ATOM 2932 C C . GLY A 1 363 ? -20.028 -17.577 0.910 1.00 29.00 363 GLY A C 1
ATOM 2933 O O . GLY A 1 363 ? -20.598 -17.753 1.985 1.00 29.00 363 GLY A O 1
ATOM 2934 N N . LYS A 1 364 ? -19.320 -18.550 0.320 1.00 30.67 364 LYS A N 1
ATOM 2935 C CA . LYS A 1 364 ? -18.980 -19.811 0.993 1.00 30.67 364 LYS A CA 1
ATOM 2936 C C . LYS A 1 364 ? -17.685 -19.652 1.786 1.00 30.67 364 LYS A C 1
ATOM 2938 O O . LYS A 1 364 ? -16.719 -19.070 1.284 1.00 30.67 364 LYS A O 1
ATOM 2943 N N . LEU A 1 365 ? -17.687 -20.188 3.005 1.00 33.28 365 LEU A N 1
ATOM 2944 C CA . LEU A 1 365 ? -16.496 -20.326 3.840 1.00 33.28 365 LEU A CA 1
ATOM 2945 C C . LEU A 1 365 ? -15.544 -21.290 3.121 1.00 33.28 365 LEU A C 1
ATOM 2947 O O . LEU A 1 365 ? -15.948 -22.400 2.770 1.00 33.28 365 LEU A O 1
ATOM 2951 N N . SER A 1 366 ? -14.323 -20.850 2.847 1.00 31.17 366 SER A N 1
ATOM 2952 C CA . SER A 1 366 ? -13.241 -21.733 2.425 1.00 31.17 366 SER A CA 1
ATOM 2953 C C . SER A 1 366 ? -12.171 -21.695 3.501 1.00 31.17 366 SER A C 1
ATOM 2955 O O . SER A 1 366 ? -11.673 -20.612 3.806 1.00 31.17 366 SER A O 1
ATOM 2957 N N . ASP A 1 367 ? -11.824 -22.856 4.053 1.00 33.59 367 ASP A N 1
ATOM 2958 C CA . ASP A 1 367 ? -10.614 -22.987 4.856 1.00 33.59 367 ASP A CA 1
ATOM 2959 C C . ASP A 1 367 ? -9.414 -22.811 3.933 1.00 33.59 367 ASP A C 1
ATOM 2961 O O . ASP A 1 367 ? -9.155 -23.618 3.035 1.00 33.59 367 ASP A O 1
ATOM 2965 N N . GLU A 1 368 ? -8.709 -21.702 4.114 1.00 35.28 368 GLU A N 1
ATOM 2966 C CA . GLU A 1 368 ? -7.490 -21.415 3.383 1.00 35.28 368 GLU A CA 1
ATOM 2967 C C . GLU A 1 368 ? -6.322 -21.967 4.212 1.00 35.28 368 GLU A C 1
ATOM 2969 O O . GLU A 1 368 ? -5.925 -21.387 5.221 1.00 35.28 368 GLU A O 1
ATOM 2974 N N . CYS A 1 369 ? -5.750 -23.107 3.802 1.00 27.92 369 CYS A N 1
ATOM 2975 C CA . CYS A 1 369 ? -4.526 -23.686 4.390 1.00 27.92 369 CYS A CA 1
ATOM 2976 C C . CYS A 1 369 ? -3.256 -22.848 4.104 1.00 27.92 369 CYS A C 1
ATOM 2978 O O . CYS A 1 369 ? -2.171 -23.395 3.911 1.00 27.92 369 CYS A O 1
ATOM 2980 N N . SER A 1 370 ? -3.364 -21.522 4.040 1.00 30.84 370 SER A N 1
ATOM 2981 C CA . SER A 1 370 ? -2.286 -20.625 3.627 1.00 30.84 370 SER A CA 1
ATOM 2982 C C . SER A 1 370 ? -2.130 -19.448 4.590 1.00 30.84 370 SER A C 1
ATOM 2984 O O . SER A 1 370 ? -2.327 -18.297 4.218 1.00 30.84 370 SER A O 1
ATOM 2986 N N . SER A 1 371 ? -1.699 -19.721 5.821 1.00 31.62 371 SER A N 1
ATOM 2987 C CA . SER A 1 371 ? -0.898 -18.755 6.581 1.00 31.62 371 SER A CA 1
ATOM 2988 C C . SER A 1 371 ? -0.049 -19.486 7.620 1.00 31.62 371 SER A C 1
ATOM 2990 O O . SER A 1 371 ? -0.539 -19.891 8.671 1.00 31.62 371 SER A O 1
ATOM 2992 N N . MET A 1 372 ? 1.237 -19.677 7.320 1.00 32.00 372 MET A N 1
ATOM 2993 C CA . MET A 1 372 ? 2.240 -20.003 8.331 1.00 32.00 372 MET A CA 1
ATOM 2994 C C . MET A 1 372 ? 2.614 -18.714 9.067 1.00 32.00 372 MET A C 1
ATOM 2996 O O . MET A 1 372 ? 3.495 -17.991 8.615 1.00 32.00 372 MET A O 1
ATOM 3000 N N . GLU A 1 373 ? 1.992 -18.448 10.211 1.00 31.38 373 GLU A N 1
ATOM 3001 C CA . GLU A 1 373 ? 2.504 -17.474 11.180 1.00 31.38 373 GLU A CA 1
ATOM 3002 C C . GLU A 1 373 ? 2.447 -18.076 12.584 1.00 31.38 373 GLU A C 1
ATOM 3004 O O . GLU A 1 373 ? 1.431 -18.009 13.258 1.00 31.38 373 GLU A O 1
ATOM 3009 N N . HIS A 1 374 ? 3.540 -18.755 12.950 1.00 30.59 374 HIS A N 1
ATOM 3010 C CA . HIS A 1 374 ? 4.204 -18.805 14.263 1.00 30.59 374 HIS A CA 1
ATOM 3011 C C . HIS A 1 374 ? 5.197 -19.985 14.242 1.00 30.59 374 HIS A C 1
ATOM 3013 O O . HIS A 1 374 ? 4.772 -21.127 14.073 1.00 30.59 374 HIS A O 1
ATOM 3019 N N . PRO A 1 375 ? 6.520 -19.784 14.399 1.00 28.66 375 PRO A N 1
ATOM 3020 C CA . PRO A 1 375 ? 7.398 -20.895 14.733 1.00 28.66 375 PRO A CA 1
ATOM 3021 C C . PRO A 1 375 ? 7.220 -21.229 16.225 1.00 28.66 375 PRO A C 1
ATOM 3023 O O . PRO A 1 375 ? 7.462 -20.354 17.060 1.00 28.66 375 PRO A O 1
ATOM 3026 N N . PRO A 1 376 ? 6.872 -22.474 16.602 1.00 28.48 376 PRO A N 1
ATOM 3027 C CA . PRO A 1 376 ? 7.189 -22.949 17.932 1.00 28.48 376 PRO A CA 1
ATOM 3028 C C . PRO A 1 376 ? 8.709 -23.081 17.994 1.00 28.48 376 PRO A C 1
ATOM 3030 O O . PRO A 1 376 ? 9.331 -23.825 17.232 1.00 28.48 376 PRO A O 1
ATOM 3033 N N . SER A 1 377 ? 9.333 -22.320 18.882 1.00 31.39 377 SER A N 1
ATOM 3034 C CA . SER A 1 377 ? 10.734 -22.488 19.235 1.00 31.39 377 SER A CA 1
ATOM 3035 C C . SER A 1 377 ? 10.931 -23.833 19.944 1.00 31.39 377 SER A C 1
ATOM 3037 O O . SER A 1 377 ? 10.966 -23.876 21.167 1.00 31.39 377 SER A O 1
ATOM 3039 N N . ALA A 1 378 ? 11.040 -24.936 19.201 1.00 26.17 378 ALA A N 1
ATOM 3040 C CA . ALA A 1 378 ? 11.661 -26.178 19.663 1.00 26.17 378 ALA A CA 1
ATOM 3041 C C . ALA A 1 378 ? 11.881 -27.156 18.500 1.00 26.17 378 ALA A C 1
ATOM 3043 O O . ALA A 1 378 ? 11.009 -27.414 17.675 1.00 26.17 378 ALA A O 1
ATOM 3044 N N . VAL A 1 379 ? 13.078 -27.728 18.472 1.00 35.25 379 VAL A N 1
ATOM 3045 C CA . VAL A 1 379 ? 13.519 -28.803 17.583 1.00 35.25 379 VAL A CA 1
ATOM 3046 C C . VAL A 1 379 ? 12.592 -30.022 17.707 1.00 35.25 379 VAL A C 1
ATOM 3048 O O . VAL A 1 379 ? 12.611 -30.670 18.746 1.00 35.25 379 VAL A O 1
ATOM 3051 N N . SER A 1 380 ? 11.872 -30.424 16.648 1.00 25.97 380 SER A N 1
ATOM 3052 C CA . SER A 1 380 ? 11.612 -31.855 16.402 1.00 25.97 380 SER A CA 1
ATOM 3053 C C . SER A 1 380 ? 11.201 -32.209 14.957 1.00 25.97 380 SER A C 1
ATOM 3055 O O . SER A 1 380 ? 10.274 -31.675 14.366 1.00 25.97 380 SER A O 1
ATOM 3057 N N . SER A 1 381 ? 11.947 -33.190 14.442 1.00 29.52 381 SER A N 1
ATOM 3058 C CA . SER A 1 381 ? 11.650 -34.216 13.431 1.00 29.52 381 SER A CA 1
ATOM 3059 C C . SER A 1 381 ? 11.242 -33.843 11.986 1.00 29.52 381 SER A C 1
ATOM 3061 O O . SER A 1 381 ? 10.176 -33.326 11.673 1.00 29.52 381 SER A O 1
ATOM 3063 N N . ARG A 1 382 ? 12.080 -34.304 11.044 1.00 29.12 382 ARG A N 1
ATOM 3064 C CA . ARG A 1 382 ? 11.842 -34.383 9.587 1.00 29.12 382 ARG A CA 1
ATOM 3065 C C . ARG A 1 382 ? 10.675 -35.311 9.180 1.00 29.12 382 ARG A C 1
ATOM 3067 O O . ARG A 1 382 ? 10.454 -35.487 7.986 1.00 29.12 382 ARG A O 1
ATOM 3074 N N . TYR A 1 383 ? 9.940 -35.890 10.130 1.00 27.44 383 TYR A N 1
ATOM 3075 C CA . TYR A 1 383 ? 8.884 -36.878 9.877 1.00 27.44 383 TYR A CA 1
ATOM 3076 C C . TYR A 1 383 ? 7.570 -36.231 9.390 1.00 27.44 383 TYR A C 1
ATOM 3078 O O . TYR A 1 383 ? 6.841 -36.818 8.600 1.00 27.44 383 TYR A O 1
ATOM 3086 N N . TYR A 1 384 ? 7.336 -34.956 9.722 1.00 33.19 384 TYR A N 1
ATOM 3087 C CA . TYR A 1 384 ? 6.101 -34.230 9.385 1.00 33.19 384 TYR A CA 1
ATOM 3088 C C . TYR A 1 384 ? 5.982 -33.743 7.930 1.00 33.19 384 TYR A C 1
ATOM 3090 O O . TYR A 1 384 ? 4.924 -33.275 7.510 1.00 33.19 384 TYR A O 1
ATOM 3098 N N . LYS A 1 385 ? 7.048 -33.830 7.123 1.00 35.12 385 LYS A N 1
ATOM 3099 C CA . LYS A 1 385 ? 7.053 -33.247 5.767 1.00 35.12 385 LYS A CA 1
ATOM 3100 C C . LYS A 1 385 ? 6.469 -34.173 4.692 1.00 35.12 385 LYS A C 1
ATOM 3102 O O . LYS A 1 385 ? 5.992 -33.672 3.680 1.00 35.12 385 LYS A O 1
ATOM 3107 N N . GLN A 1 386 ? 6.497 -35.495 4.896 1.00 33.06 386 GLN A N 1
ATOM 3108 C CA . GLN A 1 386 ? 5.981 -36.474 3.925 1.00 33.06 386 GLN A CA 1
ATOM 3109 C C . GLN A 1 386 ? 4.484 -36.761 4.104 1.00 33.06 386 GLN A C 1
ATOM 3111 O O . GLN A 1 386 ? 3.772 -36.866 3.111 1.00 33.06 386 GLN A O 1
ATOM 3116 N N . GLU A 1 387 ? 3.982 -36.782 5.337 1.00 34.72 387 GLU A N 1
ATOM 3117 C CA . GLU A 1 387 ? 2.565 -37.058 5.619 1.00 34.72 387 GLU A CA 1
ATOM 3118 C C . GLU A 1 387 ? 1.646 -35.883 5.212 1.00 34.72 387 GLU A C 1
ATOM 3120 O O . GLU A 1 387 ? 0.544 -36.079 4.699 1.00 34.72 387 GLU A O 1
ATOM 3125 N N . ARG A 1 388 ? 2.151 -34.642 5.302 1.00 43.75 388 ARG A N 1
ATOM 3126 C CA . ARG A 1 388 ? 1.426 -33.412 4.929 1.00 43.75 388 ARG A CA 1
ATOM 3127 C C . ARG A 1 388 ? 1.175 -33.243 3.423 1.00 43.75 388 ARG A C 1
ATOM 3129 O O . ARG A 1 388 ? 0.157 -32.678 3.036 1.00 43.75 388 ARG A O 1
ATOM 3136 N N . VAL A 1 389 ? 2.065 -33.744 2.561 1.00 44.09 389 VAL A N 1
ATOM 3137 C CA . VAL A 1 389 ? 1.866 -33.706 1.094 1.00 44.09 389 VAL A CA 1
ATOM 3138 C C . VAL A 1 389 ? 0.800 -34.722 0.660 1.00 44.09 389 VAL A C 1
ATOM 3140 O O . VAL A 1 389 ? 0.048 -34.472 -0.283 1.00 44.09 389 VAL A O 1
ATOM 3143 N N . GLU A 1 390 ? 0.689 -35.841 1.378 1.00 40.78 390 GLU A N 1
ATOM 3144 C CA . GLU A 1 390 ? -0.274 -36.912 1.111 1.00 40.78 390 GLU A CA 1
ATOM 3145 C C . GLU A 1 390 ? -1.719 -36.476 1.429 1.00 40.78 390 GLU A C 1
ATOM 3147 O O . GLU A 1 390 ? -2.642 -36.750 0.658 1.00 40.78 390 GLU A O 1
ATOM 3152 N N . ILE A 1 391 ? -1.919 -35.738 2.528 1.00 43.44 391 ILE A N 1
ATOM 3153 C CA . ILE A 1 391 ? -3.242 -35.279 2.988 1.00 43.44 391 ILE A CA 1
ATOM 3154 C C . ILE A 1 391 ? -3.827 -34.220 2.041 1.00 43.44 391 ILE A C 1
ATOM 3156 O O . ILE A 1 391 ? -4.967 -34.362 1.593 1.00 43.44 391 ILE A O 1
ATOM 3160 N N . CYS A 1 392 ? -3.034 -33.227 1.622 1.00 40.41 392 CYS A N 1
ATOM 3161 C CA . CYS A 1 392 ? -3.472 -32.235 0.630 1.00 40.41 392 CYS A CA 1
ATOM 3162 C C . CYS A 1 392 ? -3.829 -32.881 -0.724 1.00 40.41 392 CYS A C 1
ATOM 3164 O O . CYS A 1 392 ? -4.780 -32.463 -1.388 1.00 40.41 392 CYS A O 1
ATOM 3166 N N . ARG A 1 393 ? -3.124 -33.955 -1.114 1.00 42.66 393 ARG A N 1
ATOM 3167 C CA . ARG A 1 393 ? -3.394 -34.709 -2.350 1.00 42.66 393 ARG A CA 1
ATOM 3168 C C . ARG A 1 393 ? -4.679 -35.543 -2.272 1.00 42.66 393 ARG A C 1
ATOM 3170 O O . ARG A 1 393 ? -5.372 -35.696 -3.280 1.00 42.66 393 ARG A O 1
ATOM 3177 N N . ARG A 1 394 ? -5.033 -36.064 -1.092 1.00 42.12 394 ARG A N 1
ATOM 3178 C CA . ARG A 1 394 ? -6.295 -36.798 -0.859 1.00 42.12 394 ARG A CA 1
ATOM 3179 C C . ARG A 1 394 ? -7.517 -35.881 -0.896 1.00 42.12 394 ARG A C 1
ATOM 3181 O O . ARG A 1 394 ? -8.522 -36.241 -1.499 1.00 42.12 394 ARG A O 1
ATOM 3188 N N . ILE A 1 395 ? -7.397 -34.669 -0.355 1.00 42.62 395 ILE A N 1
ATOM 3189 C CA . ILE A 1 395 ? -8.466 -33.660 -0.397 1.00 42.62 395 ILE A CA 1
ATOM 3190 C C . ILE A 1 395 ? -8.698 -33.167 -1.837 1.00 42.62 395 ILE A C 1
ATOM 3192 O O . ILE A 1 395 ? -9.840 -33.078 -2.282 1.00 42.62 395 ILE A O 1
ATOM 3196 N N . GLN A 1 396 ? -7.633 -32.940 -2.614 1.00 40.34 396 GLN A N 1
ATOM 3197 C CA . GLN A 1 396 ? -7.751 -32.517 -4.018 1.00 40.34 396 GLN A CA 1
ATOM 3198 C C . GLN A 1 396 ? -8.233 -33.619 -4.979 1.00 40.34 396 GLN A C 1
ATOM 3200 O O . GLN A 1 396 ? -8.741 -33.304 -6.053 1.00 40.34 396 GLN A O 1
ATOM 3205 N N . SER A 1 397 ? -8.097 -34.901 -4.623 1.00 44.91 397 SER A N 1
ATOM 3206 C CA . SER A 1 397 ? -8.504 -36.026 -5.485 1.00 44.91 397 SER A CA 1
ATOM 3207 C C . SER A 1 397 ? -9.953 -36.488 -5.287 1.00 44.91 397 SER A C 1
ATOM 3209 O O . SER A 1 397 ? -10.396 -37.391 -5.994 1.00 44.91 397 SER A O 1
ATOM 3211 N N . GLY A 1 398 ? -10.714 -35.877 -4.370 1.00 37.59 398 GLY A N 1
ATOM 3212 C CA . GLY A 1 398 ? -12.137 -36.182 -4.178 1.00 37.59 398 GLY A CA 1
ATOM 3213 C C . GLY A 1 398 ? -12.428 -37.588 -3.634 1.00 37.59 398 GLY A C 1
ATOM 3214 O O . GLY A 1 398 ? -13.567 -38.047 -3.706 1.00 37.59 398 GLY A O 1
ATOM 3215 N N . VAL A 1 399 ? -11.432 -38.283 -3.077 1.00 41.91 399 VAL A N 1
ATOM 3216 C CA . VAL A 1 399 ? -11.603 -39.627 -2.505 1.00 41.91 399 VAL A CA 1
ATOM 3217 C C . VAL A 1 399 ? -11.931 -39.518 -1.016 1.00 41.91 399 VAL A C 1
ATOM 3219 O O . VAL A 1 399 ? -11.089 -39.767 -0.161 1.00 41.91 399 VAL A O 1
ATOM 3222 N N . VAL A 1 400 ? -13.178 -39.163 -0.704 1.00 37.69 400 VAL A N 1
ATOM 3223 C CA . VAL A 1 400 ? -13.813 -39.522 0.575 1.00 37.69 400 VAL A CA 1
ATOM 3224 C C . VAL A 1 400 ? -15.238 -39.983 0.271 1.00 37.69 400 VAL A C 1
ATOM 3226 O O . VAL A 1 400 ? -16.198 -39.221 0.331 1.00 37.69 400 VAL A O 1
ATOM 3229 N N . SER A 1 401 ? -15.374 -41.254 -0.102 1.00 34.22 401 SER A N 1
ATOM 3230 C CA . SER A 1 401 ? -16.653 -41.962 -0.095 1.00 34.22 401 SER A CA 1
ATOM 3231 C C . SER A 1 401 ? -16.576 -43.071 0.945 1.00 34.22 401 SER A C 1
ATOM 3233 O O . SER A 1 401 ? -15.908 -44.079 0.721 1.00 34.22 401 SER A O 1
ATOM 3235 N N . GLY A 1 402 ? -17.260 -42.894 2.071 1.00 34.03 402 GLY A N 1
ATOM 3236 C CA . GLY A 1 402 ? -17.444 -43.967 3.040 1.00 34.03 402 GLY A CA 1
ATOM 3237 C C . GLY A 1 402 ? -17.638 -43.448 4.450 1.00 34.03 402 GLY A C 1
ATOM 3238 O O . GLY A 1 402 ? -16.658 -43.281 5.158 1.00 34.03 402 GLY A O 1
ATOM 3239 N N . LEU A 1 403 ? -18.896 -43.194 4.815 1.00 27.88 403 LEU A N 1
ATOM 3240 C CA . LEU A 1 403 ? -19.491 -43.458 6.134 1.00 27.88 403 LEU A CA 1
ATOM 3241 C C . LEU A 1 403 ? -20.942 -42.953 6.099 1.00 27.88 403 LEU A C 1
ATOM 3243 O O . LEU A 1 403 ? -21.264 -41.827 6.466 1.00 27.88 403 LEU A O 1
ATOM 3247 N N . LYS A 1 404 ? -21.821 -43.803 5.565 1.00 32.88 404 LYS A N 1
ATOM 3248 C CA . LYS A 1 404 ? -23.235 -43.835 5.936 1.00 32.88 404 LYS A CA 1
ATOM 3249 C C . LYS A 1 404 ? -23.440 -45.098 6.767 1.00 32.88 404 LYS A C 1
ATOM 3251 O O . LYS A 1 404 ? -22.851 -46.120 6.433 1.00 32.88 404 LYS A O 1
ATOM 3256 N N . GLU A 1 405 ? -24.346 -44.971 7.731 1.00 34.06 405 GLU A N 1
ATOM 3257 C CA . GLU A 1 405 ? -25.011 -45.991 8.557 1.00 34.06 405 GLU A CA 1
ATOM 3258 C C . GLU A 1 405 ? -24.607 -46.018 10.033 1.00 34.06 405 GLU A C 1
ATOM 3260 O O . GLU A 1 405 ? -23.428 -46.051 10.371 1.00 34.06 405 GLU A O 1
ATOM 3265 N N . ASN A 1 406 ? -25.668 -46.082 10.859 1.00 27.12 406 ASN A N 1
ATOM 3266 C CA . ASN A 1 406 ? -25.751 -46.231 12.318 1.00 27.12 406 ASN A CA 1
ATOM 3267 C C . ASN A 1 406 ? -25.611 -44.897 13.087 1.00 27.12 406 ASN A C 1
ATOM 3269 O O . ASN A 1 406 ? -24.603 -44.223 12.961 1.00 27.12 406 ASN A O 1
ATOM 3273 N N . ILE A 1 407 ? -26.583 -44.403 13.869 1.00 28.56 407 ILE A N 1
ATOM 3274 C CA . ILE A 1 407 ? -27.611 -45.056 14.699 1.00 28.56 407 ILE A CA 1
ATOM 3275 C C . ILE A 1 407 ? -28.721 -44.037 15.070 1.00 28.56 407 ILE A C 1
ATOM 3277 O O . ILE A 1 407 ? -28.520 -42.827 14.972 1.00 28.56 407 ILE A O 1
ATOM 3281 N N . PHE A 1 408 ? -29.882 -44.591 15.437 1.00 34.22 408 PHE A N 1
ATOM 3282 C CA . PHE A 1 408 ? -31.019 -43.980 16.140 1.00 34.22 408 PHE A CA 1
ATOM 3283 C C . PHE A 1 408 ? -30.662 -43.257 17.443 1.00 34.22 408 PHE A C 1
ATOM 3285 O O . PHE A 1 408 ? -29.762 -43.750 18.152 1.00 34.22 408 PHE A O 1
#

Sequence (408 aa):
MEPQVLEIVGKIAGIGGLSVGVFLLLFRDVIRKKIFAQLTKEQSYHLLKWVLILTWSLAIVGIGAMMYSQSVIHSQAHNNSGKERQEHVAEDFIRNINDLLQQDEKSEKANFFQNRVFYTAKADNDGENLLTQVFSMNTDGTDVRQHTTSPSVKHSIYNCYGNKTVFFNSDGSISYLDQHLEERTLLSKDNTEYSQFNCSGDGRYYSVLSFDTVTEAAEIQLYDAASIAKMYSWKGDDSSWMRTRNIIVYRVAKFQEGGFGKIELFARDIDLTPEKPEKIFNINVGEYVYDIRNPLIVGLTPKDIVFRVYDEHEYFYYFRKLGKSFAITDHGLKLEHTNIYADDVGEDLVHLEQGQLTLSPNGKLSDECSSMEHPPSAVSSRYYKQERVEICRRIQSGVVSGLKENIF

pLDDT: mean 73.04, std 22.54, range [25.2, 96.94]

Radius of gyration: 33.41 Å; chains: 1; bounding box: 80×70×93 Å

Foldseek 3Di:
DDPVVLVVQCVPVNPVSNVVVVVVVVVVVVVPPCPVVPDDPVRVVVVVVVVVVVVVVVVVVVVVVVVVVVVVVVVVVPPDPPVVVVVVVVVVVVVVVVVVVVVVVVVVLLVVLVQKDKDWDFDPDPPDARAIWIWIAGPVRHDIDTLDPDRFRWDDWDQQNQQSKIWTFTDQFIWIQDSVSHIDTLDHDPQKRKDAWEAELNRQKIWIWIQRNVVRFIKIWMAGRVVSDTDDIDGFDHWYYDNVARKIKTWHFDDDPPAGAKIWIWIDHPVPPPDDTDTLDIDGDDRFWDDWDDWDQLDPDPNQTWTWIDGPADIWIWGDDPPDTFTADPVRDTPPPDDDGPDDDDDPDDDDDDFDFDQDPVSDTDGDPDDPPDDDPDDDDPPPPVVVVVVVVCVVVPPDDDDDDDDD

Secondary structure (DSSP, 8-state):
--HHHHHHHHHHHHHHHHHHHHHHHHHHHHHHSGGGGSS-HHHHHHHHHHHHHHHHHHHHHHHHHHHHHHHHHHHHTTS-TTTHHHHHHHHHHHHHHHHHHHHHHHHHHHHHTTSEEEEEEE---SSS---EEEEEEETTS-S-EE----SS-EEEEEEETTTTEEEEEETTEEEEE-TTS-EEEEEE-TTEEEEEEEE-TTSSEEEEEEEETTTTEEEEEEEETTT--EEEEEE-SEEEE-SSSSEEEEEEEEEETTEEEEEEEEEEESSSTTPPPEEEEEEEPPTTEEEEEEEEE-SSSTT-EEEEEEESS-EEEEEEETTEEEEE-TT--EE-S----S----TT-PPPPP-EEEE-TTS-EEEE--------SS---TTHHHHHHHHHHHHHTT----------